Protein AF-0000000076350544 (afdb_homodimer)

Nearest PDB structures (foldseek):
  7m1p-assembly1_A  TM=5.550E-01  e=3.578E-01  Homo sapiens
  7tbz-assembly1_A  TM=4.057E-01  e=1.415E-01  Homo sapiens
  7roq-assembly1_A  TM=4.461E-01  e=3.945E-01  Homo sapiens
  7tc0-assembly1_A  TM=3.729E-01  e=6.122E-01  Homo sapiens
  7m1q-assembly1_A  TM=3.814E-01  e=7.814E-01  Homo sapiens

pLDDT: mean 91.51, std 14.66, range [24.95, 98.94]

Structure (mmCIF, N/CA/C/O backbone):
data_AF-0000000076350544-model_v1
#
loop_
_entity.id
_entity.type
_entity.pdbx_description
1 polymer 'DUF3533 domain-containing protein'
#
loop_
_atom_site.group_PDB
_atom_site.id
_atom_site.type_symbol
_atom_site.label_atom_id
_atom_site.label_alt_id
_atom_site.label_comp_id
_atom_site.label_asym_id
_atom_site.label_entity_id
_atom_site.la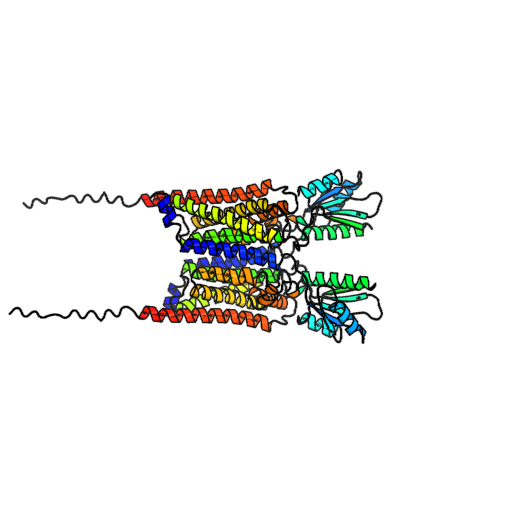bel_seq_id
_atom_site.pdbx_PDB_ins_code
_atom_site.Cartn_x
_atom_site.Cartn_y
_atom_site.Cartn_z
_atom_site.occupancy
_atom_site.B_iso_or_equiv
_atom_site.auth_seq_id
_atom_site.auth_comp_id
_atom_site.auth_asym_id
_atom_site.auth_atom_id
_atom_site.pdbx_PDB_model_num
ATOM 1 N N . MET A 1 1 ? 6.574 27.625 37.062 1 58.66 1 MET A N 1
ATOM 2 C CA . MET A 1 1 ? 5.219 27.094 36.938 1 58.66 1 MET A CA 1
ATOM 3 C C . MET A 1 1 ? 5.199 25.594 3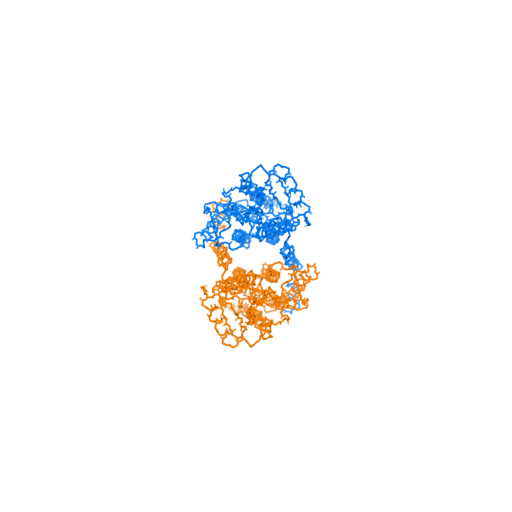7.156 1 58.66 1 MET A C 1
ATOM 5 O O . MET A 1 1 ? 6.09 24.875 36.719 1 58.66 1 MET A O 1
ATOM 9 N N . ARG A 1 2 ? 4.438 25 38 1 78.75 2 ARG A N 1
ATOM 10 C CA . ARG A 1 2 ? 4.367 23.609 38.438 1 78.75 2 ARG A CA 1
ATOM 11 C C . ARG A 1 2 ? 3.936 22.703 37.281 1 78.75 2 ARG A C 1
ATOM 13 O O . ARG A 1 2 ? 3.213 23.125 36.375 1 78.75 2 ARG A O 1
ATOM 20 N N . PHE A 1 3 ? 4.621 21.562 37.156 1 82.25 3 PHE A N 1
ATOM 21 C CA . PHE A 1 3 ? 4.312 20.547 36.156 1 82.25 3 PHE A CA 1
ATOM 22 C C . PHE A 1 3 ? 2.809 20.344 36.031 1 82.25 3 PHE A C 1
ATOM 24 O O . PHE A 1 3 ? 2.283 20.172 34.938 1 82.25 3 PHE A O 1
ATOM 31 N N . ALA A 1 4 ? 2.096 20.312 37.156 1 78.62 4 ALA A N 1
ATOM 32 C CA . ALA A 1 4 ? 0.647 20.125 37.156 1 78.62 4 ALA A CA 1
ATOM 33 C C . ALA A 1 4 ? -0.055 21.25 36.406 1 78.62 4 ALA A C 1
ATOM 35 O O . ALA A 1 4 ? -1.053 21.016 35.719 1 78.62 4 ALA A O 1
ATOM 36 N N . ASP A 1 5 ? 0.381 22.516 36.531 1 78 5 ASP A N 1
ATOM 37 C CA . ASP A 1 5 ? -0.204 23.641 35.812 1 78 5 ASP A CA 1
ATOM 38 C C . ASP A 1 5 ? 0.062 23.562 34.312 1 78 5 ASP A C 1
ATOM 40 O O . ASP A 1 5 ? -0.806 23.891 33.5 1 78 5 ASP A O 1
ATOM 44 N N . GLU A 1 6 ? 1.224 23.078 34.094 1 79.12 6 GLU A N 1
ATOM 45 C CA . GLU A 1 6 ? 1.57 22.875 32.688 1 79.12 6 GLU A CA 1
ATOM 46 C C . GLU A 1 6 ? 0.71 21.797 32.062 1 79.12 6 GLU A C 1
ATOM 48 O O . GLU A 1 6 ? 0.298 21.906 30.891 1 79.12 6 GLU A O 1
ATOM 53 N N . LEU A 1 7 ? 0.495 20.766 32.781 1 79.81 7 LEU A N 1
ATOM 54 C CA . LEU A 1 7 ? -0.349 19.672 32.312 1 79.81 7 LEU A CA 1
ATOM 55 C C . LEU A 1 7 ? -1.764 20.172 32 1 79.81 7 LEU A C 1
ATOM 57 O O . LEU A 1 7 ? -2.33 19.859 30.969 1 79.81 7 LEU A O 1
ATOM 61 N N . LYS A 1 8 ? -2.385 20.906 32.938 1 76.19 8 LYS A N 1
ATOM 62 C CA . LYS A 1 8 ? -3.74 21.438 32.781 1 76.19 8 LYS A CA 1
ATOM 63 C C . LYS A 1 8 ? -3.832 22.375 31.594 1 76.19 8 LYS A C 1
ATOM 65 O O . LYS A 1 8 ? -4.836 22.391 30.875 1 76.19 8 LYS A O 1
ATOM 70 N N . SER A 1 9 ? -2.783 23.078 31.391 1 76.81 9 SER A N 1
ATOM 71 C CA . SER A 1 9 ? -2.801 24.047 30.297 1 76.81 9 SER A CA 1
ATOM 72 C C . SER A 1 9 ? -2.516 23.375 28.953 1 76.81 9 SER A C 1
ATOM 74 O O . SER A 1 9 ? -2.963 23.844 27.906 1 76.81 9 SER A O 1
ATOM 76 N N . ALA A 1 10 ? -1.792 22.344 29.016 1 75.12 10 ALA A N 1
ATOM 77 C CA . ALA A 1 10 ? -1.393 21.656 27.781 1 75.12 10 ALA A CA 1
ATOM 78 C C . ALA A 1 10 ? -2.49 20.703 27.297 1 75.12 10 ALA A C 1
ATOM 80 O O . ALA A 1 10 ? -2.641 20.484 26.094 1 75.12 10 ALA A O 1
ATOM 81 N N . VAL A 1 11 ? -3.256 20.156 28.219 1 78.38 11 VAL A N 1
ATOM 82 C CA . VAL A 1 11 ? -4.293 19.203 27.859 1 78.38 11 VAL A CA 1
ATOM 83 C C . VAL A 1 11 ? -5.652 19.891 27.828 1 78.38 11 VAL A C 1
ATOM 85 O O . VAL A 1 11 ? -6.352 19.969 28.844 1 78.38 11 VAL A O 1
ATOM 88 N N . THR A 1 12 ? -6.043 20.438 26.703 1 84.06 12 THR A N 1
ATOM 89 C CA . THR A 1 12 ? -7.348 21.047 26.516 1 84.06 12 THR A CA 1
ATOM 90 C C . THR A 1 12 ? -8.344 20.047 25.938 1 84.06 12 THR A C 1
ATOM 92 O O . THR A 1 12 ? -7.949 19.047 25.328 1 84.06 12 THR A O 1
ATOM 95 N N . PRO A 1 13 ? -9.656 20.188 26.266 1 87.44 13 PRO A N 1
ATOM 96 C CA . PRO A 1 13 ? -10.664 19.297 25.688 1 87.44 13 PRO A CA 1
ATOM 97 C C . PRO A 1 13 ? -10.578 19.219 24.172 1 87.44 13 PRO A C 1
ATOM 99 O O . PRO A 1 13 ? -10.781 18.141 23.594 1 87.44 13 PRO A O 1
ATOM 102 N N . ARG A 1 14 ? -10.297 20.297 23.562 1 86.81 14 ARG A N 1
ATOM 103 C CA . ARG A 1 14 ? -10.164 20.312 22.109 1 86.81 14 ARG A CA 1
ATOM 104 C C . ARG A 1 14 ? -8.984 19.453 21.656 1 86.81 14 ARG A C 1
ATOM 106 O O . ARG A 1 14 ? -9.117 18.656 20.734 1 86.81 14 ARG A O 1
ATOM 113 N N . ALA A 1 15 ? -7.875 19.641 22.297 1 87 15 ALA A N 1
ATOM 114 C CA . ALA A 1 15 ? -6.688 18.859 21.969 1 87 15 ALA A CA 1
ATOM 115 C C . ALA A 1 15 ? -6.934 17.359 22.188 1 87 15 ALA A C 1
ATOM 117 O O . ALA A 1 15 ? -6.531 16.531 21.375 1 87 15 ALA A O 1
ATOM 118 N N . ALA A 1 16 ? -7.582 17.062 23.25 1 90.88 16 ALA A N 1
ATOM 119 C CA . ALA A 1 16 ? -7.898 15.664 23.578 1 90.88 16 ALA A CA 1
ATOM 120 C C . ALA A 1 16 ? -8.805 15.055 22.516 1 90.88 16 ALA A C 1
ATOM 122 O O . ALA A 1 16 ? -8.617 13.898 22.109 1 90.88 16 ALA A O 1
ATOM 123 N N . LEU A 1 17 ? -9.781 15.805 22.031 1 91.94 17 LEU A N 1
ATOM 124 C CA . LEU A 1 17 ? -10.711 15.328 21.016 1 91.94 17 LEU A CA 1
ATOM 125 C C . LEU A 1 17 ? -9.984 15.094 19.688 1 91.94 17 LEU A C 1
ATOM 127 O O . LEU A 1 17 ? -10.297 14.148 18.969 1 91.94 17 LEU A O 1
ATOM 131 N N . LEU A 1 18 ? -9.031 15.969 19.391 1 92.06 18 LEU A N 1
ATOM 132 C CA . LEU A 1 18 ? -8.25 15.812 18.172 1 92.06 18 LEU A CA 1
ATOM 133 C C . LEU A 1 18 ? -7.395 14.555 18.234 1 92.06 18 LEU A C 1
ATOM 135 O O . LEU A 1 18 ? -7.324 13.805 17.25 1 92.06 18 LEU A O 1
ATOM 139 N N . VAL A 1 19 ? -6.793 14.32 19.391 1 94.12 19 VAL A N 1
ATOM 140 C CA . VAL A 1 19 ? -5.969 13.133 19.578 1 94.12 19 VAL A CA 1
ATOM 141 C C . VAL A 1 19 ? -6.836 11.875 19.484 1 94.12 19 VAL A C 1
ATOM 143 O O . VAL A 1 19 ? -6.453 10.891 18.844 1 94.12 19 VAL A O 1
ATOM 146 N N . LEU A 1 20 ? -8.031 11.883 20.016 1 96.25 20 LEU A N 1
ATOM 147 C CA . LEU A 1 20 ? -8.969 10.766 19.938 1 96.25 20 LEU A CA 1
ATOM 148 C C . LEU A 1 20 ? -9.414 10.539 18.5 1 96.25 20 LEU A C 1
ATOM 150 O O . LEU A 1 20 ? -9.609 9.398 18.062 1 96.25 20 LEU A O 1
ATOM 154 N N . GLY A 1 21 ? -9.625 11.664 17.781 1 95.88 21 GLY A N 1
ATOM 155 C CA . GLY A 1 21 ? -9.945 11.562 16.359 1 95.88 21 GLY A CA 1
ATOM 156 C C . GLY A 1 21 ? -8.867 10.867 15.555 1 95.88 21 GLY A C 1
ATOM 157 O O . GLY A 1 21 ? -9.156 10.023 14.703 1 95.88 21 GLY A O 1
ATOM 158 N N . VAL A 1 22 ? -7.617 11.227 15.852 1 96.56 22 VAL A N 1
ATOM 159 C CA . VAL A 1 22 ? -6.492 10.602 15.156 1 96.56 22 VAL A CA 1
ATOM 160 C C . VAL A 1 22 ? -6.41 9.125 15.531 1 96.56 22 VAL A C 1
ATOM 162 O O . VAL A 1 22 ? -6.121 8.281 14.68 1 96.56 22 VAL A O 1
ATOM 165 N N . LEU A 1 23 ? -6.676 8.789 16.828 1 97.88 23 LEU A N 1
ATOM 166 C CA . LEU A 1 23 ? -6.699 7.395 17.25 1 97.88 23 LEU A CA 1
ATOM 167 C C . LEU A 1 23 ? -7.758 6.613 16.469 1 97.88 23 LEU A C 1
ATOM 169 O O . LEU A 1 23 ? -7.492 5.508 15.992 1 97.88 23 LEU A O 1
ATOM 173 N N . ALA A 1 24 ? -8.938 7.199 16.344 1 97.88 24 ALA A N 1
ATOM 174 C CA . ALA A 1 24 ? -10.008 6.562 15.586 1 97.88 24 ALA A CA 1
ATOM 175 C C . ALA A 1 24 ? -9.602 6.367 14.125 1 97.88 24 ALA A C 1
ATOM 177 O O . ALA A 1 24 ? -9.859 5.316 13.531 1 97.88 24 ALA A O 1
ATOM 178 N N . LEU A 1 25 ? -8.977 7.371 13.57 1 97.12 25 LEU A N 1
ATOM 179 C CA . LEU A 1 25 ? -8.523 7.312 12.18 1 97.12 25 LEU A CA 1
ATOM 180 C C . LEU A 1 25 ? -7.496 6.203 11.992 1 97.12 25 LEU A C 1
ATOM 182 O O . LEU A 1 25 ? -7.551 5.461 11.008 1 97.12 25 LEU A O 1
ATOM 186 N N . GLN A 1 26 ? -6.547 6.102 12.945 1 98.06 26 GLN A N 1
ATOM 187 C CA . GLN A 1 26 ? -5.523 5.066 12.883 1 98.06 26 GLN A CA 1
ATOM 188 C C . GLN A 1 26 ? -6.148 3.674 12.93 1 98.06 26 GLN A C 1
ATOM 190 O O . GLN A 1 26 ? -5.785 2.799 12.141 1 98.06 26 GLN A O 1
ATOM 195 N N . LEU A 1 27 ? -7.043 3.451 13.859 1 98.5 27 LEU A N 1
ATOM 196 C CA . LEU A 1 27 ? -7.676 2.146 14.016 1 98.5 27 LEU A CA 1
ATOM 197 C C . LEU A 1 27 ? -8.555 1.822 12.812 1 98.5 27 LEU A C 1
ATOM 199 O O . LEU A 1 27 ? -8.602 0.676 12.359 1 98.5 27 LEU A O 1
ATOM 203 N N . LEU A 1 28 ? -9.266 2.863 12.281 1 97.69 28 LEU A N 1
ATOM 204 C CA . LEU A 1 28 ? -10.062 2.678 11.07 1 97.69 28 LEU A CA 1
ATOM 205 C C . LEU A 1 28 ? -9.18 2.35 9.875 1 97.69 28 LEU A C 1
ATOM 207 O O . LEU A 1 28 ? -9.578 1.596 8.984 1 97.69 28 LEU A O 1
ATOM 211 N N . PHE A 1 29 ? -8.008 2.965 9.828 1 98 29 PHE A N 1
ATOM 212 C CA . PHE A 1 29 ? -7.047 2.625 8.781 1 98 29 PHE A CA 1
ATOM 213 C C . PHE A 1 29 ? -6.719 1.137 8.812 1 98 29 PHE A C 1
ATOM 215 O O . PHE A 1 29 ? -6.812 0.456 7.789 1 98 29 PHE A O 1
ATOM 222 N N . ILE A 1 30 ? -6.324 0.607 9.945 1 97.88 30 ILE A N 1
ATOM 223 C CA . ILE A 1 30 ? -5.945 -0.793 10.094 1 97.88 30 ILE A CA 1
ATOM 224 C C . ILE A 1 30 ? -7.129 -1.689 9.75 1 97.88 30 ILE A C 1
ATOM 226 O O . ILE A 1 30 ? -6.992 -2.639 8.969 1 97.88 30 ILE A O 1
ATOM 230 N N . ALA A 1 31 ? -8.328 -1.321 10.219 1 97.75 31 ALA A N 1
ATOM 231 C CA . ALA A 1 31 ? -9.539 -2.1 9.953 1 97.75 31 ALA A CA 1
ATOM 232 C C . ALA A 1 31 ? -9.875 -2.098 8.469 1 97.75 31 ALA A C 1
ATOM 234 O O . ALA A 1 31 ? -10.266 -3.127 7.91 1 97.75 31 ALA A O 1
ATOM 235 N N . SER A 1 32 ? -9.727 -0.993 7.883 1 97.69 32 SER A N 1
ATOM 236 C CA . SER A 1 32 ? -10.094 -0.86 6.48 1 97.69 32 SER A CA 1
ATOM 237 C C . SER A 1 32 ? -9.133 -1.626 5.578 1 97.69 32 SER A C 1
ATOM 239 O O . SER A 1 32 ? -9.562 -2.416 4.734 1 97.69 32 SER A O 1
ATOM 241 N N . TYR A 1 33 ? -7.812 -1.422 5.73 1 96.62 33 TYR A N 1
ATOM 242 C CA . TYR A 1 33 ? -6.824 -2.078 4.883 1 96.62 33 TYR A CA 1
ATOM 243 C C . TYR A 1 33 ? -6.844 -3.588 5.094 1 96.62 33 TYR A C 1
ATOM 245 O O . TYR A 1 33 ? -6.945 -4.352 4.133 1 96.62 33 TYR A O 1
ATOM 253 N N . VAL A 1 34 ? -6.805 -4.008 6.316 1 95.88 34 VAL A N 1
ATOM 254 C CA . VAL A 1 34 ? -6.785 -5.438 6.602 1 95.88 34 VAL A CA 1
ATOM 255 C C . VAL A 1 34 ? -8.148 -6.051 6.266 1 95.88 34 VAL A C 1
ATOM 257 O O . VAL A 1 34 ? -8.219 -7.141 5.695 1 95.88 34 VAL A O 1
ATOM 260 N N . GLY A 1 35 ? -9.227 -5.371 6.555 1 95.19 35 GLY A N 1
ATOM 261 C CA . GLY A 1 35 ? -10.555 -5.879 6.242 1 95.19 35 GLY A CA 1
ATOM 262 C C . GLY A 1 35 ? -10.789 -6.062 4.754 1 95.19 35 GLY A C 1
ATOM 263 O O . GLY A 1 35 ? -11.422 -7.039 4.336 1 95.19 35 GLY A O 1
ATOM 264 N N . ALA A 1 36 ? -10.258 -5.172 4.004 1 94.81 36 ALA A N 1
ATOM 265 C CA . ALA A 1 36 ? -10.461 -5.195 2.559 1 94.81 36 ALA A CA 1
ATOM 266 C C . ALA A 1 36 ? -9.547 -6.215 1.889 1 94.81 36 ALA A C 1
ATOM 268 O O . ALA A 1 36 ? -9.906 -6.801 0.865 1 94.81 36 ALA A O 1
ATOM 269 N N . LEU A 1 37 ? -8.32 -6.453 2.504 1 94.19 37 LEU A N 1
ATOM 270 C CA . LEU A 1 37 ? -7.285 -6.992 1.63 1 94.19 37 LEU A CA 1
ATOM 271 C C . LEU A 1 37 ? -6.723 -8.289 2.195 1 94.19 37 LEU A C 1
ATOM 273 O O . LEU A 1 37 ? -5.93 -8.969 1.534 1 94.19 37 LEU A O 1
ATOM 277 N N . HIS A 1 38 ? -7.195 -8.773 3.398 1 91.69 38 HIS A N 1
ATOM 278 C CA . HIS A 1 38 ? -6.508 -9.891 4.031 1 91.69 38 HIS A CA 1
ATOM 279 C C . HIS A 1 38 ? -6.961 -11.219 3.434 1 91.69 38 HIS A C 1
ATOM 281 O O . HIS A 1 38 ? -6.25 -12.219 3.525 1 91.69 38 HIS A O 1
ATOM 287 N N . ASN A 1 39 ? -8.18 -11.219 2.797 1 91.81 39 ASN A N 1
ATOM 288 C CA . ASN A 1 39 ? -8.672 -12.484 2.262 1 91.81 39 ASN A CA 1
ATOM 289 C C . ASN A 1 39 ? -9.609 -12.266 1.079 1 91.81 39 ASN A C 1
ATOM 291 O O . ASN A 1 39 ? -10.805 -12.562 1.167 1 91.81 39 ASN A O 1
ATOM 295 N N . PRO A 1 40 ? -9.016 -11.867 -0.055 1 91.44 40 PRO A N 1
ATOM 296 C CA . PRO A 1 40 ? -9.828 -11.633 -1.25 1 91.44 40 PRO A CA 1
ATOM 297 C C . PRO A 1 40 ? -10.375 -12.93 -1.849 1 91.44 40 PRO A C 1
ATOM 299 O O . PRO A 1 40 ? -9.672 -13.938 -1.903 1 91.44 40 PRO A O 1
ATOM 302 N N . LYS A 1 41 ? -11.648 -12.906 -2.209 1 93 41 LYS A N 1
ATOM 303 C CA . LYS A 1 41 ? -12.32 -14.023 -2.861 1 93 41 LYS A CA 1
ATOM 304 C C . LYS A 1 41 ? -13.125 -13.555 -4.066 1 93 41 LYS A C 1
ATOM 306 O O . LYS A 1 41 ? -13.883 -12.586 -3.973 1 93 41 LYS A O 1
ATOM 311 N N . PRO A 1 42 ? -12.914 -14.219 -5.16 1 96 42 PRO A N 1
ATOM 312 C CA . PRO A 1 42 ? -13.719 -13.812 -6.312 1 96 42 PRO A CA 1
ATOM 313 C C . PRO A 1 42 ? -15.211 -14.055 -6.105 1 96 42 PRO A C 1
ATOM 315 O O . PRO A 1 42 ? -15.609 -15.117 -5.617 1 96 42 PRO A O 1
ATOM 318 N N . THR A 1 43 ? -15.938 -13.125 -6.383 1 97.06 43 THR A N 1
ATOM 319 C CA . THR A 1 43 ? -17.391 -13.227 -6.328 1 97.06 43 THR A CA 1
ATOM 320 C C . THR A 1 43 ? -18.031 -12.547 -7.543 1 97.06 43 THR A C 1
ATOM 322 O O . THR A 1 43 ? -17.719 -11.391 -7.844 1 97.06 43 THR A O 1
ATOM 325 N N . ASP A 1 44 ? -18.859 -13.32 -8.258 1 97.5 44 ASP A N 1
ATOM 326 C CA . ASP A 1 44 ? -19.656 -12.805 -9.367 1 97.5 44 ASP A CA 1
ATOM 327 C C . ASP A 1 44 ? -18.766 -12.102 -10.398 1 97.5 44 ASP A C 1
ATOM 329 O O . ASP A 1 44 ? -19.094 -11 -10.852 1 97.5 44 ASP A O 1
ATOM 333 N N . VAL A 1 45 ? -17.609 -12.711 -10.68 1 98.44 45 VAL A N 1
ATOM 334 C CA . VAL A 1 45 ? -16.734 -12.172 -11.719 1 98.44 45 VAL A CA 1
ATOM 335 C C . VAL A 1 45 ? -17.438 -12.266 -13.078 1 98.44 45 VAL A C 1
ATOM 337 O O . VAL A 1 45 ? -17.844 -13.352 -13.5 1 98.44 45 VAL A O 1
ATOM 340 N N . PRO A 1 46 ? -17.672 -11.125 -13.727 1 98.5 46 PRO A N 1
ATOM 341 C CA . PRO A 1 46 ? -18.234 -11.211 -15.07 1 98.5 46 PRO A CA 1
ATOM 342 C C . PRO A 1 46 ? -17.406 -12.086 -16.016 1 98.5 46 PRO A C 1
ATOM 344 O O . PRO A 1 46 ? -16.219 -11.852 -16.188 1 98.5 46 PRO A O 1
ATOM 347 N N . PHE A 1 47 ? -18.031 -13.078 -16.609 1 98.81 47 PHE A N 1
ATOM 348 C CA . PHE A 1 47 ? -17.312 -14.141 -17.297 1 98.81 47 PHE A CA 1
ATOM 349 C C . PHE A 1 47 ? -18.078 -14.617 -18.516 1 98.81 47 PHE A C 1
ATOM 351 O O . PHE A 1 47 ? -19.297 -14.781 -18.469 1 98.81 47 PHE A O 1
ATOM 358 N N . GLY A 1 48 ? -17.344 -14.758 -19.656 1 98.81 48 GLY A N 1
ATOM 359 C CA . GLY A 1 48 ? -17.984 -15.234 -20.875 1 98.81 48 GLY A CA 1
ATOM 360 C C . GLY A 1 48 ? -17.781 -16.719 -21.125 1 98.81 48 GLY A C 1
ATOM 361 O O . GLY A 1 48 ? -16.75 -17.281 -20.734 1 98.81 48 GLY A O 1
ATOM 362 N N . VAL A 1 49 ? -18.75 -17.344 -21.75 1 98.62 49 VAL A N 1
ATOM 363 C CA . VAL A 1 49 ? -18.641 -18.734 -22.203 1 98.62 49 VAL A CA 1
ATOM 364 C C . VAL A 1 49 ? -18.969 -18.812 -23.688 1 98.62 49 VAL A C 1
ATOM 366 O O . VAL A 1 49 ? -20 -18.328 -24.141 1 98.62 49 VAL A O 1
ATOM 369 N N . VAL A 1 50 ? -18.047 -19.344 -24.406 1 98.31 50 VAL A N 1
ATOM 370 C CA . VAL A 1 50 ? -18.25 -19.609 -25.828 1 98.31 50 VAL A CA 1
ATOM 371 C C . VAL A 1 50 ? -18.172 -21.109 -26.078 1 98.31 50 VAL A C 1
ATOM 373 O O . VAL A 1 50 ? -17.156 -21.75 -25.797 1 98.31 50 VAL A O 1
ATOM 376 N N . ALA A 1 51 ? -19.156 -21.703 -26.516 1 96.06 51 ALA A N 1
ATOM 377 C CA . ALA A 1 51 ? -19.266 -23.109 -26.859 1 96.06 51 ALA A CA 1
ATOM 378 C C . ALA A 1 51 ? -20.328 -23.344 -27.938 1 96.06 51 ALA A C 1
ATOM 380 O O . ALA A 1 51 ? -21.219 -22.516 -28.109 1 96.06 51 ALA A O 1
ATOM 381 N N . PRO A 1 52 ? -20.203 -24.484 -28.672 1 92.69 52 PRO A N 1
ATOM 382 C CA . PRO A 1 52 ? -21.188 -24.75 -29.703 1 92.69 52 PRO A CA 1
ATOM 383 C C . PRO A 1 52 ? -22.531 -25.172 -29.141 1 92.69 52 PRO A C 1
ATOM 385 O O . PRO A 1 52 ? -22.594 -25.953 -28.188 1 92.69 52 PRO A O 1
ATOM 388 N N . GLY A 1 53 ? -23.594 -24.688 -29.688 1 89.19 53 GLY A N 1
ATOM 389 C CA . GLY A 1 53 ? -24.953 -25.125 -29.422 1 89.19 53 GLY A CA 1
ATOM 390 C C . GLY A 1 53 ? -25.328 -25.078 -27.953 1 89.19 53 GLY A C 1
ATOM 391 O O . GLY A 1 53 ? -25.109 -24.078 -27.281 1 89.19 53 GLY A O 1
ATOM 392 N N . ALA A 1 54 ? -25.906 -26.172 -27.5 1 89.94 54 ALA A N 1
ATOM 393 C CA . ALA A 1 54 ? -26.453 -26.266 -26.141 1 89.94 54 ALA A CA 1
ATOM 394 C C . ALA A 1 54 ? -25.344 -26.344 -25.109 1 89.94 54 ALA A C 1
ATOM 396 O O . ALA A 1 54 ? -25.562 -26.062 -23.922 1 89.94 54 ALA A O 1
ATOM 397 N N . ALA A 1 55 ? -24.141 -26.656 -25.547 1 92.44 55 ALA A N 1
ATOM 398 C CA . ALA A 1 55 ? -23 -26.812 -24.641 1 92.44 55 ALA A CA 1
ATOM 399 C C . ALA A 1 55 ? -22.672 -25.484 -23.953 1 92.44 55 ALA A C 1
ATOM 401 O O . ALA A 1 55 ? -22.172 -25.469 -22.828 1 92.44 55 ALA A O 1
ATOM 402 N N . ALA A 1 56 ? -23 -24.375 -24.625 1 95.44 56 ALA A N 1
ATOM 403 C CA . ALA A 1 56 ? -22.703 -23.047 -24.078 1 95.44 56 ALA A CA 1
ATOM 404 C C . ALA A 1 56 ? -23.516 -22.781 -22.812 1 95.44 56 ALA A C 1
ATOM 406 O O . ALA A 1 56 ? -22.953 -22.406 -21.781 1 95.44 56 ALA A O 1
ATOM 407 N N . GLU A 1 57 ? -24.797 -23.016 -22.859 1 96.12 57 GLU A N 1
ATOM 408 C CA . GLU A 1 57 ? -25.656 -22.797 -21.703 1 96.12 57 GLU A CA 1
ATOM 409 C C . GLU A 1 57 ? -25.359 -23.781 -20.578 1 96.12 57 GLU A C 1
ATOM 411 O O . GLU A 1 57 ? -25.406 -23.438 -19.406 1 96.12 57 GLU A O 1
ATOM 416 N N . GLN A 1 58 ? -25.047 -25.016 -20.922 1 94.75 58 GLN A N 1
ATOM 417 C CA . GLN A 1 58 ? -24.719 -26.031 -19.938 1 94.75 58 GLN A CA 1
ATOM 418 C C . GLN A 1 58 ? -23.438 -25.672 -19.172 1 94.75 58 GLN A C 1
ATOM 420 O O . GLN A 1 58 ? -23.391 -25.828 -17.953 1 94.75 58 GLN A O 1
ATOM 425 N N . THR A 1 59 ? -22.484 -25.266 -19.969 1 95.88 59 THR A N 1
ATOM 426 C CA . THR A 1 59 ? -21.219 -24.875 -19.344 1 95.88 59 THR A CA 1
ATOM 427 C C . THR A 1 59 ? -21.422 -23.656 -18.453 1 95.88 59 THR A C 1
ATOM 429 O O . THR A 1 59 ? -20.875 -23.609 -17.344 1 95.88 59 THR A O 1
ATOM 432 N N . ALA A 1 60 ? -22.141 -22.672 -18.922 1 97.69 60 ALA A N 1
ATOM 433 C CA . ALA A 1 60 ? -22.422 -21.469 -18.125 1 97.69 60 ALA A CA 1
ATOM 434 C C . ALA A 1 60 ? -23.125 -21.828 -16.828 1 97.69 60 ALA A C 1
ATOM 436 O O . ALA A 1 60 ? -22.797 -21.281 -15.766 1 97.69 60 ALA A O 1
ATOM 437 N N . ASP A 1 61 ? -24.062 -22.719 -16.875 1 96.62 61 ASP A N 1
ATOM 438 C CA . ASP A 1 61 ? -24.812 -23.156 -15.695 1 96.62 61 ASP A CA 1
ATOM 439 C C . ASP A 1 61 ? -23.891 -23.859 -14.695 1 96.62 61 ASP A C 1
ATOM 441 O O . ASP A 1 61 ? -24.016 -23.656 -13.484 1 96.62 61 ASP A O 1
ATOM 445 N N . LYS A 1 62 ? -23.047 -24.656 -15.195 1 95.69 62 LYS A N 1
ATOM 446 C CA . LYS A 1 62 ? -22.094 -25.359 -14.344 1 95.69 62 LYS A CA 1
ATOM 447 C C . LYS A 1 62 ? -21.172 -24.375 -13.617 1 95.69 62 LYS A C 1
ATOM 449 O O . LYS A 1 62 ? -20.906 -24.531 -12.422 1 95.69 62 LYS A O 1
ATOM 454 N N . LEU A 1 63 ? -20.688 -23.422 -14.367 1 97.19 63 LEU A N 1
ATOM 455 C CA . LEU A 1 63 ? -19.797 -22.438 -13.789 1 97.19 63 LEU A CA 1
ATOM 456 C C . LEU A 1 63 ? -20.531 -21.562 -12.766 1 97.19 63 LEU A C 1
ATOM 458 O O . LEU A 1 63 ? -19.938 -21.156 -11.766 1 97.19 63 LEU A O 1
ATOM 462 N N . LYS A 1 64 ? -21.766 -21.234 -12.992 1 97.31 64 LYS A N 1
ATOM 463 C CA . LYS A 1 64 ? -22.594 -20.438 -12.086 1 97.31 64 LYS A CA 1
ATOM 464 C C . LYS A 1 64 ? -22.812 -21.156 -10.758 1 97.31 64 LYS A C 1
ATOM 466 O O . LYS A 1 64 ? -22.953 -20.516 -9.719 1 97.31 64 LYS A O 1
ATOM 471 N N . LYS A 1 65 ? -22.75 -22.5 -10.727 1 95.94 65 LYS A N 1
ATOM 472 C CA . LYS A 1 65 ? -23.094 -23.312 -9.562 1 95.94 65 LYS A CA 1
ATOM 473 C C . LYS A 1 65 ? -21.859 -23.672 -8.75 1 95.94 65 LYS A C 1
ATOM 475 O O . LYS A 1 65 ? -21.938 -24.391 -7.75 1 95.94 65 LYS A O 1
ATOM 480 N N . LEU A 1 66 ? -20.75 -23.172 -9.195 1 96.12 66 LEU A N 1
ATOM 481 C CA . LEU A 1 66 ? -19.547 -23.422 -8.414 1 96.12 66 LEU A CA 1
ATOM 482 C C . LEU A 1 66 ? -19.703 -22.875 -7 1 96.12 66 LEU A C 1
ATOM 484 O O . LEU A 1 66 ? -20.312 -21.828 -6.797 1 96.12 66 LEU A O 1
ATOM 488 N N . PRO A 1 67 ? -19.141 -23.547 -6.051 1 94.38 67 PRO A N 1
ATOM 489 C CA . PRO A 1 67 ? -19.25 -23.094 -4.664 1 94.38 67 PRO A CA 1
ATOM 490 C C . PRO A 1 67 ? -18.656 -21.719 -4.445 1 94.38 67 PRO A C 1
ATOM 492 O O . PRO A 1 67 ? -17.547 -21.422 -4.918 1 94.38 67 PRO A O 1
ATOM 495 N N . GLY A 1 68 ? -19.438 -20.812 -3.791 1 94.56 68 GLY A N 1
ATOM 496 C CA . GLY A 1 68 ? -19 -19.469 -3.465 1 94.56 68 GLY A CA 1
ATOM 497 C C . GLY A 1 68 ? -19.422 -18.438 -4.504 1 94.56 68 GLY A C 1
ATOM 498 O O . GLY A 1 68 ? -19.156 -17.25 -4.34 1 94.56 68 GLY A O 1
ATOM 499 N N . ASP A 1 69 ? -19.953 -18.891 -5.621 1 96.81 69 ASP A N 1
ATOM 500 C CA . ASP A 1 69 ? -20.469 -18.031 -6.688 1 96.81 69 ASP A CA 1
ATOM 501 C C . ASP A 1 69 ? -19.359 -17.125 -7.238 1 96.81 69 ASP A C 1
ATOM 503 O O . ASP A 1 69 ? -19.531 -15.906 -7.297 1 96.81 69 ASP A O 1
ATOM 507 N N . PRO A 1 70 ? -18.266 -17.75 -7.59 1 97.88 70 PRO A N 1
ATOM 508 C CA . PRO A 1 70 ? -17.125 -16.938 -8.016 1 97.88 70 PRO A CA 1
ATOM 509 C C . PRO A 1 70 ? -17.359 -16.25 -9.367 1 97.88 70 PRO A C 1
ATOM 511 O O . PRO A 1 70 ? -16.766 -15.211 -9.648 1 97.88 70 PRO A O 1
ATOM 514 N N . LEU A 1 71 ? -18.25 -16.812 -10.195 1 98.5 71 LEU A N 1
ATOM 515 C CA . LEU A 1 71 ? -18.406 -16.297 -11.555 1 98.5 71 LEU A CA 1
ATOM 516 C C . LEU A 1 71 ? -19.859 -15.898 -11.828 1 98.5 71 LEU A C 1
ATOM 518 O O . LEU A 1 71 ? -20.781 -16.469 -11.25 1 98.5 71 LEU A O 1
ATOM 522 N N . ASP A 1 72 ? -20.016 -14.883 -12.648 1 98.5 72 ASP A N 1
ATOM 523 C CA . ASP A 1 72 ? -21.266 -14.508 -13.281 1 98.5 72 ASP A CA 1
ATOM 524 C C . ASP A 1 72 ? -21.219 -14.734 -14.797 1 98.5 72 ASP A C 1
ATOM 526 O O . ASP A 1 72 ? -21.031 -13.789 -15.562 1 98.5 72 ASP A O 1
ATOM 530 N N . PRO A 1 73 ? -21.438 -16.031 -15.195 1 98.62 73 PRO A N 1
ATOM 531 C CA . PRO A 1 73 ? -21.203 -16.422 -16.578 1 98.62 73 PRO A CA 1
ATOM 532 C C . PRO A 1 73 ? -22.312 -15.969 -17.516 1 98.62 73 PRO A C 1
ATOM 534 O O . PRO A 1 73 ? -23.484 -15.922 -17.109 1 98.62 73 PRO A O 1
ATOM 537 N N . ARG A 1 74 ? -21.969 -15.625 -18.672 1 98.31 74 ARG A N 1
ATOM 538 C CA . ARG A 1 74 ? -22.906 -15.344 -19.75 1 98.31 74 ARG A CA 1
ATOM 539 C C . ARG A 1 74 ? -22.422 -15.938 -21.062 1 98.31 74 ARG A C 1
ATOM 541 O O . ARG A 1 74 ? -21.219 -15.953 -21.344 1 98.31 74 ARG A O 1
ATOM 548 N N . VAL A 1 75 ? -23.312 -16.406 -21.844 1 98.5 75 VAL A N 1
ATOM 549 C CA . VAL A 1 75 ? -23 -17.031 -23.125 1 98.5 75 VAL A CA 1
ATOM 550 C C . VAL A 1 75 ? -22.719 -15.953 -24.172 1 98.5 75 VAL A C 1
ATOM 552 O O . VAL A 1 75 ? -23.469 -14.977 -24.266 1 98.5 75 VAL A O 1
ATOM 555 N N . LEU A 1 76 ? -21.672 -16.125 -24.891 1 98.62 76 LEU A N 1
ATOM 556 C CA . LEU A 1 76 ? -21.297 -15.211 -25.969 1 98.62 76 LEU A CA 1
ATOM 557 C C . LEU A 1 76 ? -21.312 -15.922 -27.312 1 98.62 76 LEU A C 1
ATOM 559 O O . LEU A 1 76 ? -21.219 -17.141 -27.375 1 98.62 76 LEU A O 1
ATOM 563 N N . LYS A 1 77 ? -21.406 -15.148 -28.375 1 96.75 77 LYS A N 1
ATOM 564 C CA . LYS A 1 77 ? -21.594 -15.664 -29.734 1 96.75 77 LYS A CA 1
ATOM 565 C C . LYS A 1 77 ? -20.344 -16.391 -30.203 1 96.75 77 LYS A C 1
ATOM 567 O O . LYS A 1 77 ? -20.438 -17.453 -30.828 1 96.75 77 LYS A O 1
ATOM 572 N N . ASP A 1 78 ? -19.141 -15.758 -30.047 1 97.31 78 ASP A N 1
ATOM 573 C CA . ASP A 1 78 ? -17.891 -16.328 -30.531 1 97.31 78 ASP A CA 1
ATOM 574 C C . ASP A 1 78 ? -16.688 -15.711 -29.812 1 97.31 78 ASP A C 1
ATOM 576 O O . ASP A 1 78 ? -16.844 -14.906 -28.891 1 97.31 78 ASP A O 1
ATOM 580 N N . GLU A 1 79 ? -15.516 -16.188 -30.156 1 98 79 GLU A N 1
ATOM 581 C CA . GLU A 1 79 ? -14.273 -15.719 -29.562 1 98 79 GLU A CA 1
ATOM 582 C C . GLU A 1 79 ? -14.094 -14.219 -29.781 1 98 79 GLU A C 1
ATOM 584 O O . GLU A 1 79 ? -13.617 -13.508 -28.891 1 98 79 GLU A O 1
ATOM 589 N N . ALA A 1 80 ? -14.414 -13.734 -30.969 1 98.44 80 ALA A N 1
ATOM 590 C CA . ALA A 1 80 ? -14.266 -12.312 -31.266 1 98.44 80 ALA A CA 1
ATOM 591 C C . ALA A 1 80 ? -15.094 -11.453 -30.312 1 98.44 80 ALA A C 1
ATOM 593 O O . ALA A 1 80 ? -14.625 -10.406 -29.844 1 98.44 80 ALA A O 1
ATOM 594 N N . ALA A 1 81 ? -16.266 -11.859 -30.031 1 98.56 81 ALA A N 1
ATOM 595 C CA . ALA A 1 81 ? -17.125 -11.148 -29.094 1 98.56 81 ALA A CA 1
ATOM 596 C C . ALA A 1 81 ? -16.516 -11.148 -27.688 1 98.56 81 ALA A C 1
ATOM 598 O O . ALA A 1 81 ? -16.578 -10.148 -26.984 1 98.56 81 ALA A O 1
ATOM 599 N N . ALA A 1 82 ? -15.992 -12.289 -27.281 1 98.75 82 ALA A N 1
ATOM 600 C CA . ALA A 1 82 ? -15.367 -12.406 -25.969 1 98.75 82 ALA A CA 1
ATOM 601 C C . ALA A 1 82 ? -14.188 -11.453 -25.844 1 98.75 82 ALA A C 1
ATOM 603 O O . ALA A 1 82 ? -14.094 -10.703 -24.859 1 98.75 82 ALA A O 1
ATOM 604 N N . ARG A 1 83 ? -13.312 -11.477 -26.812 1 98.75 83 ARG A N 1
ATOM 605 C CA . ARG A 1 83 ? -12.141 -10.609 -26.797 1 98.75 83 ARG A CA 1
ATOM 606 C C . ARG A 1 83 ? -12.547 -9.141 -26.797 1 98.75 83 ARG A C 1
ATOM 608 O O . ARG A 1 83 ? -11.945 -8.328 -26.094 1 98.75 83 ARG A O 1
ATOM 615 N N . HIS A 1 84 ? -13.547 -8.82 -27.547 1 98.62 84 HIS A N 1
ATOM 616 C CA . HIS A 1 84 ? -14.047 -7.449 -27.594 1 98.62 84 HIS A CA 1
ATOM 617 C C . HIS A 1 84 ? -14.594 -7.012 -26.25 1 98.62 84 HIS A C 1
ATOM 619 O O . HIS A 1 84 ? -14.312 -5.906 -25.781 1 98.62 84 HIS A O 1
ATOM 625 N N . GLN A 1 85 ? -15.375 -7.836 -25.609 1 98.75 85 GLN A N 1
ATOM 626 C CA . GLN A 1 85 ? -15.969 -7.5 -24.328 1 98.75 85 GLN A CA 1
ATOM 627 C C . GLN A 1 85 ? -14.898 -7.406 -23.234 1 98.75 85 GLN A C 1
ATOM 629 O O . GLN A 1 85 ? -15.031 -6.617 -22.297 1 98.75 85 GLN A O 1
ATOM 634 N N . ILE A 1 86 ? -13.828 -8.242 -23.328 1 98.81 86 ILE A N 1
ATOM 635 C CA . ILE A 1 86 ? -12.719 -8.141 -22.391 1 98.81 86 ILE A CA 1
ATOM 636 C C . ILE A 1 86 ? -12 -6.809 -22.578 1 98.81 86 ILE A C 1
ATOM 638 O O . ILE A 1 86 ? -11.773 -6.078 -21.609 1 98.81 86 ILE A O 1
ATOM 642 N N . MET A 1 87 ? -11.75 -6.414 -23.828 1 98.69 87 MET A N 1
ATOM 643 C CA . MET A 1 87 ? -11.023 -5.184 -24.109 1 98.69 87 MET A CA 1
ATOM 644 C C . MET A 1 87 ? -11.852 -3.961 -23.734 1 98.69 87 MET A C 1
ATOM 646 O O . MET A 1 87 ? -11.305 -2.918 -23.375 1 98.69 87 MET A O 1
ATOM 650 N N . ASN A 1 88 ? -13.188 -4.125 -23.75 1 98.5 88 ASN A N 1
ATOM 651 C CA . ASN A 1 88 ? -14.078 -3.053 -23.328 1 98.5 88 ASN A CA 1
ATOM 652 C C . ASN A 1 88 ? -14.367 -3.123 -21.828 1 98.5 88 ASN A C 1
ATOM 654 O O . ASN A 1 88 ? -15.133 -2.316 -21.297 1 98.5 88 ASN A O 1
ATOM 658 N N . ARG A 1 89 ? -13.773 -4.121 -21.203 1 98.19 89 ARG A N 1
ATOM 659 C CA . ARG A 1 89 ? -13.797 -4.316 -19.75 1 98.19 89 ARG A CA 1
ATOM 660 C C . ARG A 1 89 ? -15.219 -4.562 -19.266 1 98.19 89 ARG A C 1
ATOM 662 O O . ARG A 1 89 ? -15.594 -4.129 -18.172 1 98.19 89 ARG A O 1
ATOM 669 N N . ASP A 1 90 ? -16.031 -5.207 -20.156 1 98.19 90 ASP A N 1
ATOM 670 C CA . ASP A 1 90 ? -17.375 -5.66 -19.781 1 98.19 90 ASP A CA 1
ATOM 671 C C . ASP A 1 90 ? -17.328 -6.988 -19.031 1 98.19 90 ASP A C 1
ATOM 673 O O . ASP A 1 90 ? -18.219 -7.297 -18.25 1 98.19 90 ASP A O 1
ATOM 677 N N . ILE A 1 91 ? -16.344 -7.828 -19.344 1 98.56 91 ILE A N 1
ATOM 678 C CA . ILE A 1 91 ? -16.078 -9.086 -18.672 1 98.56 91 ILE A CA 1
ATOM 679 C C . ILE A 1 91 ? -14.594 -9.203 -18.344 1 98.56 91 ILE A C 1
ATOM 681 O O . ILE A 1 91 ? -13.766 -8.523 -18.969 1 98.56 91 ILE A O 1
ATOM 685 N N . ASP A 1 92 ? -14.273 -10.047 -17.359 1 98.31 92 ASP A N 1
ATOM 686 C CA . ASP A 1 92 ? -12.906 -10.141 -16.891 1 98.31 92 ASP A CA 1
ATOM 687 C C . ASP A 1 92 ? -12.211 -11.383 -17.453 1 98.31 92 ASP A C 1
ATOM 689 O O . ASP A 1 92 ? -10.992 -11.523 -17.344 1 98.31 92 ASP A O 1
ATOM 693 N N . GLY A 1 93 ? -12.953 -12.25 -18.031 1 98.69 93 GLY A N 1
ATOM 694 C CA . GLY A 1 93 ? -12.453 -13.469 -18.641 1 98.69 93 GLY A CA 1
ATOM 695 C C . GLY A 1 93 ? -13.523 -14.234 -19.391 1 98.69 93 GLY A C 1
ATOM 696 O O . GLY A 1 93 ? -14.695 -13.867 -19.359 1 98.69 93 GLY A O 1
ATOM 697 N N . ALA A 1 94 ? -13.031 -15.266 -20.125 1 98.88 94 ALA A N 1
ATOM 698 C CA . ALA A 1 94 ? -13.961 -16.109 -20.875 1 98.88 94 ALA A CA 1
ATOM 699 C C . ALA A 1 94 ? -13.367 -17.484 -21.125 1 98.88 94 ALA A C 1
ATOM 701 O O . ALA A 1 94 ? -12.156 -17.641 -21.266 1 98.88 94 ALA A O 1
ATOM 702 N N . LEU A 1 95 ? -14.227 -18.438 -21.172 1 98.62 95 LEU A N 1
ATOM 703 C CA . LEU A 1 95 ? -13.844 -19.797 -21.5 1 98.62 95 LEU A CA 1
ATOM 704 C C . LEU A 1 95 ? -14.344 -20.172 -22.906 1 98.62 95 LEU A C 1
ATOM 706 O O . LEU A 1 95 ? -15.531 -20.062 -23.188 1 98.62 95 LEU A O 1
ATOM 710 N N . LEU A 1 96 ? -13.414 -20.5 -23.781 1 98.31 96 LEU A N 1
ATOM 711 C CA . LEU A 1 96 ? -13.711 -21.062 -25.094 1 98.31 96 LEU A CA 1
ATOM 712 C C . LEU A 1 96 ? -13.633 -22.594 -25.062 1 98.31 96 LEU A C 1
ATOM 714 O O . LEU A 1 96 ? -12.539 -23.156 -24.969 1 98.31 96 LEU A O 1
ATOM 718 N N . VAL A 1 97 ? -14.711 -23.234 -25.219 1 96.62 97 VAL A N 1
ATOM 719 C CA . VAL A 1 97 ? -14.758 -24.703 -25.156 1 96.62 97 VAL A CA 1
ATOM 720 C C . VAL A 1 97 ? -14.492 -25.281 -26.547 1 96.62 97 VAL A C 1
ATOM 722 O O . VAL A 1 97 ? -15.133 -24.891 -27.531 1 96.62 97 VAL A O 1
ATOM 725 N N . ASP A 1 98 ? -13.5 -26.094 -26.594 1 92 98 ASP A N 1
ATOM 726 C CA . ASP A 1 98 ? -13.227 -26.797 -27.844 1 92 98 ASP A CA 1
ATOM 727 C C . ASP A 1 98 ? -14.07 -28.062 -27.953 1 92 98 ASP A C 1
ATOM 729 O O . ASP A 1 98 ? -13.836 -29.031 -27.234 1 92 98 ASP A O 1
ATOM 733 N N . PRO A 1 99 ? -14.93 -28.125 -28.906 1 85.5 99 PRO A N 1
ATOM 734 C CA . PRO A 1 99 ? -15.781 -29.312 -29.047 1 85.5 99 PRO A CA 1
ATOM 735 C C . PRO A 1 99 ? -15.031 -30.516 -29.625 1 85.5 99 PRO A C 1
ATOM 737 O O . PRO A 1 99 ? -15.477 -31.656 -29.484 1 85.5 99 PRO A O 1
ATOM 740 N N . ARG A 1 100 ? -14.016 -30.297 -30.328 1 88.19 100 ARG A N 1
ATOM 741 C CA . ARG A 1 100 ? -13.328 -31.344 -31.062 1 88.19 100 ARG A CA 1
ATOM 742 C C . ARG A 1 100 ? -12.188 -31.938 -30.25 1 88.19 100 ARG A C 1
ATOM 744 O O . ARG A 1 100 ? -11.719 -33.031 -30.531 1 88.19 100 ARG A O 1
ATOM 751 N N . GLY A 1 101 ? -11.836 -31.203 -29.156 1 88.12 101 GLY A N 1
ATOM 752 C CA . GLY A 1 101 ? -10.688 -31.641 -28.375 1 88.12 101 GLY A CA 1
ATOM 753 C C . GLY A 1 101 ? -10.938 -31.625 -26.875 1 88.12 101 GLY A C 1
ATOM 754 O O . GLY A 1 101 ? -12.086 -31.562 -26.438 1 88.12 101 GLY A O 1
ATOM 755 N N . THR A 1 102 ? -9.883 -31.828 -26.188 1 92.25 102 THR A N 1
ATOM 756 C CA . THR A 1 102 ? -9.977 -31.859 -24.734 1 92.25 102 THR A CA 1
ATOM 757 C C . THR A 1 102 ? -9.266 -30.656 -24.125 1 92.25 102 THR A C 1
ATOM 759 O O . THR A 1 102 ? -9.141 -30.562 -22.906 1 92.25 102 THR A O 1
ATOM 762 N N . THR A 1 103 ? -8.82 -29.703 -25 1 95.94 103 THR A N 1
ATOM 763 C CA . THR A 1 103 ? -8.117 -28.531 -24.5 1 95.94 103 THR A CA 1
ATOM 764 C C . THR A 1 103 ? -8.938 -27.266 -24.75 1 95.94 103 THR A C 1
ATOM 766 O O . THR A 1 103 ? -9.109 -26.844 -25.906 1 95.94 103 THR A O 1
ATOM 769 N N . ASP A 1 104 ? -9.445 -26.641 -23.75 1 97.12 104 ASP A N 1
ATOM 770 C CA . ASP A 1 104 ? -10.18 -25.375 -23.828 1 97.12 104 ASP A CA 1
ATOM 771 C C . ASP A 1 104 ? -9.227 -24.188 -23.734 1 97.12 104 ASP A C 1
ATOM 773 O O . ASP A 1 104 ? -8.031 -24.359 -23.484 1 97.12 104 ASP A O 1
ATOM 777 N N . THR A 1 105 ? -9.711 -23.016 -24.109 1 98.19 105 THR A N 1
ATOM 778 C CA . THR A 1 105 ? -8.938 -21.797 -24 1 98.19 105 THR A CA 1
ATOM 779 C C . THR A 1 105 ? -9.586 -20.828 -23 1 98.19 105 THR A C 1
ATOM 781 O O . THR A 1 105 ? -10.773 -20.516 -23.109 1 98.19 105 THR A O 1
ATOM 784 N N . LEU A 1 106 ? -8.859 -20.453 -22 1 98.69 106 LEU A N 1
ATOM 785 C CA . LEU A 1 106 ? -9.281 -19.422 -21.047 1 98.69 106 LEU A CA 1
ATOM 786 C C . LEU A 1 106 ? -8.711 -18.062 -21.453 1 98.69 106 LEU A C 1
ATOM 788 O O . LEU A 1 106 ? -7.492 -17.906 -21.562 1 98.69 106 LEU A O 1
ATOM 792 N N . LEU A 1 107 ? -9.57 -17.141 -21.797 1 98.81 107 LEU A N 1
ATOM 793 C CA . LEU A 1 107 ? -9.172 -15.75 -22.016 1 98.81 107 LEU A CA 1
ATOM 794 C C . LEU A 1 107 ? -9.172 -14.969 -20.703 1 98.81 107 LEU A C 1
ATOM 796 O O . LEU A 1 107 ? -10.148 -15.023 -19.953 1 98.81 107 LEU A O 1
ATOM 800 N N . VAL A 1 108 ? -8.055 -14.297 -20.391 1 98.62 108 VAL A N 1
ATOM 801 C CA . VAL A 1 108 ? -7.961 -13.438 -19.219 1 98.62 108 VAL A CA 1
ATOM 802 C C . VAL A 1 108 ? -7.395 -12.078 -19.625 1 98.62 108 VAL A C 1
ATOM 804 O O . VAL A 1 108 ? -7.055 -11.859 -20.797 1 98.62 108 VAL A O 1
ATOM 807 N N . ALA A 1 109 ? -7.391 -11.156 -18.766 1 98.31 109 ALA A N 1
ATOM 808 C CA . ALA A 1 109 ? -6.82 -9.82 -18.938 1 98.31 109 ALA A CA 1
ATOM 809 C C . ALA A 1 109 ? -6.062 -9.375 -17.703 1 98.31 109 ALA A C 1
ATOM 811 O O . ALA A 1 109 ? -6.602 -8.648 -16.859 1 98.31 109 ALA A O 1
ATOM 812 N N . SER A 1 110 ? -4.762 -9.703 -17.641 1 97.5 110 SER A N 1
ATOM 813 C CA . SER A 1 110 ? -3.973 -9.391 -16.453 1 97.5 110 SER A CA 1
ATOM 814 C C . SER A 1 110 ? -3.758 -7.887 -16.312 1 97.5 110 SER A C 1
ATOM 816 O O . SER A 1 110 ? -3.502 -7.391 -15.219 1 97.5 110 SER A O 1
ATOM 818 N N . GLY A 1 111 ? -3.928 -7.145 -17.406 1 97.19 111 GLY A N 1
ATOM 819 C CA . GLY A 1 111 ? -3.859 -5.695 -17.344 1 97.19 111 GLY A CA 1
ATOM 820 C C . GLY A 1 111 ? -4.902 -5.098 -16.406 1 97.19 111 GLY A C 1
ATOM 821 O O . GLY A 1 111 ? -4.738 -3.975 -15.93 1 97.19 111 GLY A O 1
ATOM 822 N N . GLY A 1 112 ? -5.992 -5.832 -16.219 1 96.25 112 GLY A N 1
ATOM 823 C CA . GLY A 1 112 ? -7.039 -5.398 -15.305 1 96.25 112 GLY A CA 1
ATOM 824 C C . GLY A 1 112 ? -6.812 -5.855 -13.875 1 96.25 112 GLY A C 1
ATOM 825 O O . GLY A 1 112 ? -7.551 -5.465 -12.969 1 96.25 112 GLY A O 1
ATOM 826 N N . GLY A 1 113 ? -5.828 -6.668 -13.648 1 94.81 113 GLY A N 1
ATOM 827 C CA . GLY A 1 113 ? -5.488 -7.25 -12.367 1 94.81 113 GLY A CA 1
ATOM 828 C C . GLY A 1 113 ? -4.891 -8.641 -12.477 1 94.81 113 GLY A C 1
ATOM 829 O O . GLY A 1 113 ? -5.586 -9.594 -12.844 1 94.81 113 GLY A O 1
ATOM 830 N N . THR A 1 114 ? -3.639 -8.766 -12.086 1 93.81 114 THR A N 1
ATOM 831 C CA . THR A 1 114 ? -2.938 -10.031 -12.234 1 93.81 114 THR A CA 1
ATOM 832 C C . THR A 1 114 ? -3.477 -11.062 -11.242 1 93.81 114 THR A C 1
ATOM 834 O O . THR A 1 114 ? -3.568 -12.25 -11.57 1 93.81 114 THR A O 1
ATOM 837 N N . ALA A 1 115 ? -3.855 -10.578 -10.078 1 92.62 115 ALA A N 1
ATOM 838 C CA . ALA A 1 115 ? -4.391 -11.484 -9.062 1 92.62 115 ALA A CA 1
ATOM 839 C C . ALA A 1 115 ? -5.668 -12.164 -9.555 1 92.62 115 ALA A C 1
ATOM 841 O O . ALA A 1 115 ? -5.855 -13.367 -9.352 1 92.62 115 ALA A O 1
ATOM 842 N N . LEU A 1 116 ? -6.531 -11.43 -10.195 1 95.81 116 LEU A N 1
ATOM 843 C CA . LEU A 1 116 ? -7.777 -11.992 -10.703 1 95.81 116 LEU A CA 1
ATOM 844 C C . LEU A 1 116 ? -7.512 -12.969 -11.836 1 95.81 116 LEU A C 1
ATOM 846 O O . LEU A 1 116 ? -8.141 -14.031 -11.914 1 95.81 116 LEU A O 1
ATOM 850 N N . SER A 1 117 ? -6.59 -12.609 -12.719 1 96.69 117 SER A N 1
ATOM 851 C CA . SER A 1 117 ? -6.238 -13.5 -13.828 1 96.69 117 SER A CA 1
ATOM 852 C C . SER A 1 117 ? -5.703 -14.828 -13.312 1 96.69 117 SER A C 1
ATOM 854 O O . SER A 1 117 ? -6.066 -15.891 -13.828 1 96.69 117 SER A O 1
ATOM 856 N N . ARG A 1 118 ? -4.883 -14.758 -12.289 1 93.19 118 ARG A N 1
ATOM 857 C CA . ARG A 1 118 ? -4.344 -15.977 -11.695 1 93.19 118 ARG A CA 1
ATOM 858 C C . ARG A 1 118 ? -5.449 -16.797 -11.039 1 93.19 118 ARG A C 1
ATOM 860 O O . ARG A 1 118 ? -5.465 -18.016 -11.148 1 93.19 118 ARG A O 1
ATOM 867 N N . THR A 1 119 ? -6.309 -16.125 -10.398 1 94.19 119 THR A N 1
ATOM 868 C CA . THR A 1 119 ? -7.426 -16.781 -9.727 1 94.19 119 THR A CA 1
ATOM 869 C C . THR A 1 119 ? -8.32 -17.484 -10.734 1 94.19 119 THR A C 1
ATOM 871 O O . THR A 1 119 ? -8.719 -18.641 -10.523 1 94.19 119 THR A O 1
ATOM 874 N N . LEU A 1 120 ? -8.648 -16.828 -11.82 1 97.31 120 LEU A N 1
ATOM 875 C CA . LEU A 1 120 ? -9.477 -17.406 -12.867 1 97.31 120 LEU A CA 1
ATOM 876 C C . LEU A 1 120 ? -8.789 -18.625 -13.492 1 97.31 120 LEU A C 1
ATOM 878 O O . LEU A 1 120 ? -9.438 -19.625 -13.781 1 97.31 120 LEU A O 1
ATOM 882 N N . THR A 1 121 ? -7.508 -18.484 -13.703 1 97.31 121 THR A N 1
ATOM 883 C CA . THR A 1 121 ? -6.742 -19.594 -14.273 1 97.31 121 THR A CA 1
ATOM 884 C C . THR A 1 121 ? -6.789 -20.812 -13.359 1 97.31 121 THR A C 1
ATOM 886 O O . THR A 1 121 ? -7.047 -21.938 -13.82 1 97.31 121 THR A O 1
ATOM 889 N N . SER A 1 122 ? -6.555 -20.594 -12.102 1 94.81 122 SER A N 1
ATOM 890 C CA . SER A 1 122 ? -6.602 -21.688 -11.141 1 94.81 122 SER A CA 1
ATOM 891 C C . SER A 1 122 ? -7.992 -22.312 -11.086 1 94.81 122 SER A C 1
ATOM 893 O O . SER A 1 122 ? -8.125 -23.547 -11.086 1 94.81 122 SER A O 1
ATOM 895 N N . LEU A 1 123 ? -9.023 -21.5 -11.047 1 96 123 LEU A N 1
ATOM 896 C CA . LEU A 1 123 ? -10.414 -21.938 -10.945 1 96 123 LEU A CA 1
ATOM 897 C C . LEU A 1 123 ? -10.789 -22.797 -12.156 1 96 123 LEU A C 1
ATOM 899 O O . LEU A 1 123 ? -11.336 -23.891 -11.992 1 96 123 LEU A O 1
ATOM 903 N N . VAL A 1 124 ? -10.477 -22.328 -13.328 1 96.88 124 VAL A N 1
ATOM 904 C CA . VAL A 1 124 ? -10.883 -23.016 -14.547 1 96.88 124 VAL A CA 1
ATOM 905 C C . VAL A 1 124 ? -10.055 -24.281 -14.727 1 96.88 124 VAL A C 1
ATOM 907 O O . VAL A 1 124 ? -10.555 -25.297 -15.219 1 96.88 124 VAL A O 1
ATOM 910 N N . THR A 1 125 ? -8.773 -24.203 -14.336 1 95.94 125 THR A N 1
ATOM 911 C CA . THR A 1 125 ? -7.941 -25.391 -14.383 1 95.94 125 THR A CA 1
ATOM 912 C C . THR A 1 125 ? -8.539 -26.5 -13.516 1 95.94 125 THR A C 1
ATOM 914 O O . THR A 1 125 ? -8.586 -27.656 -13.93 1 95.94 125 THR A O 1
ATOM 917 N N . ASP A 1 126 ? -9.023 -26.172 -12.336 1 94.75 126 ASP A N 1
ATOM 918 C CA . ASP A 1 126 ? -9.625 -27.141 -11.43 1 94.75 126 ASP A CA 1
ATOM 919 C C . ASP A 1 126 ? -10.914 -27.703 -12.008 1 94.75 126 ASP A C 1
ATOM 921 O O . ASP A 1 126 ? -11.164 -28.906 -11.938 1 94.75 126 ASP A O 1
ATOM 925 N N . VAL A 1 127 ? -11.711 -26.875 -12.562 1 93.75 127 VAL A N 1
ATOM 926 C CA . VAL A 1 127 ? -12.984 -27.281 -13.156 1 93.75 127 VAL A CA 1
ATOM 927 C C . VAL A 1 127 ? -12.727 -28.219 -14.336 1 93.75 127 VAL A C 1
ATOM 929 O O . VAL A 1 127 ? -13.391 -29.25 -14.469 1 93.75 127 VAL A O 1
ATOM 932 N N . ASP A 1 128 ? -11.766 -27.859 -15.156 1 93.12 128 ASP A N 1
ATOM 933 C CA . ASP A 1 128 ? -11.445 -28.672 -16.328 1 93.12 128 ASP A CA 1
ATOM 934 C C . ASP A 1 128 ? -10.867 -30.016 -15.93 1 93.12 128 ASP A C 1
ATOM 936 O O . ASP A 1 128 ? -11.156 -31.047 -16.547 1 93.12 128 ASP A O 1
ATOM 940 N N . ALA A 1 129 ? -10.07 -29.984 -14.914 1 91.31 129 ALA A N 1
ATOM 941 C CA . ALA A 1 129 ? -9.484 -31.234 -14.438 1 91.31 129 ALA A CA 1
ATOM 942 C C . ALA A 1 129 ? -10.562 -32.188 -13.969 1 91.31 129 ALA A C 1
ATOM 944 O O . ALA A 1 129 ? -10.469 -33.406 -14.203 1 91.31 129 ALA A O 1
ATOM 945 N N . ALA A 1 130 ? -11.539 -31.703 -13.352 1 89.81 130 ALA A N 1
ATOM 946 C CA . ALA A 1 130 ? -12.648 -32.5 -12.875 1 89.81 130 ALA A CA 1
ATOM 947 C C . ALA A 1 130 ? -13.406 -33.156 -14.039 1 89.81 130 ALA A C 1
ATOM 949 O O . ALA A 1 130 ? -14.008 -34.219 -13.883 1 89.81 130 ALA A O 1
ATOM 950 N N . GLU A 1 131 ? -13.289 -32.594 -15.211 1 90.25 131 GLU A N 1
ATOM 951 C CA . GLU A 1 131 ? -13.961 -33.062 -16.406 1 90.25 131 GLU A CA 1
ATOM 952 C C . GLU A 1 131 ? -12.984 -33.781 -17.328 1 90.25 131 GLU A C 1
ATOM 954 O O . GLU A 1 131 ? -13.305 -34.062 -18.484 1 90.25 131 GLU A O 1
ATOM 959 N N . LYS A 1 132 ? -11.742 -33.969 -16.844 1 93.06 132 LYS A N 1
ATOM 960 C CA . LYS A 1 132 ? -10.688 -34.656 -17.609 1 93.06 132 LYS A CA 1
ATOM 961 C C . LYS A 1 132 ? -10.336 -33.844 -18.859 1 93.06 132 LYS A C 1
ATOM 963 O O . LYS A 1 132 ? -10.141 -34.438 -19.938 1 93.06 132 LYS A O 1
ATOM 968 N N . ARG A 1 133 ? -10.445 -32.531 -18.703 1 93.75 133 ARG A N 1
ATOM 969 C CA . ARG A 1 133 ? -10.031 -31.609 -19.75 1 93.75 133 ARG A CA 1
ATOM 970 C C . ARG A 1 133 ? -8.875 -30.734 -19.281 1 93.75 133 ARG A C 1
ATOM 972 O O . ARG A 1 133 ? -8.555 -30.719 -18.078 1 93.75 133 ARG A O 1
ATOM 979 N N . THR A 1 134 ? -8.227 -30.109 -20.25 1 95.31 134 THR A N 1
ATOM 980 C CA . THR A 1 134 ? -7.156 -29.172 -19.953 1 95.31 134 THR A CA 1
ATOM 981 C C . THR A 1 134 ? -7.496 -27.781 -20.484 1 95.31 134 THR A C 1
ATOM 983 O O . THR A 1 134 ? -8.43 -27.625 -21.281 1 95.31 134 THR A O 1
ATOM 986 N N . VAL A 1 135 ? -6.805 -26.766 -19.953 1 96.62 135 VAL A N 1
ATOM 987 C CA . VAL A 1 135 ? -7.098 -25.406 -20.359 1 96.62 135 VAL A CA 1
ATOM 988 C C . VAL A 1 135 ? -5.797 -24.656 -20.656 1 96.62 135 VAL A C 1
ATOM 990 O O . VAL A 1 135 ? -4.809 -24.812 -19.938 1 96.62 135 VAL A O 1
ATOM 993 N N . LYS A 1 136 ? -5.715 -24.062 -21.812 1 97.06 136 LYS A N 1
ATOM 994 C CA . LYS A 1 136 ? -4.652 -23.109 -22.125 1 97.06 136 LYS A CA 1
ATOM 995 C C . LYS A 1 136 ? -5.117 -21.672 -21.906 1 97.06 136 LYS A C 1
ATOM 997 O O . LYS A 1 136 ? -6.262 -21.328 -22.219 1 97.06 136 LYS A O 1
ATOM 1002 N N . THR A 1 137 ? -4.254 -20.875 -21.375 1 98.19 137 THR A N 1
ATOM 1003 C CA . THR A 1 137 ? -4.613 -19.5 -21.047 1 98.19 137 THR A CA 1
ATOM 1004 C C . THR A 1 137 ? -4.09 -18.531 -22.109 1 98.19 137 THR A C 1
ATOM 1006 O O . THR A 1 137 ? -2.959 -18.672 -22.578 1 98.19 137 THR A O 1
ATOM 1009 N N . ASP A 1 138 ? -4.926 -17.641 -22.594 1 98.62 138 ASP A N 1
ATOM 1010 C CA . ASP A 1 138 ? -4.574 -16.547 -23.5 1 98.62 138 ASP A CA 1
ATOM 1011 C C . ASP A 1 138 ? -4.895 -15.195 -22.875 1 98.62 138 ASP A C 1
ATOM 1013 O O . ASP A 1 138 ? -6.066 -14.859 -22.672 1 98.62 138 ASP A O 1
ATOM 1017 N N . ASP A 1 139 ? -3.902 -14.438 -22.594 1 98.62 139 ASP A N 1
ATOM 1018 C CA . ASP A 1 139 ? -4.066 -13.117 -21.984 1 98.62 139 ASP A CA 1
ATOM 1019 C C . ASP A 1 139 ? -4.32 -12.055 -23.047 1 98.62 139 ASP A C 1
ATOM 1021 O O . ASP A 1 139 ? -3.402 -11.656 -23.766 1 98.62 139 ASP A O 1
ATOM 1025 N N . VAL A 1 140 ? -5.527 -11.531 -23.094 1 98.56 140 VAL A N 1
ATOM 1026 C CA . VAL A 1 140 ? -6.023 -10.648 -24.141 1 98.56 140 VAL A CA 1
ATOM 1027 C C . VAL A 1 140 ? -5.484 -9.234 -23.938 1 98.56 140 VAL A C 1
ATOM 1029 O O . VAL A 1 140 ? -5.344 -8.469 -24.891 1 98.56 140 VAL A O 1
ATOM 1032 N N . ALA A 1 141 ? -5.211 -8.852 -22.766 1 98.12 141 ALA A N 1
ATOM 1033 C CA . ALA A 1 141 ? -4.66 -7.566 -22.344 1 98.12 141 ALA A CA 1
ATOM 1034 C C . ALA A 1 141 ? -3.602 -7.75 -21.266 1 98.12 141 ALA A C 1
ATOM 1036 O O . ALA A 1 141 ? -3.805 -7.352 -20.125 1 98.12 141 ALA A O 1
ATOM 1037 N N . PRO A 1 142 ? -2.469 -8.219 -21.672 1 97.62 142 PRO A N 1
ATOM 1038 C CA . PRO A 1 142 ? -1.436 -8.602 -20.719 1 97.62 142 PRO A CA 1
ATOM 1039 C C . PRO A 1 142 ? -0.802 -7.398 -20.016 1 97.62 142 PRO A C 1
ATOM 1041 O O . PRO A 1 142 ? -0.524 -6.387 -20.656 1 97.62 142 PRO A O 1
ATOM 1044 N N . ALA A 1 143 ? -0.658 -7.602 -18.719 1 96.06 143 ALA A N 1
ATOM 1045 C CA . ALA A 1 143 ? 0.168 -6.637 -18 1 96.06 143 ALA A CA 1
ATOM 1046 C C . ALA A 1 143 ? 1.616 -6.688 -18.484 1 96.06 143 ALA A C 1
ATOM 1048 O O . ALA A 1 143 ? 2.109 -7.75 -18.859 1 96.06 143 ALA A O 1
ATOM 1049 N N . SER A 1 144 ? 2.244 -5.531 -18.375 1 96 144 SER A N 1
ATOM 1050 C CA . SER A 1 144 ? 3.656 -5.438 -18.734 1 96 144 SER A CA 1
ATOM 1051 C C . SER A 1 144 ? 4.52 -6.285 -17.812 1 96 144 SER A C 1
ATOM 1053 O O . SER A 1 144 ? 4.223 -6.406 -16.609 1 96 144 SER A O 1
ATOM 1055 N N . ASP A 1 145 ? 5.668 -6.77 -18.344 1 93.62 145 ASP A N 1
ATOM 1056 C CA . ASP A 1 145 ? 6.645 -7.496 -17.531 1 93.62 145 ASP A CA 1
ATOM 1057 C C . ASP A 1 145 ? 7.301 -6.578 -16.516 1 93.62 145 ASP A C 1
ATOM 1059 O O . ASP A 1 145 ? 7.934 -7.051 -15.562 1 93.62 145 ASP A O 1
ATOM 1063 N N . GLN A 1 146 ? 7.133 -5.242 -16.672 1 94.81 146 GLN A N 1
ATOM 1064 C CA . GLN A 1 146 ? 7.703 -4.254 -15.766 1 94.81 146 GLN A CA 1
ATOM 1065 C C . GLN A 1 146 ? 6.676 -3.803 -14.734 1 94.81 146 GLN A C 1
ATOM 1067 O O . GLN A 1 146 ? 6.938 -2.893 -13.945 1 94.81 146 GLN A O 1
ATOM 1072 N N . ASP A 1 147 ? 5.566 -4.332 -14.812 1 94.06 147 ASP A N 1
ATOM 1073 C CA . ASP A 1 147 ? 4.484 -4.039 -13.875 1 94.06 147 ASP A CA 1
ATOM 1074 C C . ASP A 1 147 ? 4.066 -5.293 -13.109 1 94.06 147 ASP A C 1
ATOM 1076 O O . ASP A 1 147 ? 2.93 -5.754 -13.234 1 94.06 147 ASP A O 1
ATOM 1080 N N . PHE A 1 148 ? 5.016 -5.637 -12.172 1 86.38 148 PHE A N 1
ATOM 1081 C CA . PHE A 1 148 ? 4.82 -6.859 -11.406 1 86.38 148 PHE A CA 1
ATOM 1082 C C . PHE A 1 148 ? 3.529 -6.789 -10.594 1 86.38 148 PHE A C 1
ATOM 1084 O O . PHE A 1 148 ? 3.25 -5.781 -9.945 1 86.38 148 PHE A O 1
ATOM 1091 N N . ASN A 1 149 ? 2.664 -7.688 -10.758 1 85.88 149 ASN A N 1
ATOM 1092 C CA . ASN A 1 149 ? 1.389 -7.871 -10.078 1 85.88 149 ASN A CA 1
ATOM 1093 C C . ASN A 1 149 ? 0.358 -6.84 -10.523 1 85.88 149 ASN A C 1
ATOM 1095 O O . ASN A 1 149 ? -0.708 -6.715 -9.922 1 85.88 149 ASN A O 1
ATOM 1099 N N . GLY A 1 150 ? 0.763 -5.918 -11.523 1 91.75 150 GLY A N 1
ATOM 1100 C CA . GLY A 1 150 ? -0.186 -4.961 -12.07 1 91.75 150 GLY A CA 1
ATOM 1101 C C . GLY A 1 150 ? -0.516 -3.832 -11.109 1 91.75 150 GLY A C 1
ATOM 1102 O O . GLY A 1 150 ? -1.646 -3.338 -11.094 1 91.75 150 GLY A O 1
ATOM 1103 N N . LEU A 1 151 ? 0.42 -3.428 -10.258 1 93.75 151 LEU A N 1
ATOM 1104 C CA . LEU A 1 151 ? 0.106 -2.494 -9.188 1 93.75 151 LEU A CA 1
ATOM 1105 C C . LEU A 1 151 ? 0.607 -1.093 -9.516 1 93.75 151 LEU A C 1
ATOM 1107 O O . LEU A 1 151 ? 0.327 -0.139 -8.789 1 93.75 151 LEU A O 1
ATOM 1111 N N . SER A 1 152 ? 1.333 -0.906 -10.609 1 97 152 SER A N 1
ATOM 1112 C CA . SER A 1 152 ? 1.959 0.373 -10.93 1 97 152 SER A CA 1
ATOM 1113 C C . SER A 1 152 ? 0.916 1.472 -11.102 1 97 152 SER A C 1
ATOM 1115 O O . SER A 1 152 ? 1.117 2.602 -10.648 1 97 152 SER A O 1
ATOM 1117 N N . SER A 1 153 ? -0.205 1.085 -11.766 1 97.44 153 SER A N 1
ATOM 1118 C CA . SER A 1 153 ? -1.266 2.072 -11.938 1 97.44 153 SER A CA 1
ATOM 1119 C C . SER A 1 153 ? -1.801 2.549 -10.594 1 97.44 153 SER A C 1
ATOM 1121 O O . SER A 1 153 ? -2.053 3.742 -10.406 1 97.44 153 SER A O 1
ATOM 1123 N N . PHE A 1 154 ? -1.985 1.631 -9.703 1 97.81 154 PHE A N 1
ATOM 1124 C CA . PHE A 1 154 ? -2.498 1.945 -8.375 1 97.81 154 PHE A CA 1
ATOM 1125 C C . PHE A 1 154 ? -1.521 2.834 -7.617 1 97.81 154 PHE A C 1
ATOM 1127 O O . PHE A 1 154 ? -1.921 3.84 -7.023 1 97.81 154 PHE A O 1
ATOM 1134 N N . TYR A 1 155 ? -0.199 2.541 -7.574 1 97.62 155 TYR A N 1
ATOM 1135 C CA . TYR A 1 155 ? 0.813 3.336 -6.887 1 97.62 155 TYR A CA 1
ATOM 1136 C C . TYR A 1 155 ? 0.873 4.75 -7.453 1 97.62 155 TYR A C 1
ATOM 1138 O O . TYR A 1 155 ? 1.058 5.715 -6.707 1 97.62 155 TYR A O 1
ATOM 1146 N N . LEU A 1 156 ? 0.723 4.855 -8.75 1 98.44 156 LEU A N 1
ATOM 1147 C CA . LEU A 1 156 ? 0.711 6.16 -9.406 1 98.44 156 LEU A CA 1
ATOM 1148 C C . LEU A 1 156 ? -0.446 7.012 -8.898 1 98.44 156 LEU A C 1
ATOM 1150 O O . LEU A 1 156 ? -0.246 8.156 -8.492 1 98.44 156 LEU A O 1
ATOM 1154 N N . VAL A 1 157 ? -1.636 6.434 -8.852 1 98.81 157 VAL A N 1
ATOM 1155 C CA . VAL A 1 157 ? -2.836 7.164 -8.461 1 98.81 157 VAL A CA 1
ATOM 1156 C C . VAL A 1 157 ? -2.762 7.527 -6.984 1 98.81 157 VAL A C 1
ATOM 1158 O O . VAL A 1 157 ? -3.131 8.633 -6.59 1 98.81 157 VAL A O 1
ATOM 1161 N N . VAL A 1 158 ? -2.238 6.602 -6.148 1 98.44 158 VAL A N 1
ATOM 1162 C CA . VAL A 1 158 ? -2.059 6.895 -4.73 1 98.44 158 VAL A CA 1
ATOM 1163 C C . VAL A 1 158 ? -1.11 8.078 -4.566 1 98.44 158 VAL A C 1
ATOM 1165 O O . VAL A 1 158 ? -1.369 8.984 -3.764 1 98.44 158 VAL A O 1
ATOM 1168 N N . GLY A 1 159 ? -0.045 8.07 -5.371 1 98.56 159 GLY A N 1
ATOM 1169 C CA . GLY A 1 159 ? 0.881 9.188 -5.32 1 98.56 159 GLY A CA 1
ATOM 1170 C C . GLY A 1 159 ? 0.238 10.508 -5.688 1 98.56 159 GLY A C 1
ATOM 1171 O O . GLY A 1 159 ? 0.499 11.531 -5.051 1 98.56 159 GLY A O 1
ATOM 1172 N N . TRP A 1 160 ? -0.598 10.5 -6.719 1 98.88 160 TRP A N 1
ATOM 1173 C CA . TRP A 1 160 ? -1.327 11.703 -7.113 1 98.88 160 TRP A CA 1
ATOM 1174 C C . TRP A 1 160 ? -2.266 12.156 -6.004 1 98.88 160 TRP A C 1
ATOM 1176 O O . TRP A 1 160 ? -2.367 13.359 -5.719 1 98.88 160 TRP A O 1
ATOM 1186 N N . CYS A 1 161 ? -2.951 11.219 -5.367 1 98.75 161 CYS A N 1
ATOM 1187 C CA . CYS A 1 161 ? -3.867 11.555 -4.281 1 98.75 161 CYS A CA 1
ATOM 1188 C C . CYS A 1 161 ? -3.119 12.172 -3.105 1 98.75 161 CYS A C 1
ATOM 1190 O O . CYS A 1 161 ? -3.566 13.164 -2.531 1 98.75 161 CYS A O 1
ATOM 1192 N N . VAL A 1 162 ? -1.956 11.547 -2.781 1 96.94 162 VAL A N 1
ATOM 1193 C CA . VAL A 1 162 ? -1.112 12.055 -1.704 1 96.94 162 VAL A CA 1
ATOM 1194 C C . VAL A 1 162 ? -0.727 13.508 -1.986 1 96.94 162 VAL A C 1
ATOM 1196 O O . VAL A 1 162 ? -0.847 14.367 -1.113 1 96.94 162 VAL A O 1
ATOM 1199 N N . GLY A 1 163 ? -0.324 13.781 -3.199 1 97.69 163 GLY A N 1
ATOM 1200 C CA . GLY A 1 163 ? 0.029 15.141 -3.57 1 97.69 163 GLY A CA 1
ATOM 1201 C C . GLY A 1 163 ? -1.13 16.109 -3.449 1 97.69 163 GLY A C 1
ATOM 1202 O O . GLY A 1 163 ? -0.964 17.219 -2.945 1 97.69 163 GLY A O 1
ATOM 1203 N N . GLY A 1 164 ? -2.318 15.695 -3.889 1 98.31 164 GLY A N 1
ATOM 1204 C CA . GLY A 1 164 ? -3.49 16.562 -3.848 1 98.31 164 GLY A CA 1
ATOM 1205 C C . GLY A 1 164 ? -3.865 16.984 -2.443 1 98.31 164 GLY A C 1
ATOM 1206 O O . GLY A 1 164 ? -3.982 18.188 -2.166 1 98.31 164 GLY A O 1
ATOM 1207 N N . TYR A 1 165 ? -3.998 16.016 -1.513 1 97.06 165 TYR A N 1
ATOM 1208 C CA . TYR A 1 165 ? -4.473 16.391 -0.188 1 97.06 165 TYR A CA 1
ATOM 1209 C C . TYR A 1 165 ? -3.357 17.047 0.62 1 97.06 165 TYR A C 1
ATOM 1211 O O . TYR A 1 165 ? -3.619 17.906 1.467 1 97.06 165 TYR A O 1
ATOM 1219 N N . LEU A 1 166 ? -2.031 16.703 0.347 1 95.56 166 LEU A N 1
ATOM 1220 C CA . LEU A 1 166 ? -0.942 17.375 1.057 1 95.56 166 LEU A CA 1
ATOM 1221 C C . LEU A 1 166 ? -0.832 18.828 0.637 1 95.56 166 LEU A C 1
ATOM 1223 O O . LEU A 1 166 ? -0.592 19.703 1.474 1 95.56 166 LEU A O 1
ATOM 1227 N N . CYS A 1 167 ? -0.982 19.062 -0.669 1 96.25 167 CYS A N 1
ATOM 1228 C CA . CYS A 1 167 ? -0.894 20.453 -1.139 1 96.25 167 CYS A CA 1
ATOM 1229 C C . CYS A 1 167 ? -2.023 21.297 -0.563 1 96.25 167 CYS A C 1
ATOM 1231 O O . CYS A 1 167 ? -1.793 22.406 -0.095 1 96.25 167 CYS A O 1
ATOM 1233 N N . ALA A 1 168 ? -3.227 20.797 -0.611 1 96.38 168 ALA A N 1
ATOM 1234 C CA . ALA A 1 168 ? -4.348 21.5 -0.008 1 96.38 168 ALA A CA 1
ATOM 1235 C C . ALA A 1 168 ? -4.109 21.75 1.48 1 96.38 168 ALA A C 1
ATOM 1237 O O . ALA A 1 168 ? -4.41 22.828 1.997 1 96.38 168 ALA A O 1
ATOM 1238 N N . SER A 1 169 ? -3.537 20.797 2.193 1 92.5 169 SER A N 1
ATOM 1239 C CA . SER A 1 169 ? -3.303 20.891 3.633 1 92.5 169 SER A CA 1
ATOM 1240 C C . SER A 1 169 ? -2.252 21.938 3.961 1 92.5 169 SER A C 1
ATOM 1242 O O . SER A 1 169 ? -2.4 22.688 4.926 1 92.5 169 SER A O 1
ATOM 1244 N N . ILE A 1 170 ? -1.224 21.953 3.121 1 89.06 170 ILE A N 1
ATOM 1245 C CA . ILE A 1 170 ? -0.159 22.922 3.406 1 89.06 170 ILE A CA 1
ATOM 1246 C C . ILE A 1 170 ? -0.666 24.344 3.168 1 89.06 170 ILE A C 1
ATOM 1248 O O . ILE A 1 170 ? -0.246 25.281 3.852 1 89.06 170 ILE A O 1
ATOM 1252 N N . LEU A 1 171 ? -1.589 24.562 2.213 1 88.88 171 LEU A N 1
ATOM 1253 C CA . LEU A 1 171 ? -2.201 25.875 1.996 1 88.88 171 LEU A CA 1
ATOM 1254 C C . LEU A 1 171 ? -3.029 26.297 3.207 1 88.88 171 LEU A C 1
ATOM 1256 O O . LEU A 1 171 ? -3.002 27.453 3.609 1 88.88 171 LEU A O 1
ATOM 1260 N N . ALA A 1 172 ? -3.691 25.391 3.803 1 82.62 172 ALA A N 1
ATOM 1261 C CA . ALA A 1 172 ? -4.484 25.672 4.996 1 82.62 172 ALA A CA 1
ATOM 1262 C C . ALA A 1 172 ? -3.59 25.984 6.191 1 82.62 172 ALA A C 1
ATOM 1264 O O . ALA A 1 172 ? -3.896 26.875 6.984 1 82.62 172 ALA A O 1
ATOM 1265 N N . ILE A 1 173 ? -2.539 25.281 6.281 1 77.75 173 ILE A N 1
ATOM 1266 C CA . ILE A 1 173 ? -1.64 25.453 7.418 1 77.75 173 ILE A CA 1
ATOM 1267 C C . ILE A 1 173 ? -0.901 26.781 7.293 1 77.75 173 ILE A C 1
ATOM 1269 O O . ILE A 1 173 ? -0.651 27.453 8.289 1 77.75 173 ILE A O 1
ATOM 1273 N N . SER A 1 174 ? -0.592 27.203 6.066 1 79.38 174 SER A N 1
ATOM 1274 C CA . SER A 1 174 ? 0.189 28.406 5.828 1 79.38 174 SER A CA 1
ATOM 1275 C C . SER A 1 174 ? -0.694 29.656 5.859 1 79.38 174 SER A C 1
ATOM 1277 O O . SER A 1 174 ? -0.256 30.719 6.293 1 79.38 174 SER A O 1
ATOM 1279 N N . ALA A 1 175 ? -1.907 29.547 5.367 1 78.31 175 ALA A N 1
ATOM 1280 C CA . ALA A 1 175 ? -2.717 30.734 5.172 1 78.31 175 ALA A CA 1
ATOM 1281 C C . ALA A 1 175 ? -4.055 30.625 5.898 1 78.31 175 ALA A C 1
ATOM 1283 O O . ALA A 1 175 ? -4.875 31.547 5.852 1 78.31 175 ALA A O 1
ATOM 1284 N N . GLY A 1 176 ? -4.246 29.594 6.621 1 80.25 176 GLY A N 1
ATOM 1285 C CA . GLY A 1 176 ? -5.523 29.391 7.273 1 80.25 176 GLY A CA 1
ATOM 1286 C C . GLY A 1 176 ? -6.422 28.422 6.527 1 80.25 176 GLY A C 1
ATOM 1287 O O . GLY A 1 176 ? -6.309 28.266 5.309 1 80.25 176 GLY A O 1
ATOM 1288 N N . SER A 1 177 ? -7.34 27.781 7.184 1 78.62 177 SER A N 1
ATOM 1289 C CA . SER A 1 177 ? -8.172 26.719 6.641 1 78.62 177 SER A CA 1
ATOM 1290 C C . SER A 1 177 ? -9.273 27.281 5.746 1 78.62 177 SER A C 1
ATOM 1292 O O . SER A 1 177 ? -9.781 26.578 4.871 1 78.62 177 SER A O 1
ATOM 1294 N N . ARG A 1 178 ? -9.711 28.484 6.023 1 81.19 178 ARG A N 1
ATOM 1295 C CA . ARG A 1 178 ? -10.805 29.078 5.266 1 81.19 178 ARG A CA 1
ATOM 1296 C C . ARG A 1 178 ? -10.344 30.328 4.523 1 81.19 178 ARG A C 1
ATOM 1298 O O . ARG A 1 178 ? -9.727 31.219 5.117 1 81.19 178 ARG A O 1
ATOM 1305 N N . ALA A 1 179 ? -10.648 30.219 3.193 1 81.25 179 ALA A N 1
ATOM 1306 C CA . ALA A 1 179 ? -10.398 31.453 2.459 1 81.25 179 ALA A CA 1
ATOM 1307 C C . ALA A 1 179 ? -11.297 32.594 2.969 1 81.25 179 ALA A C 1
ATOM 1309 O O . ALA A 1 179 ? -12.492 32.375 3.164 1 81.25 179 ALA A O 1
ATOM 1310 N N . SER A 1 180 ? -10.758 33.688 3.156 1 77.94 180 SER A N 1
ATOM 1311 C CA . SER A 1 180 ? -11.453 34.812 3.781 1 77.94 180 SER A CA 1
ATOM 1312 C C . SER A 1 180 ? -12.484 35.438 2.836 1 77.94 180 SER A C 1
ATOM 1314 O O . SER A 1 180 ? -13.422 36.094 3.277 1 77.94 180 SER A O 1
ATOM 1316 N N . ASN A 1 181 ? -12.242 35.25 1.531 1 86.62 181 ASN A N 1
ATOM 1317 C CA . ASN A 1 181 ? -13.133 35.781 0.499 1 86.62 181 ASN A CA 1
ATOM 1318 C C . ASN A 1 181 ? -12.984 35 -0.809 1 86.62 181 ASN A C 1
ATOM 1320 O O . ASN A 1 181 ? -12.133 34.125 -0.92 1 86.62 181 ASN A O 1
ATOM 1324 N N . VAL A 1 182 ? -13.82 35.312 -1.7 1 90.75 182 VAL A N 1
ATOM 1325 C CA . VAL A 1 182 ? -13.938 34.562 -2.949 1 90.75 182 VAL A CA 1
ATOM 1326 C C . VAL A 1 182 ? -12.648 34.688 -3.752 1 90.75 182 VAL A C 1
ATOM 1328 O O . VAL A 1 182 ? -12.125 33.719 -4.273 1 90.75 182 VAL A O 1
ATOM 1331 N N . PRO A 1 183 ? -11.961 35.875 -3.854 1 90.69 183 PRO A N 1
ATOM 1332 C CA . PRO A 1 183 ? -10.695 35.969 -4.582 1 90.69 183 PRO A CA 1
ATOM 1333 C C . PRO A 1 183 ? -9.617 35.062 -4.012 1 90.69 183 PRO A C 1
ATOM 1335 O O . PRO A 1 183 ? -8.867 34.438 -4.766 1 90.69 183 PRO A O 1
ATOM 1338 N N . ARG A 1 184 ? -9.57 34.969 -2.742 1 90.25 184 ARG A N 1
ATOM 1339 C CA . ARG A 1 184 ? -8.586 34.094 -2.115 1 90.25 184 ARG A CA 1
ATOM 1340 C C . ARG A 1 184 ? -8.898 32.625 -2.396 1 90.25 184 ARG A C 1
ATOM 1342 O O . ARG A 1 184 ? -7.988 31.797 -2.547 1 90.25 184 ARG A O 1
ATOM 1349 N N . ALA A 1 185 ? -10.195 32.344 -2.389 1 93.88 185 ALA A N 1
ATOM 1350 C CA . ALA A 1 185 ? -10.602 30.984 -2.742 1 93.88 185 ALA A CA 1
ATOM 1351 C C . ALA A 1 185 ? -10.188 30.641 -4.172 1 93.88 185 ALA A C 1
ATOM 1353 O O . ALA A 1 185 ? -9.719 29.531 -4.441 1 93.88 185 ALA A O 1
ATOM 1354 N N . VAL A 1 186 ? -10.312 31.562 -5.043 1 95.06 186 VAL A N 1
ATOM 1355 C CA . VAL A 1 186 ? -9.961 31.375 -6.441 1 95.06 186 VAL A CA 1
ATOM 1356 C C . VAL A 1 186 ? -8.445 31.203 -6.574 1 95.06 186 VAL A C 1
ATOM 1358 O O . VAL A 1 186 ? -7.973 30.391 -7.379 1 95.06 186 VAL A O 1
ATOM 1361 N N . ILE A 1 187 ? -7.723 31.922 -5.82 1 93 187 ILE A N 1
ATOM 1362 C CA . ILE A 1 187 ? -6.266 31.812 -5.84 1 93 187 ILE A CA 1
ATOM 1363 C C . ILE A 1 187 ? -5.848 30.422 -5.359 1 93 187 ILE A C 1
ATOM 1365 O O . ILE A 1 187 ? -4.965 29.797 -5.949 1 93 187 ILE A O 1
ATOM 1369 N N . ARG A 1 188 ? -6.477 29.953 -4.312 1 94.62 188 ARG A N 1
ATOM 1370 C CA . ARG A 1 188 ? -6.176 28.609 -3.801 1 94.62 188 ARG A CA 1
ATOM 1371 C C . ARG A 1 188 ? -6.492 27.547 -4.84 1 94.62 188 ARG A C 1
ATOM 1373 O O . ARG A 1 188 ? -5.688 26.641 -5.07 1 94.62 188 ARG A O 1
ATOM 1380 N N . LEU A 1 189 ? -7.629 27.734 -5.426 1 97.19 189 LEU A N 1
ATOM 1381 C CA . LEU A 1 189 ? -8.031 26.781 -6.457 1 97.19 189 LEU A CA 1
ATOM 1382 C C . LEU A 1 189 ? -7.109 26.859 -7.664 1 97.19 189 LEU A C 1
ATOM 1384 O O . LEU A 1 189 ? -6.797 25.844 -8.281 1 97.19 189 LEU A O 1
ATOM 1388 N N . GLY A 1 190 ? -6.688 28.047 -8.008 1 96.88 190 GLY A N 1
ATOM 1389 C CA . GLY A 1 190 ? -5.723 28.219 -9.086 1 96.88 190 GLY A CA 1
ATOM 1390 C C . GLY A 1 190 ? -4.371 27.594 -8.781 1 96.88 190 GLY A C 1
ATOM 1391 O O . GLY A 1 190 ? -3.748 27 -9.664 1 96.88 190 GLY A O 1
ATOM 1392 N N . THR A 1 191 ? -3.906 27.781 -7.523 1 95.88 191 THR A N 1
ATOM 1393 C CA . THR A 1 191 ? -2.67 27.141 -7.094 1 95.88 191 THR A CA 1
ATOM 1394 C C . THR A 1 191 ? -2.779 25.625 -7.211 1 95.88 191 THR A C 1
ATOM 1396 O O . THR A 1 191 ? -1.86 24.969 -7.703 1 95.88 191 THR A O 1
ATOM 1399 N N . MET A 1 192 ? -3.938 25.109 -6.812 1 97.69 192 MET A N 1
ATOM 1400 C CA . MET A 1 192 ? -4.176 23.672 -6.914 1 97.69 192 MET A CA 1
ATOM 1401 C C . MET A 1 192 ? -4.152 23.219 -8.367 1 97.69 192 MET A C 1
ATOM 1403 O O . MET A 1 192 ? -3.643 22.141 -8.68 1 97.69 192 MET A O 1
ATOM 1407 N N . ALA A 1 193 ? -4.742 24.062 -9.234 1 98.5 193 ALA A N 1
ATOM 1408 C CA . ALA A 1 193 ? -4.781 23.734 -10.656 1 98.5 193 ALA A CA 1
ATOM 1409 C C . ALA A 1 193 ? -3.379 23.688 -11.25 1 98.5 193 ALA A C 1
ATOM 1411 O O . ALA A 1 193 ? -3.039 22.75 -11.984 1 98.5 193 ALA A O 1
ATOM 1412 N N . LEU A 1 194 ? -2.57 24.688 -10.945 1 98.38 194 LEU A N 1
ATOM 1413 C CA . LEU A 1 194 ? -1.197 24.703 -11.445 1 98.38 194 LEU A CA 1
ATOM 1414 C C . LEU A 1 194 ? -0.393 23.547 -10.883 1 98.38 194 LEU A C 1
ATOM 1416 O O . LEU A 1 194 ? 0.372 22.906 -11.602 1 98.38 194 LEU A O 1
ATOM 1420 N N . TYR A 1 195 ? -0.548 23.312 -9.594 1 98.5 195 TYR A N 1
ATOM 1421 C CA . TYR A 1 195 ? 0.091 22.172 -8.938 1 98.5 195 TYR A CA 1
ATOM 1422 C C . TYR A 1 195 ? -0.287 20.875 -9.625 1 98.5 195 TYR A C 1
ATOM 1424 O O . TYR A 1 195 ? 0.571 20.016 -9.859 1 98.5 195 TYR A O 1
ATOM 1432 N N . ALA A 1 196 ? -1.597 20.75 -9.922 1 98.88 196 ALA A N 1
ATOM 1433 C CA . ALA A 1 196 ? -2.119 19.516 -10.523 1 98.88 196 ALA A CA 1
ATOM 1434 C C . ALA A 1 196 ? -1.533 19.297 -11.914 1 98.88 196 ALA A C 1
ATOM 1436 O O . ALA A 1 196 ? -1.225 18.156 -12.281 1 98.88 196 ALA A O 1
ATOM 1437 N N . ILE A 1 197 ? -1.381 20.328 -12.656 1 98.81 197 ILE A N 1
ATOM 1438 C CA . ILE A 1 197 ? -0.821 20.234 -14 1 98.81 197 ILE A CA 1
ATOM 1439 C C . ILE A 1 197 ? 0.627 19.766 -13.922 1 98.81 197 ILE A C 1
ATOM 1441 O O . ILE A 1 197 ? 1.014 18.812 -14.617 1 98.81 197 ILE A O 1
ATOM 1445 N N . VAL A 1 198 ? 1.433 20.328 -13.016 1 98.81 198 VAL A N 1
ATOM 1446 C CA . VAL A 1 198 ? 2.848 19.984 -12.906 1 98.81 198 VAL A CA 1
ATOM 1447 C C . VAL A 1 198 ? 3.004 18.609 -12.273 1 98.81 198 VAL A C 1
ATOM 1449 O O . VAL A 1 198 ? 3.801 17.781 -12.742 1 98.81 198 VAL A O 1
ATOM 1452 N N . GLY A 1 199 ? 2.219 18.375 -11.266 1 98.75 199 GLY A N 1
ATOM 1453 C CA . GLY A 1 199 ? 2.285 17.094 -10.594 1 98.75 199 GLY A CA 1
ATOM 1454 C C . GLY A 1 199 ? 1.825 15.945 -11.477 1 98.75 199 GLY A C 1
ATOM 1455 O O . GLY A 1 199 ? 2.381 14.844 -11.406 1 98.75 199 GLY A O 1
ATOM 1456 N N . GLY A 1 200 ? 0.682 16.25 -12.227 1 98.81 200 GLY A N 1
ATOM 1457 C CA . GLY A 1 200 ? 0.223 15.234 -13.164 1 98.81 200 GLY A CA 1
ATOM 1458 C C . GLY A 1 200 ? 1.264 14.867 -14.203 1 98.81 200 GLY A C 1
ATOM 1459 O O . GLY A 1 200 ? 1.492 13.688 -14.469 1 98.81 200 GLY A O 1
ATOM 1460 N N . LEU A 1 201 ? 1.948 15.852 -14.742 1 98.75 201 LEU A N 1
ATOM 1461 C CA . LEU A 1 201 ? 3.008 15.617 -15.719 1 98.75 201 LEU A CA 1
ATOM 1462 C C . LEU A 1 201 ? 4.172 14.859 -15.086 1 98.75 201 LEU A C 1
ATOM 1464 O O . LEU A 1 201 ? 4.684 13.906 -15.672 1 98.75 201 LEU A O 1
ATOM 1468 N N . GLY A 1 202 ? 4.625 15.312 -13.945 1 98.75 202 GLY A N 1
ATOM 1469 C CA . GLY A 1 202 ? 5.715 14.641 -13.266 1 98.75 202 GLY A CA 1
ATOM 1470 C C . GLY A 1 202 ? 5.449 13.164 -13.031 1 98.75 202 GLY A C 1
ATOM 1471 O O . GLY A 1 202 ? 6.316 12.328 -13.273 1 98.75 202 GLY A O 1
ATOM 1472 N N . GLY A 1 203 ? 4.199 12.836 -12.555 1 98.69 203 GLY A N 1
ATOM 1473 C CA . GLY A 1 203 ? 3.846 11.445 -12.344 1 98.69 203 GLY A CA 1
ATOM 1474 C C . GLY A 1 203 ? 3.848 10.625 -13.617 1 98.69 203 GLY A C 1
ATOM 1475 O O . GLY A 1 203 ? 4.355 9.5 -13.648 1 98.69 203 GLY A O 1
ATOM 1476 N N . ALA A 1 204 ? 3.277 11.211 -14.664 1 98.62 204 ALA A N 1
ATOM 1477 C CA . ALA A 1 204 ? 3.203 10.523 -15.945 1 98.62 204 ALA A CA 1
ATOM 1478 C C . ALA A 1 204 ? 4.594 10.266 -16.516 1 98.62 204 ALA A C 1
ATOM 1480 O O . ALA A 1 204 ? 4.855 9.195 -17.078 1 98.62 204 ALA A O 1
ATOM 1481 N N . VAL A 1 205 ? 5.504 11.188 -16.344 1 98.56 205 VAL A N 1
ATOM 1482 C CA . VAL A 1 205 ? 6.859 11.062 -16.891 1 98.56 205 VAL A CA 1
ATOM 1483 C C . VAL A 1 205 ? 7.656 10.062 -16.047 1 98.56 205 VAL A C 1
ATOM 1485 O O . VAL A 1 205 ? 8.445 9.281 -16.594 1 98.56 205 VAL A O 1
ATOM 1488 N N . ILE A 1 206 ? 7.465 10.016 -14.766 1 98.44 206 ILE A N 1
ATOM 1489 C CA . ILE A 1 206 ? 8.211 9.117 -13.891 1 98.44 206 ILE A CA 1
ATOM 1490 C C . ILE A 1 206 ? 7.801 7.668 -14.164 1 98.44 206 ILE A C 1
ATOM 1492 O O . ILE A 1 206 ? 8.656 6.801 -14.359 1 98.44 206 ILE A O 1
ATOM 1496 N N . ILE A 1 207 ? 6.516 7.406 -14.289 1 98.06 207 ILE A N 1
ATOM 1497 C CA . ILE A 1 207 ? 6.043 6.027 -14.336 1 98.06 207 ILE A CA 1
ATOM 1498 C C . ILE A 1 207 ? 6.32 5.434 -15.711 1 98.06 207 ILE A C 1
ATOM 1500 O O . ILE A 1 207 ? 6.559 4.23 -15.844 1 98.06 207 ILE A O 1
ATOM 1504 N N . GLY A 1 208 ? 6.18 6.242 -16.719 1 96.5 208 GLY A N 1
ATOM 1505 C CA . GLY A 1 208 ? 6.391 5.789 -18.078 1 96.5 208 GLY A CA 1
ATOM 1506 C C . GLY A 1 208 ? 7.832 5.922 -18.531 1 96.5 208 GLY A C 1
ATOM 1507 O O . GLY A 1 208 ? 8.656 5.047 -18.266 1 96.5 208 GLY A O 1
ATOM 1508 N N . PRO A 1 209 ? 8.234 7.109 -19.047 1 96 209 PRO A N 1
ATOM 1509 C CA . PRO A 1 209 ? 9.539 7.301 -19.688 1 96 209 PRO A CA 1
ATOM 1510 C C . PRO A 1 209 ? 10.703 7.012 -18.734 1 96 209 PRO A C 1
ATOM 1512 O O . PRO A 1 209 ? 11.734 6.484 -19.156 1 96 209 PRO A O 1
ATOM 1515 N N . ILE A 1 210 ? 10.617 7.273 -17.484 1 96.69 210 ILE A N 1
ATOM 1516 C CA . ILE A 1 210 ? 11.766 7.156 -16.594 1 96.69 210 ILE A CA 1
ATOM 1517 C C . ILE A 1 210 ? 11.875 5.727 -16.078 1 96.69 210 ILE A C 1
ATOM 1519 O O . ILE A 1 210 ? 12.93 5.094 -16.188 1 96.69 210 ILE A O 1
ATOM 1523 N N . LEU A 1 211 ? 10.781 5.133 -15.625 1 95.81 211 LEU A N 1
ATOM 1524 C CA . LEU A 1 211 ? 10.852 3.826 -14.977 1 95.81 211 LEU A CA 1
ATOM 1525 C C . LEU A 1 211 ? 10.391 2.723 -15.922 1 95.81 211 LEU A C 1
ATOM 1527 O O . LEU A 1 211 ? 10.703 1.549 -15.719 1 95.81 211 LEU A O 1
ATOM 1531 N N . GLY A 1 212 ? 9.594 3.109 -16.938 1 96.5 212 GLY A N 1
ATOM 1532 C CA . GLY A 1 212 ? 9.047 2.104 -17.828 1 96.5 212 GLY A CA 1
ATOM 1533 C C . GLY A 1 212 ? 8.141 1.108 -17.125 1 96.5 212 GLY A C 1
ATOM 1534 O O . GLY A 1 212 ? 8.07 -0.058 -17.531 1 96.5 212 GLY A O 1
ATOM 1535 N N . ALA A 1 213 ? 7.441 1.516 -16.109 1 96.56 213 ALA A N 1
ATOM 1536 C CA . ALA A 1 213 ? 6.691 0.618 -15.234 1 96.56 213 ALA A CA 1
ATOM 1537 C C . ALA A 1 213 ? 5.246 0.475 -15.711 1 96.56 213 ALA A C 1
ATOM 1539 O O . ALA A 1 213 ? 4.535 -0.442 -15.289 1 96.56 213 ALA A O 1
ATOM 1540 N N . LEU A 1 214 ? 4.758 1.355 -16.484 1 96.31 214 LEU A N 1
ATOM 1541 C CA . LEU A 1 214 ? 3.385 1.367 -16.984 1 96.31 214 LEU A CA 1
ATOM 1542 C C . LEU A 1 214 ? 3.332 1.875 -18.422 1 96.31 214 LEU A C 1
ATOM 1544 O O . LEU A 1 214 ? 3.756 2.998 -18.703 1 96.31 214 LEU A O 1
ATOM 1548 N N . PRO A 1 215 ? 2.873 1.07 -19.234 1 95.62 215 PRO A N 1
ATOM 1549 C CA . PRO A 1 215 ? 2.713 1.566 -20.594 1 95.62 215 PRO A CA 1
ATOM 1550 C C . PRO A 1 215 ? 1.568 2.568 -20.734 1 95.62 215 PRO A C 1
ATOM 1552 O O . PRO A 1 215 ? 0.856 2.832 -19.766 1 95.62 215 PRO A O 1
ATOM 1555 N N . GLY A 1 216 ? 1.442 3.162 -21.953 1 91.5 216 GLY A N 1
ATOM 1556 C CA . GLY A 1 216 ? 0.332 4.066 -22.203 1 91.5 216 GLY A CA 1
ATOM 1557 C C . GLY A 1 216 ? 0.777 5.457 -22.609 1 91.5 216 GLY A C 1
ATOM 1558 O O . GLY A 1 216 ? 1.952 5.805 -22.469 1 91.5 216 GLY A O 1
ATOM 1559 N N . SER A 1 217 ? -0.196 6.23 -22.891 1 96 217 SER A N 1
ATOM 1560 C CA . SER A 1 217 ? 0.02 7.586 -23.375 1 96 217 SER A CA 1
ATOM 1561 C C . SER A 1 217 ? 0.407 8.531 -22.25 1 96 217 SER A C 1
ATOM 1563 O O . SER A 1 217 ? -0.365 8.727 -21.297 1 96 217 SER A O 1
ATOM 1565 N N . VAL A 1 218 ? 1.583 9.141 -22.375 1 97.56 218 VAL A N 1
ATOM 1566 C CA . VAL A 1 218 ? 2.023 10.125 -21.391 1 97.56 218 VAL A CA 1
ATOM 1567 C C . VAL A 1 218 ? 0.993 11.25 -21.297 1 97.56 218 VAL A C 1
ATOM 1569 O O . VAL A 1 218 ? 0.683 11.711 -20.188 1 97.56 218 VAL A O 1
ATOM 1572 N N . LEU A 1 219 ? 0.406 11.617 -22.422 1 98.25 219 LEU A N 1
ATOM 1573 C CA . LEU A 1 219 ? -0.583 12.688 -22.422 1 98.25 219 LEU A CA 1
ATOM 1574 C C . LEU A 1 219 ? -1.858 12.258 -21.703 1 98.25 219 LEU A C 1
ATOM 1576 O O . LEU A 1 219 ? -2.477 13.055 -21 1 98.25 219 LEU A O 1
ATOM 1580 N N . GLY A 1 220 ? -2.301 11.039 -21.984 1 98.44 220 GLY A N 1
ATOM 1581 C CA . GLY A 1 220 ? -3.463 10.516 -21.281 1 98.44 220 GLY A CA 1
ATOM 1582 C C . GLY A 1 220 ? -3.27 10.445 -19.766 1 98.44 220 GLY A C 1
ATOM 1583 O O . GLY A 1 220 ? -4.137 10.883 -19.016 1 98.44 220 GLY A O 1
ATOM 1584 N N . LEU A 1 221 ? -2.117 9.898 -19.359 1 98.69 221 LEU A N 1
ATOM 1585 C CA . LEU A 1 221 ? -1.82 9.797 -17.938 1 98.69 221 LEU A CA 1
ATOM 1586 C C . LEU A 1 221 ? -1.639 11.18 -17.312 1 98.69 221 LEU A C 1
ATOM 1588 O O . LEU A 1 221 ? -2.023 11.398 -16.156 1 98.69 221 LEU A O 1
ATOM 1592 N N . TRP A 1 222 ? -1.07 12.141 -18.078 1 98.81 222 TRP A N 1
ATOM 1593 C CA . TRP A 1 222 ? -0.922 13.516 -17.625 1 98.81 222 TRP A CA 1
ATOM 1594 C C . TRP A 1 222 ? -2.281 14.133 -17.312 1 98.81 222 TRP A C 1
ATOM 1596 O O . TRP A 1 222 ? -2.484 14.703 -16.25 1 98.81 222 TRP A O 1
ATOM 1606 N N . GLY A 1 223 ? -3.166 14.008 -18.297 1 98.75 223 GLY A N 1
ATOM 1607 C CA . GLY A 1 223 ? -4.508 14.531 -18.094 1 98.75 223 GLY A CA 1
ATOM 1608 C C . GLY A 1 223 ? -5.215 13.914 -16.906 1 98.75 223 GLY A C 1
ATOM 1609 O O . GLY A 1 223 ? -5.844 14.617 -16.109 1 98.75 223 GLY A O 1
ATOM 1610 N N . LEU A 1 224 ? -5.121 12.578 -16.75 1 98.88 224 LEU A N 1
ATOM 1611 C CA . LEU A 1 224 ? -5.719 11.883 -15.625 1 98.88 224 LEU A CA 1
ATOM 1612 C C . LEU A 1 224 ? -5.121 12.367 -14.305 1 98.88 224 LEU A C 1
ATOM 1614 O O . LEU A 1 224 ? -5.855 12.641 -13.352 1 98.88 224 LEU A O 1
ATOM 1618 N N . GLY A 1 225 ? -3.785 12.422 -14.281 1 98.88 225 GLY A N 1
ATOM 1619 C CA . GLY A 1 225 ? -3.113 12.867 -13.07 1 98.88 225 GLY A CA 1
ATOM 1620 C C . GLY A 1 225 ? -3.529 14.266 -12.641 1 98.88 225 GLY A C 1
ATOM 1621 O O . GLY A 1 225 ? -3.77 14.5 -11.453 1 98.88 225 GLY A O 1
ATOM 1622 N N . ALA A 1 226 ? -3.588 15.133 -13.602 1 98.88 226 ALA A N 1
ATOM 1623 C CA . ALA A 1 226 ? -4.02 16.5 -13.297 1 98.88 226 ALA A CA 1
ATOM 1624 C C . ALA A 1 226 ? -5.426 16.516 -12.711 1 98.88 226 ALA A C 1
ATOM 1626 O O . ALA A 1 226 ? -5.691 17.219 -11.734 1 98.88 226 ALA A O 1
ATOM 1627 N N . LEU A 1 227 ? -6.281 15.703 -13.25 1 98.94 227 LEU A N 1
ATOM 1628 C CA . LEU A 1 227 ? -7.664 15.656 -12.797 1 98.94 227 LEU A CA 1
ATOM 1629 C C . LEU A 1 227 ? -7.754 15.062 -11.391 1 98.94 227 LEU A C 1
ATOM 1631 O O . LEU A 1 227 ? -8.484 15.578 -10.539 1 98.94 227 LEU A O 1
ATOM 1635 N N . VAL A 1 228 ? -7.031 13.984 -11.125 1 98.94 228 VAL A N 1
ATOM 1636 C CA . VAL A 1 228 ? -7.043 13.312 -9.828 1 98.94 228 VAL A CA 1
ATOM 1637 C C . VAL A 1 228 ? -6.48 14.25 -8.758 1 98.94 228 VAL A C 1
ATOM 1639 O O . VAL A 1 228 ? -7.098 14.445 -7.711 1 98.94 228 VAL A O 1
ATOM 1642 N N . ILE A 1 229 ? -5.309 14.859 -9.062 1 98.94 229 ILE A N 1
ATOM 1643 C CA . ILE A 1 229 ? -4.664 15.75 -8.102 1 98.94 229 ILE A CA 1
ATOM 1644 C C . ILE A 1 229 ? -5.586 16.922 -7.789 1 98.94 229 ILE A C 1
ATOM 1646 O O . ILE A 1 229 ? -5.801 17.266 -6.621 1 98.94 229 ILE A O 1
ATOM 1650 N N . PHE A 1 230 ? -6.125 17.5 -8.805 1 98.88 230 PHE A N 1
ATOM 1651 C CA . PHE A 1 230 ? -6.984 18.656 -8.602 1 98.88 230 PHE A CA 1
ATOM 1652 C C . PHE A 1 230 ? -8.242 18.266 -7.832 1 98.88 230 PHE A C 1
ATOM 1654 O O . PHE A 1 230 ? -8.664 19 -6.926 1 98.88 230 PHE A O 1
ATOM 1661 N N . GLY A 1 231 ? -8.875 17.188 -8.234 1 98.88 231 GLY A N 1
ATOM 1662 C CA . GLY A 1 231 ? -10.078 16.75 -7.551 1 98.88 231 GLY A CA 1
ATOM 1663 C C . GLY A 1 231 ? -9.859 16.484 -6.07 1 98.88 231 GLY A C 1
ATOM 1664 O O . GLY A 1 231 ? -10.617 16.969 -5.23 1 98.88 231 GLY A O 1
ATOM 1665 N N . VAL A 1 232 ? -8.82 15.719 -5.715 1 98.88 232 VAL A N 1
ATOM 1666 C CA . VAL A 1 232 ? -8.492 15.398 -4.328 1 98.88 232 VAL A CA 1
ATOM 1667 C C . VAL A 1 232 ? -8.164 16.688 -3.568 1 98.88 232 VAL A C 1
ATOM 1669 O O . VAL A 1 232 ? -8.609 16.875 -2.434 1 98.88 232 VAL A O 1
ATOM 1672 N N . GLY A 1 233 ? -7.391 17.547 -4.223 1 98.69 233 GLY A N 1
ATOM 1673 C CA . GLY A 1 233 ? -7.062 18.812 -3.59 1 98.69 233 GLY A CA 1
ATOM 1674 C C . GLY A 1 233 ? -8.273 19.703 -3.354 1 98.69 233 GLY A C 1
ATOM 1675 O O . GLY A 1 233 ? -8.43 20.266 -2.271 1 98.69 233 GLY A O 1
ATOM 1676 N N . ALA A 1 234 ? -9.125 19.75 -4.367 1 98.5 234 ALA A N 1
ATOM 1677 C CA . ALA A 1 234 ? -10.297 20.625 -4.273 1 98.5 234 ALA A CA 1
ATOM 1678 C C . ALA A 1 234 ? -11.25 20.141 -3.18 1 98.5 234 ALA A C 1
ATOM 1680 O O . ALA A 1 234 ? -11.773 20.953 -2.41 1 98.5 234 ALA A O 1
ATOM 1681 N N . ILE A 1 235 ? -11.469 18.875 -3.082 1 98.5 235 ILE A N 1
ATOM 1682 C CA . ILE A 1 235 ? -12.367 18.359 -2.053 1 98.5 235 ILE A CA 1
ATOM 1683 C C . ILE A 1 235 ? -11.734 18.547 -0.675 1 98.5 235 ILE A C 1
ATOM 1685 O O . ILE A 1 235 ? -12.438 18.812 0.306 1 98.5 235 ILE A O 1
ATOM 1689 N N . THR A 1 236 ? -10.43 18.438 -0.604 1 98.12 236 THR A N 1
ATOM 1690 C CA . THR A 1 236 ? -9.734 18.688 0.657 1 98.12 236 THR A CA 1
ATOM 1691 C C . THR A 1 236 ? -9.891 20.141 1.09 1 98.12 236 THR A C 1
ATOM 1693 O O . THR A 1 236 ? -10.164 20.422 2.26 1 98.12 236 THR A O 1
ATOM 1696 N N . LEU A 1 237 ? -9.75 21.094 0.134 1 97.19 237 LEU A N 1
ATOM 1697 C CA . LEU A 1 237 ? -9.992 22.5 0.441 1 97.19 237 LEU A CA 1
ATOM 1698 C C . LEU A 1 237 ? -11.414 22.719 0.95 1 97.19 237 LEU A C 1
ATOM 1700 O O . LEU A 1 237 ? -11.625 23.453 1.916 1 97.19 237 LEU A O 1
ATOM 1704 N N . ALA A 1 238 ? -12.328 22.047 0.315 1 97.62 238 ALA A N 1
ATOM 1705 C CA . ALA A 1 238 ? -13.727 22.172 0.699 1 97.62 238 ALA A CA 1
ATOM 1706 C C . ALA A 1 238 ? -13.961 21.656 2.117 1 97.62 238 ALA A C 1
ATOM 1708 O O . ALA A 1 238 ? -14.641 22.297 2.918 1 97.62 238 ALA A O 1
ATOM 1709 N N . LEU A 1 239 ? -13.383 20.531 2.443 1 97.5 239 LEU A N 1
ATOM 1710 C CA . LEU A 1 239 ? -13.539 19.938 3.768 1 97.5 239 LEU A CA 1
ATOM 1711 C C . LEU A 1 239 ? -12.898 20.828 4.836 1 97.5 239 LEU A C 1
ATOM 1713 O O . LEU A 1 239 ? -13.438 20.969 5.934 1 97.5 239 LEU A O 1
ATOM 1717 N N . GLN A 1 240 ? -11.773 21.422 4.461 1 94.88 240 GLN A N 1
ATOM 1718 C CA . GLN A 1 240 ? -11.117 22.328 5.391 1 94.88 240 GLN A CA 1
ATOM 1719 C C . GLN A 1 240 ? -11.93 23.594 5.598 1 94.88 240 GLN A C 1
ATOM 1721 O O . GLN A 1 240 ? -11.969 24.156 6.699 1 94.88 240 GLN A O 1
ATOM 1726 N N . ALA A 1 241 ? -12.508 24.047 4.535 1 93.88 241 ALA A N 1
ATOM 1727 C CA . ALA A 1 241 ? -13.367 25.219 4.645 1 93.88 241 ALA A CA 1
ATOM 1728 C C . ALA A 1 241 ? -14.562 24.953 5.551 1 93.88 241 ALA A C 1
ATOM 1730 O O . ALA A 1 241 ? -15.016 25.844 6.27 1 93.88 241 ALA A O 1
ATOM 1731 N N . LEU A 1 242 ? -15.008 23.75 5.566 1 94.56 242 LEU A N 1
ATOM 1732 C CA . LEU A 1 242 ? -16.188 23.359 6.324 1 94.56 242 LEU A CA 1
ATOM 1733 C C . LEU A 1 242 ? -15.844 23.109 7.785 1 94.56 242 LEU A C 1
ATOM 1735 O O . LEU A 1 242 ? -16.625 23.438 8.68 1 94.56 242 LEU A O 1
ATOM 1739 N N . THR A 1 243 ? -14.602 22.562 8.031 1 93.56 243 THR A N 1
ATOM 1740 C CA . THR A 1 243 ? -14.391 22.016 9.367 1 93.56 243 THR A CA 1
ATOM 1741 C C . THR A 1 243 ? -13.039 22.453 9.922 1 93.56 243 THR A C 1
ATOM 1743 O O . THR A 1 243 ? -12.641 22.016 11 1 93.56 243 THR A O 1
ATOM 1746 N N . GLY A 1 244 ? -12.391 23.328 9.188 1 89.94 244 GLY A N 1
ATOM 1747 C CA . GLY A 1 244 ? -11.07 23.734 9.641 1 89.94 244 GLY A CA 1
ATOM 1748 C C . GLY A 1 244 ? -10.039 22.625 9.531 1 89.94 244 GLY A C 1
ATOM 1749 O O . GLY A 1 244 ? -9.984 21.906 8.523 1 89.94 244 GLY A O 1
ATOM 1750 N N . ILE A 1 245 ? -9.258 22.422 10.547 1 84.12 245 ILE A N 1
ATOM 1751 C CA . ILE A 1 245 ? -8.133 21.5 10.531 1 84.12 245 ILE A CA 1
ATOM 1752 C C . ILE A 1 245 ? -8.656 20.062 10.5 1 84.12 245 ILE A C 1
ATOM 1754 O O . ILE A 1 245 ? -7.977 19.156 10.008 1 84.12 245 ILE A O 1
ATOM 1758 N N . VAL A 1 246 ? -9.875 19.812 10.977 1 91.12 246 VAL A N 1
ATOM 1759 C CA . VAL A 1 246 ? -10.5 18.484 10.945 1 91.12 246 VAL A CA 1
ATOM 1760 C C . VAL A 1 246 ? -10.664 18.031 9.5 1 91.12 246 VAL A C 1
ATOM 1762 O O . VAL A 1 246 ? -10.727 16.828 9.234 1 91.12 246 VAL A O 1
ATOM 1765 N N . GLY A 1 247 ? -10.703 18.984 8.586 1 93.75 247 GLY A N 1
ATOM 1766 C CA . GLY A 1 247 ? -10.844 18.688 7.168 1 93.75 247 GLY A CA 1
ATOM 1767 C C . GLY A 1 247 ? -9.695 17.859 6.621 1 93.75 247 GLY A C 1
ATOM 1768 O O . GLY A 1 247 ? -9.891 17.062 5.699 1 93.75 247 GLY A O 1
ATOM 1769 N N . ILE A 1 248 ? -8.477 18.031 7.184 1 90.69 248 ILE A N 1
ATOM 1770 C CA . ILE A 1 248 ? -7.328 17.219 6.777 1 90.69 248 ILE A CA 1
ATOM 1771 C C . ILE A 1 248 ? -7.586 15.75 7.086 1 90.69 248 ILE A C 1
ATOM 1773 O O . ILE A 1 248 ? -7.406 14.891 6.223 1 90.69 248 ILE A O 1
ATOM 1777 N N . GLY A 1 249 ? -8.07 15.469 8.328 1 93.31 249 GLY A N 1
ATOM 1778 C CA . GLY A 1 249 ? -8.398 14.109 8.711 1 93.31 249 GLY A CA 1
ATOM 1779 C C . GLY A 1 249 ? -9.523 13.508 7.891 1 93.31 249 GLY A C 1
ATOM 1780 O O . GLY A 1 249 ? -9.492 12.32 7.566 1 93.31 249 GLY A O 1
ATOM 1781 N N . LEU A 1 250 ? -10.492 14.344 7.516 1 96.44 250 LEU A N 1
ATOM 1782 C CA . LEU A 1 250 ? -11.609 13.859 6.707 1 96.44 250 LEU A CA 1
ATOM 1783 C C . LEU A 1 250 ? -11.133 13.492 5.305 1 96.44 250 LEU A C 1
ATOM 1785 O O . LEU A 1 250 ? -11.648 12.547 4.703 1 96.44 250 LEU A O 1
ATOM 1789 N N . ALA A 1 251 ? -10.172 14.258 4.789 1 96.62 251 ALA A N 1
ATOM 1790 C CA . ALA A 1 251 ? -9.586 13.906 3.502 1 96.62 251 ALA A CA 1
ATOM 1791 C C . ALA A 1 251 ? -8.875 12.562 3.57 1 96.62 251 ALA A C 1
ATOM 1793 O O . ALA A 1 251 ? -9.008 11.734 2.664 1 96.62 251 ALA A O 1
ATOM 1794 N N . VAL A 1 252 ? -8.156 12.305 4.676 1 96.25 252 VAL A N 1
ATOM 1795 C CA . VAL A 1 252 ? -7.469 11.031 4.891 1 96.25 252 VAL A CA 1
ATOM 1796 C C . VAL A 1 252 ? -8.492 9.906 4.98 1 96.25 252 VAL A C 1
ATOM 1798 O O . VAL A 1 252 ? -8.305 8.844 4.387 1 96.25 252 VAL A O 1
ATOM 1801 N N . LEU A 1 253 ? -9.57 10.18 5.695 1 97.56 253 LEU A N 1
ATOM 1802 C CA . LEU A 1 253 ? -10.633 9.195 5.84 1 97.56 253 LEU A CA 1
ATOM 1803 C C . LEU A 1 253 ? -11.211 8.82 4.48 1 97.56 253 LEU A C 1
ATOM 1805 O O . LEU A 1 253 ? -11.367 7.637 4.168 1 97.56 253 LEU A O 1
ATOM 1809 N N . LEU A 1 254 ? -11.453 9.805 3.678 1 98.12 254 LEU A N 1
ATOM 1810 C CA . LEU A 1 254 ? -12.125 9.617 2.396 1 98.12 254 LEU A CA 1
ATOM 1811 C C . LEU A 1 254 ? -11.18 8.992 1.376 1 98.12 254 LEU A C 1
ATOM 1813 O O . LEU A 1 254 ? -11.516 7.984 0.75 1 98.12 254 LEU A O 1
ATOM 1817 N N . VAL A 1 255 ? -9.992 9.5 1.256 1 98.19 255 VAL A N 1
ATOM 1818 C CA . VAL A 1 255 ? -9.109 9.148 0.148 1 98.19 255 VAL A CA 1
ATOM 1819 C C . VAL A 1 255 ? -8.242 7.957 0.538 1 98.19 255 VAL A C 1
ATOM 1821 O O . VAL A 1 255 ? -8.086 7.012 -0.238 1 98.19 255 VAL A O 1
ATOM 1824 N N . VAL A 1 256 ? -7.699 7.941 1.74 1 97.62 256 VAL A N 1
ATOM 1825 C CA . VAL A 1 256 ? -6.707 6.945 2.131 1 97.62 256 VAL A CA 1
ATOM 1826 C C . VAL A 1 256 ? -7.406 5.734 2.746 1 97.62 256 VAL A C 1
ATOM 1828 O O . VAL A 1 256 ? -7.227 4.605 2.287 1 97.62 256 VAL A O 1
ATOM 1831 N N . ILE A 1 257 ? -8.297 5.961 3.693 1 98.19 257 ILE A N 1
ATOM 1832 C CA . ILE A 1 257 ? -8.891 4.879 4.461 1 98.19 257 ILE A CA 1
ATOM 1833 C C . ILE A 1 257 ? -10.055 4.27 3.678 1 98.19 257 ILE A C 1
ATOM 1835 O O . ILE A 1 257 ? -10.203 3.045 3.627 1 98.19 257 ILE A O 1
ATOM 1839 N N . GLY A 1 258 ? -10.898 5.109 3.068 1 98.06 258 GLY A N 1
ATOM 1840 C CA . GLY A 1 258 ? -12 4.613 2.258 1 98.06 258 GLY A CA 1
ATOM 1841 C C . GLY A 1 258 ? -11.602 4.305 0.829 1 98.06 258 GLY A C 1
ATOM 1842 O O . GLY A 1 258 ? -11.977 3.27 0.281 1 98.06 258 GLY A O 1
ATOM 1843 N N . GLY A 1 259 ? -10.789 5.164 0.253 1 98.56 259 GLY A N 1
ATOM 1844 C CA . GLY A 1 259 ? -10.531 5.148 -1.178 1 98.56 259 GLY A CA 1
ATOM 1845 C C . GLY A 1 259 ? -9.484 4.129 -1.586 1 98.56 259 GLY A C 1
ATOM 1846 O O . GLY A 1 259 ? -9.688 3.375 -2.539 1 98.56 259 GLY A O 1
ATOM 1847 N N . ASN A 1 260 ? -8.344 4.016 -0.891 1 98.31 260 ASN A N 1
ATOM 1848 C CA . ASN A 1 260 ? -7.227 3.184 -1.325 1 98.31 260 ASN A CA 1
ATOM 1849 C C . ASN A 1 260 ? -7.578 1.7 -1.266 1 98.31 260 ASN A C 1
ATOM 1851 O O . ASN A 1 260 ? -7.414 0.979 -2.252 1 98.31 260 ASN A O 1
ATOM 1855 N N . PRO A 1 261 ? -8.109 1.174 -0.118 1 97.94 261 PRO A N 1
ATOM 1856 C CA . PRO A 1 261 ? -8.391 -0.261 -0.061 1 97.94 261 PRO A CA 1
ATOM 1857 C C . PRO A 1 261 ? -9.508 -0.679 -1.016 1 97.94 261 PRO A C 1
ATOM 1859 O O . PRO A 1 261 ? -9.594 -1.849 -1.401 1 97.94 261 PRO A O 1
ATOM 1862 N N . SER A 1 262 ? -10.367 0.271 -1.426 1 98.38 262 SER A N 1
ATOM 1863 C CA . SER A 1 262 ? -11.5 -0.041 -2.289 1 98.38 262 SER A CA 1
ATOM 1864 C C . SER A 1 262 ? -11.188 0.276 -3.748 1 98.38 262 SER A C 1
ATOM 1866 O O . SER A 1 262 ? -12.055 0.139 -4.617 1 98.38 262 SER A O 1
ATOM 1868 N N . ALA A 1 263 ? -9.969 0.618 -4.055 1 98.12 263 ALA A N 1
ATOM 1869 C CA . ALA A 1 263 ? -9.625 1.22 -5.34 1 98.12 263 ALA A CA 1
ATOM 1870 C C . ALA A 1 263 ? -9.547 0.162 -6.438 1 98.12 263 ALA A C 1
ATOM 1872 O O . ALA A 1 263 ? -9.516 0.492 -7.625 1 98.12 263 ALA A O 1
ATOM 1873 N N . GLY A 1 264 ? -9.523 -1.13 -6.07 1 95.81 264 GLY A N 1
ATOM 1874 C CA . GLY A 1 264 ? -9.336 -2.174 -7.066 1 95.81 264 GLY A CA 1
ATOM 1875 C C . GLY A 1 264 ? -7.902 -2.295 -7.539 1 95.81 264 GLY A C 1
ATOM 1876 O O . GLY A 1 264 ? -7.641 -2.838 -8.617 1 95.81 264 GLY A O 1
ATOM 1877 N N . GLY A 1 265 ? -7.004 -1.708 -6.738 1 93.12 265 GLY A N 1
ATOM 1878 C CA . GLY A 1 265 ? -5.594 -1.729 -7.082 1 93.12 265 GLY A CA 1
ATOM 1879 C C . GLY A 1 265 ? -4.906 -3.031 -6.711 1 93.12 265 GLY A C 1
ATOM 1880 O O . GLY A 1 265 ? -4.547 -3.82 -7.586 1 93.12 265 GLY A O 1
ATOM 1881 N N . ALA A 1 266 ? -4.863 -3.35 -5.43 1 88.75 266 ALA A N 1
ATOM 1882 C CA . ALA A 1 266 ? -4.262 -4.594 -4.965 1 88.75 266 ALA A CA 1
ATOM 1883 C C . ALA A 1 266 ? -5.023 -5.805 -5.492 1 88.75 266 ALA A C 1
ATOM 1885 O O . ALA A 1 266 ? -4.422 -6.758 -5.996 1 88.75 266 ALA A O 1
ATOM 1886 N N . PHE A 1 267 ? -6.344 -5.633 -5.395 1 94.06 267 PHE A N 1
ATOM 1887 C CA . PHE A 1 267 ? -7.242 -6.648 -5.93 1 94.06 267 PHE A CA 1
ATOM 1888 C C . PHE A 1 267 ? -8.391 -6.008 -6.703 1 94.06 267 PHE A C 1
ATOM 1890 O O . PHE A 1 267 ? -9 -5.047 -6.23 1 94.06 267 PHE A O 1
ATOM 1897 N N . PRO A 1 268 ? -8.641 -6.57 -7.902 1 94.75 268 PRO A N 1
ATOM 1898 C CA . PRO A 1 268 ? -9.773 -6.023 -8.648 1 94.75 268 PRO A CA 1
ATOM 1899 C C . PRO A 1 268 ? -11.094 -6.121 -7.883 1 94.75 268 PRO A C 1
ATOM 1901 O O . PRO A 1 268 ? -11.203 -6.918 -6.949 1 94.75 268 PRO A O 1
ATOM 1904 N N . LEU A 1 269 ? -12.094 -5.41 -8.289 1 95.44 269 LEU A N 1
ATOM 1905 C CA . LEU A 1 269 ? -13.32 -5.148 -7.555 1 95.44 269 LEU A CA 1
ATOM 1906 C C . LEU A 1 269 ? -14.047 -6.453 -7.223 1 95.44 269 LEU A C 1
ATOM 1908 O O . LEU A 1 269 ? -14.484 -6.648 -6.086 1 95.44 269 LEU A O 1
ATOM 1912 N N . PRO A 1 270 ? -14.102 -7.406 -8.086 1 96.19 270 PRO A N 1
ATOM 1913 C CA . PRO A 1 270 ? -14.867 -8.617 -7.77 1 96.19 270 PRO A CA 1
ATOM 1914 C C . PRO A 1 270 ? -14.203 -9.461 -6.684 1 96.19 270 PRO A C 1
ATOM 1916 O O . PRO A 1 270 ? -14.805 -10.414 -6.188 1 96.19 270 PRO A O 1
ATOM 1919 N N . MET A 1 271 ? -12.992 -9.078 -6.332 1 96.5 271 MET A N 1
ATOM 1920 C CA . MET A 1 271 ? -12.297 -9.836 -5.293 1 96.5 271 MET A CA 1
ATOM 1921 C C . MET A 1 271 ? -12.422 -9.141 -3.939 1 96.5 271 MET A C 1
ATOM 1923 O O . MET A 1 271 ? -12.008 -9.688 -2.916 1 96.5 271 MET A O 1
ATOM 1927 N N . LEU A 1 272 ? -13 -7.984 -3.914 1 97.12 272 LEU A N 1
ATOM 1928 C CA . LEU A 1 272 ? -13.125 -7.219 -2.678 1 97.12 272 LEU A CA 1
ATOM 1929 C C . LEU A 1 272 ? -14.422 -7.559 -1.952 1 97.12 272 LEU A C 1
ATOM 1931 O O . LEU A 1 272 ? -15.43 -7.887 -2.588 1 97.12 272 LEU A O 1
ATOM 1935 N N . PRO A 1 273 ? -14.453 -7.398 -0.565 1 96.31 273 PRO A N 1
ATOM 1936 C CA . PRO A 1 273 ? -15.719 -7.535 0.16 1 96.31 273 PRO A CA 1
ATOM 1937 C C . PRO A 1 273 ? -16.766 -6.52 -0.286 1 96.31 273 PRO A C 1
ATOM 1939 O O . PRO A 1 273 ? -16.422 -5.453 -0.796 1 96.31 273 PRO A O 1
ATOM 1942 N N . PRO A 1 274 ? -18.031 -6.793 -0.07 1 95.69 274 PRO A N 1
ATOM 1943 C CA . PRO A 1 274 ? -19.141 -6.043 -0.666 1 95.69 274 PRO A CA 1
ATOM 1944 C C . PRO A 1 274 ? -19.078 -4.551 -0.348 1 95.69 274 PRO A C 1
ATOM 1946 O O . PRO A 1 274 ? -19.359 -3.721 -1.216 1 95.69 274 PRO A O 1
ATOM 1949 N N . PHE A 1 275 ? -18.734 -4.18 0.903 1 97.38 275 PHE A N 1
ATOM 1950 C CA . PHE A 1 275 ? -18.703 -2.771 1.284 1 97.38 275 PHE A CA 1
ATOM 1951 C C . PHE A 1 275 ? -17.719 -1.996 0.422 1 97.38 275 PHE A C 1
ATOM 1953 O O . PHE A 1 275 ? -18.062 -0.968 -0.161 1 97.38 275 PHE A O 1
ATOM 1960 N N . TRP A 1 276 ? -16.469 -2.508 0.312 1 97.94 276 TRP A N 1
ATOM 1961 C CA . TRP A 1 276 ? -15.406 -1.844 -0.443 1 97.94 276 TRP A CA 1
ATOM 1962 C C . TRP A 1 276 ? -15.68 -1.913 -1.941 1 97.94 276 TRP A C 1
ATOM 1964 O O . TRP A 1 276 ? -15.406 -0.959 -2.674 1 97.94 276 TRP A O 1
ATOM 1974 N N . GLU A 1 277 ? -16.219 -3.047 -2.408 1 97.62 277 GLU A N 1
ATOM 1975 C CA . GLU A 1 277 ? -16.594 -3.176 -3.811 1 97.62 277 GLU A CA 1
ATOM 1976 C C . GLU A 1 277 ? -17.609 -2.107 -4.211 1 97.62 277 GLU A C 1
ATOM 1978 O O . GLU A 1 277 ? -17.531 -1.554 -5.309 1 97.62 277 GLU A O 1
ATOM 1983 N N . ALA A 1 278 ? -18.516 -1.772 -3.322 1 97.44 278 ALA A N 1
ATOM 1984 C CA . ALA A 1 278 ? -19.609 -0.853 -3.611 1 97.44 278 ALA A CA 1
ATOM 1985 C C . ALA A 1 278 ? -19.125 0.59 -3.66 1 97.44 278 ALA A C 1
ATOM 1987 O O . ALA A 1 278 ? -19.562 1.379 -4.496 1 97.44 278 ALA A O 1
ATOM 1988 N N . ILE A 1 279 ? -18.172 0.945 -2.844 1 98.25 279 ILE A N 1
ATOM 1989 C CA . ILE A 1 279 ? -17.844 2.361 -2.727 1 98.25 279 ILE A CA 1
ATOM 1990 C C . ILE A 1 279 ? -16.672 2.697 -3.639 1 98.25 279 ILE A C 1
ATOM 1992 O O . ILE A 1 279 ? -16.5 3.852 -4.035 1 98.25 279 ILE A O 1
ATOM 1996 N N . GLY A 1 280 ? -15.914 1.702 -4.043 1 98.19 280 GLY A N 1
ATOM 1997 C CA . GLY A 1 280 ? -14.664 1.888 -4.754 1 98.19 280 GLY A CA 1
ATOM 1998 C C . GLY A 1 280 ? -14.805 2.727 -6.012 1 98.19 280 GLY A C 1
ATOM 1999 O O . GLY A 1 280 ? -14.141 3.756 -6.156 1 98.19 280 GLY A O 1
ATOM 2000 N N . PRO A 1 281 ? -15.797 2.391 -6.867 1 98.19 281 PRO A N 1
ATOM 2001 C CA . PRO A 1 281 ? -15.93 3.072 -8.156 1 98.19 281 PRO A CA 1
ATOM 2002 C C . PRO A 1 281 ? -16.359 4.531 -8.008 1 98.19 281 PRO A C 1
ATOM 2004 O O . PRO A 1 281 ? -16.219 5.312 -8.961 1 98.19 281 PRO A O 1
ATOM 2007 N N . TRP A 1 282 ? -16.75 4.895 -6.809 1 98.56 282 TRP A N 1
ATOM 2008 C CA . TRP A 1 282 ? -17.297 6.234 -6.633 1 98.56 282 TRP A CA 1
ATOM 2009 C C . TRP A 1 282 ? -16.297 7.148 -5.934 1 98.56 282 TRP A C 1
ATOM 2011 O O . TRP A 1 282 ? -16.578 8.328 -5.715 1 98.56 282 TRP A O 1
ATOM 2021 N N . LEU A 1 283 ? -15.164 6.605 -5.566 1 98.81 283 LEU A N 1
ATOM 2022 C CA . LEU A 1 283 ? -14.133 7.406 -4.902 1 98.81 283 LEU A CA 1
ATOM 2023 C C . LEU A 1 283 ? -12.969 7.684 -5.848 1 98.81 283 LEU A C 1
ATOM 2025 O O . LEU A 1 283 ? -12.789 6.973 -6.84 1 98.81 283 LEU A O 1
ATOM 2029 N N . GLN A 1 284 ? -12.18 8.664 -5.602 1 98.75 284 GLN A N 1
ATOM 2030 C CA . GLN A 1 284 ? -11.18 9.172 -6.527 1 98.75 284 GLN A CA 1
ATOM 2031 C C . GLN A 1 284 ? -10.07 8.148 -6.762 1 98.75 284 GLN A C 1
ATOM 2033 O O . GLN A 1 284 ? -9.656 7.918 -7.898 1 98.75 284 GLN A O 1
ATOM 2038 N N . PRO A 1 285 ? -9.562 7.367 -5.691 1 98.81 285 PRO A N 1
ATOM 2039 C CA . PRO A 1 285 ? -8.531 6.367 -5.977 1 98.81 285 PRO A CA 1
ATOM 2040 C C . PRO A 1 285 ? -9.016 5.262 -6.91 1 98.81 285 PRO A C 1
ATOM 2042 O O . PRO A 1 285 ? -8.289 4.84 -7.809 1 98.81 285 PRO A O 1
ATOM 2045 N N . GLY A 1 286 ? -10.305 4.816 -6.703 1 98.81 286 GLY A N 1
ATOM 2046 C CA . GLY A 1 286 ? -10.844 3.758 -7.539 1 98.81 286 GLY A CA 1
ATOM 2047 C C . GLY A 1 286 ? -11.055 4.184 -8.977 1 98.81 286 GLY A C 1
ATOM 2048 O O . G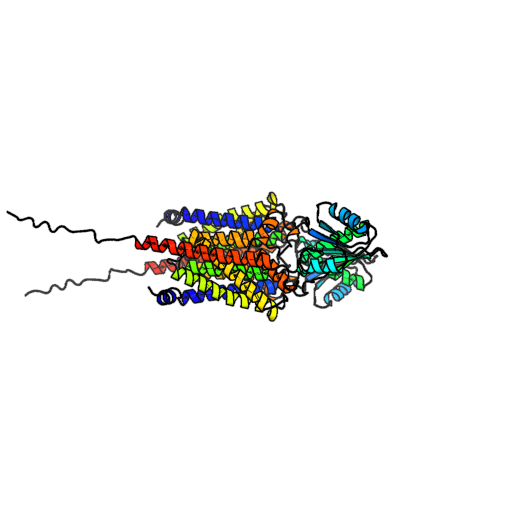LY A 1 286 ? -10.641 3.484 -9.906 1 98.81 286 GLY A O 1
ATOM 2049 N N . ALA A 1 287 ? -11.688 5.32 -9.141 1 98.88 287 ALA A N 1
ATOM 2050 C CA . ALA A 1 287 ? -11.914 5.852 -10.484 1 98.88 287 ALA A CA 1
ATOM 2051 C C . ALA A 1 287 ? -10.594 6.125 -11.195 1 98.88 287 ALA A C 1
ATOM 2053 O O . ALA A 1 287 ? -10.445 5.816 -12.383 1 98.88 287 ALA A O 1
ATOM 2054 N N . GLY A 1 288 ? -9.664 6.703 -10.5 1 98.88 288 GLY A N 1
ATOM 2055 C CA . GLY A 1 288 ? -8.359 6.977 -11.078 1 98.88 288 GLY A CA 1
ATOM 2056 C C . GLY A 1 288 ? -7.617 5.719 -11.5 1 98.88 288 GLY A C 1
ATOM 2057 O O . GLY A 1 288 ? -7.047 5.664 -12.594 1 98.88 288 GLY A O 1
ATOM 2058 N N . THR A 1 289 ? -7.605 4.68 -10.664 1 98.69 289 THR A N 1
ATOM 2059 C CA . THR A 1 289 ? -6.918 3.426 -10.953 1 98.69 289 THR A CA 1
ATOM 2060 C C . THR A 1 289 ? -7.535 2.736 -12.164 1 98.69 289 THR A C 1
ATOM 2062 O O . THR A 1 289 ? -6.816 2.223 -13.023 1 98.69 289 THR A O 1
ATOM 2065 N N . TRP A 1 290 ? -8.875 2.787 -12.242 1 98.56 290 TRP A N 1
ATOM 2066 C CA . TRP A 1 290 ? -9.578 2.195 -13.375 1 98.56 290 TRP A CA 1
ATOM 2067 C C . TRP A 1 290 ? -9.156 2.854 -14.68 1 98.56 290 TRP A C 1
ATOM 2069 O O . TRP A 1 290 ? -8.805 2.168 -15.641 1 98.56 290 TRP A O 1
ATOM 2079 N N . VAL A 1 291 ? -9.117 4.137 -14.695 1 98.81 291 VAL A N 1
ATOM 2080 C CA . VAL A 1 291 ? -8.797 4.863 -15.922 1 98.81 291 VAL A CA 1
ATOM 2081 C C . VAL A 1 291 ? -7.324 4.656 -16.281 1 98.81 291 VAL A C 1
ATOM 2083 O O . VAL A 1 291 ? -6.98 4.492 -17.453 1 98.81 291 VAL A O 1
ATOM 2086 N N . ALA A 1 292 ? -6.445 4.66 -15.289 1 98.69 292 ALA A N 1
ATOM 2087 C CA . ALA A 1 292 ? -5.023 4.434 -15.547 1 98.69 292 ALA A CA 1
ATOM 2088 C C . ALA A 1 292 ? -4.801 3.08 -16.219 1 98.69 292 ALA A C 1
ATOM 2090 O O . ALA A 1 292 ? -4.02 2.973 -17.172 1 98.69 292 ALA A O 1
ATOM 2091 N N . ARG A 1 293 ? -5.516 2.061 -15.789 1 98.25 293 ARG A N 1
ATOM 2092 C CA . ARG A 1 293 ? -5.402 0.738 -16.391 1 98.25 293 ARG A CA 1
ATOM 2093 C C . ARG A 1 293 ? -5.965 0.735 -17.812 1 98.25 293 ARG A C 1
ATOM 2095 O O . ARG A 1 293 ? -5.414 0.087 -18.703 1 98.25 293 ARG A O 1
ATOM 2102 N N . SER A 1 294 ? -7.039 1.471 -17.938 1 98.62 294 SER A N 1
ATOM 2103 C CA . SER A 1 294 ? -7.645 1.539 -19.266 1 98.62 294 SER A CA 1
ATOM 2104 C C . SER A 1 294 ? -6.695 2.186 -20.266 1 98.62 294 SER A C 1
ATOM 2106 O O . SER A 1 294 ? -6.598 1.738 -21.422 1 98.62 294 SER A O 1
ATOM 2108 N N . ILE A 1 295 ? -6.039 3.205 -19.828 1 98.56 295 ILE A N 1
ATOM 2109 C CA . ILE A 1 295 ? -5.082 3.895 -20.688 1 98.56 295 ILE A CA 1
ATOM 2110 C C . ILE A 1 295 ? -3.902 2.971 -20.984 1 98.56 295 ILE A C 1
ATOM 2112 O O . ILE A 1 295 ? -3.424 2.914 -22.125 1 98.56 295 ILE A O 1
ATOM 2116 N N . ALA A 1 296 ? -3.479 2.174 -20.062 1 98.19 296 ALA A N 1
ATOM 2117 C CA . ALA A 1 296 ? -2.264 1.372 -20.172 1 98.19 296 ALA A CA 1
ATOM 2118 C C . ALA A 1 296 ? -2.525 0.087 -20.953 1 98.19 296 ALA A C 1
ATOM 2120 O O . ALA A 1 296 ? -1.685 -0.347 -21.75 1 98.19 296 ALA A O 1
ATOM 2121 N N . TYR A 1 297 ? -3.754 -0.484 -20.75 1 98.25 297 TYR A N 1
ATOM 2122 C CA . TYR A 1 297 ? -3.838 -1.879 -21.172 1 98.25 297 TYR A CA 1
ATOM 2123 C C . TYR A 1 297 ? -5.102 -2.129 -21.984 1 98.25 297 TYR A C 1
ATOM 2125 O O . TYR A 1 297 ? -5.234 -3.168 -22.625 1 98.25 297 TYR A O 1
ATOM 2133 N N . PHE A 1 298 ? -6.043 -1.172 -22 1 98.5 298 PHE A N 1
ATOM 2134 C CA . PHE A 1 298 ? -7.332 -1.463 -22.625 1 98.5 298 PHE A CA 1
ATOM 2135 C C . PHE A 1 298 ? -7.68 -0.416 -23.672 1 98.5 298 PHE A C 1
ATOM 2137 O O . PHE A 1 298 ? -8.852 -0.063 -23.844 1 98.5 298 PHE A O 1
ATOM 2144 N N . ASP A 1 299 ? -6.68 0.219 -24.281 1 97.69 299 ASP A N 1
ATOM 2145 C CA . ASP A 1 299 ? -6.832 1.159 -25.391 1 97.69 299 ASP A CA 1
ATOM 2146 C C . ASP A 1 299 ? -7.719 2.336 -25 1 97.69 299 ASP A C 1
ATOM 2148 O O . ASP A 1 299 ? -8.484 2.848 -25.812 1 97.69 299 ASP A O 1
ATOM 2152 N N . GLY A 1 300 ? -7.727 2.611 -23.703 1 98 300 GLY A N 1
ATOM 2153 C CA . GLY A 1 300 ? -8.492 3.75 -23.234 1 98 300 GLY A CA 1
ATOM 2154 C C . GLY A 1 300 ? -9.984 3.486 -23.188 1 98 300 GLY A C 1
ATOM 2155 O O . GLY A 1 300 ? -10.789 4.426 -23.172 1 98 300 GLY A O 1
ATOM 2156 N N . ASN A 1 301 ? -10.375 2.227 -23.156 1 98.31 301 ASN A N 1
ATOM 2157 C CA . ASN A 1 301 ? -11.789 1.879 -23.141 1 98.31 301 ASN A CA 1
ATOM 2158 C C . ASN A 1 301 ? -12.383 1.983 -21.75 1 98.31 301 ASN A C 1
ATOM 2160 O O . ASN A 1 301 ? -11.648 1.943 -20.75 1 98.31 301 ASN A O 1
ATOM 2164 N N . SER A 1 302 ? -13.758 2.195 -21.672 1 98.19 302 SER A N 1
ATOM 2165 C CA . SER A 1 302 ? -14.57 2.17 -20.453 1 98.19 302 SER A CA 1
ATOM 2166 C C . SER A 1 302 ? -14.133 3.246 -19.469 1 98.19 302 SER A C 1
ATOM 2168 O O . SER A 1 302 ? -14.023 2.992 -18.266 1 98.19 302 SER A O 1
ATOM 2170 N N . ILE A 1 303 ? -13.836 4.477 -19.938 1 98.38 303 ILE A N 1
ATOM 2171 C CA . ILE A 1 303 ? -13.266 5.473 -19.047 1 98.38 303 ILE A CA 1
ATOM 2172 C C . ILE A 1 303 ? -14.289 6.566 -18.766 1 98.38 303 ILE A C 1
ATOM 2174 O O . ILE A 1 303 ? -14.094 7.402 -17.875 1 98.38 303 ILE A O 1
ATOM 2178 N N . THR A 1 304 ? -15.438 6.566 -19.406 1 98.5 304 THR A N 1
ATOM 2179 C CA . THR A 1 304 ? -16.375 7.672 -19.328 1 98.5 304 THR A CA 1
ATOM 2180 C C . THR A 1 304 ? -16.906 7.824 -17.891 1 98.5 304 THR A C 1
ATOM 2182 O O . THR A 1 304 ? -16.828 8.906 -17.312 1 98.5 304 THR A O 1
ATOM 2185 N N . ARG A 1 305 ? -17.422 6.77 -17.312 1 98.25 305 ARG A N 1
ATOM 2186 C CA . ARG A 1 305 ? -18.016 6.844 -15.977 1 98.25 305 ARG A CA 1
ATOM 2187 C C . ARG A 1 305 ? -16.984 7.246 -14.938 1 98.25 305 ARG A C 1
ATOM 2189 O O . ARG A 1 305 ? -17.203 8.172 -14.156 1 98.25 305 ARG A O 1
ATOM 2196 N N . PRO A 1 306 ? -15.836 6.559 -14.906 1 98.75 306 PRO A N 1
ATOM 2197 C CA . PRO A 1 306 ? -14.844 6.973 -13.906 1 98.75 306 PRO A CA 1
ATOM 2198 C C . PRO A 1 306 ? -14.375 8.406 -14.109 1 98.75 306 PRO A C 1
ATOM 2200 O O . PRO A 1 306 ? -14.102 9.117 -13.133 1 98.75 306 PRO A O 1
ATOM 2203 N N . LEU A 1 307 ? -14.266 8.898 -15.336 1 98.81 307 LEU A N 1
ATOM 2204 C CA . LEU A 1 307 ? -13.891 10.289 -15.562 1 98.81 307 LEU A CA 1
ATOM 2205 C C . LEU A 1 307 ? -14.977 11.234 -15.062 1 98.81 307 LEU A C 1
ATOM 2207 O O . LEU A 1 307 ? -14.672 12.312 -14.539 1 98.81 307 LEU A O 1
ATOM 2211 N N . LEU A 1 308 ? -16.203 10.844 -15.18 1 98.81 308 LEU A N 1
ATOM 2212 C CA . LEU A 1 308 ? -17.312 11.656 -14.664 1 98.81 308 LEU A CA 1
ATOM 2213 C C . LEU A 1 308 ? -17.297 11.703 -13.141 1 98.81 308 LEU A C 1
ATOM 2215 O O . LEU A 1 308 ? -17.594 12.734 -12.547 1 98.81 308 LEU A O 1
ATOM 2219 N N . VAL A 1 309 ? -16.969 10.594 -12.516 1 98.88 309 VAL A N 1
ATOM 2220 C CA . VAL A 1 309 ? -16.859 10.555 -11.062 1 98.88 309 VAL A CA 1
ATOM 2221 C C . VAL A 1 309 ? -15.758 11.516 -10.609 1 98.88 309 VAL A C 1
ATOM 2223 O O . VAL A 1 309 ? -15.969 12.32 -9.695 1 98.88 309 VAL A O 1
ATOM 2226 N N . LEU A 1 310 ? -14.602 11.461 -11.297 1 98.88 310 LEU A N 1
ATOM 2227 C CA . LEU A 1 310 ? -13.484 12.344 -10.945 1 98.88 310 LEU A CA 1
ATOM 2228 C C . LEU A 1 310 ? -13.859 13.805 -11.164 1 98.88 310 LEU A C 1
ATOM 2230 O O . LEU A 1 310 ? -13.555 14.656 -10.336 1 98.88 310 LEU A O 1
ATOM 2234 N N . ALA A 1 311 ? -14.523 14.078 -12.25 1 98.81 311 ALA A N 1
ATOM 2235 C CA . ALA A 1 311 ? -14.961 15.438 -12.555 1 98.81 311 ALA A CA 1
ATOM 2236 C C . ALA A 1 311 ? -15.977 15.93 -11.523 1 98.81 311 ALA A C 1
ATOM 2238 O O . ALA A 1 311 ? -15.969 17.109 -11.148 1 98.81 311 ALA A O 1
ATOM 2239 N N . ALA A 1 312 ? -16.844 15.039 -11.102 1 98.88 312 ALA A N 1
ATOM 2240 C CA . ALA A 1 312 ? -17.844 15.398 -10.117 1 98.88 312 ALA A CA 1
ATOM 2241 C C . ALA A 1 312 ? -17.203 15.789 -8.789 1 98.88 312 ALA A C 1
ATOM 2243 O O . ALA A 1 312 ? -17.625 16.734 -8.133 1 98.88 312 ALA A O 1
ATOM 2244 N N . TRP A 1 313 ? -16.188 15.062 -8.367 1 98.81 313 TRP A N 1
ATOM 2245 C CA . TRP A 1 313 ? -15.477 15.391 -7.141 1 98.81 313 TRP A CA 1
ATOM 2246 C C . TRP A 1 313 ? -14.789 16.75 -7.262 1 98.81 313 TRP A C 1
ATOM 2248 O O . TRP A 1 313 ? -14.797 17.547 -6.32 1 98.81 313 TRP A O 1
ATOM 2258 N N . ALA A 1 314 ? -14.141 16.984 -8.438 1 98.75 314 ALA A N 1
ATOM 2259 C CA . ALA A 1 314 ? -13.5 18.281 -8.68 1 98.75 314 ALA A CA 1
ATOM 2260 C C . ALA A 1 314 ? -14.516 19.422 -8.617 1 98.75 314 ALA A C 1
ATOM 2262 O O . ALA A 1 314 ? -14.281 20.422 -7.953 1 98.75 314 ALA A O 1
ATOM 2263 N N . LEU A 1 315 ? -15.625 19.234 -9.266 1 98.75 315 LEU A N 1
ATOM 2264 C CA . LEU A 1 315 ? -16.672 20.25 -9.312 1 98.75 315 LEU A CA 1
ATOM 2265 C C . LEU A 1 315 ? -17.234 20.5 -7.918 1 98.75 315 LEU A C 1
ATOM 2267 O O . LEU A 1 315 ? -17.484 21.656 -7.539 1 98.75 315 LEU A O 1
ATOM 2271 N N . LEU A 1 316 ? -17.484 19.406 -7.195 1 98.69 316 LEU A N 1
ATOM 2272 C CA . LEU A 1 316 ? -17.984 19.531 -5.836 1 98.69 316 LEU A CA 1
ATOM 2273 C C . LEU A 1 316 ? -17.031 20.344 -4.969 1 98.69 316 LEU A C 1
ATOM 2275 O O . LEU A 1 316 ? -17.453 21.219 -4.207 1 98.69 316 LEU A O 1
ATOM 2279 N N . GLY A 1 317 ? -15.734 20.016 -5.094 1 98.56 317 GLY A N 1
ATOM 2280 C CA . GLY A 1 317 ? -14.734 20.766 -4.352 1 98.56 317 GLY A CA 1
ATOM 2281 C C . GLY A 1 317 ? -14.703 22.234 -4.707 1 98.56 317 GLY A C 1
ATOM 2282 O O . GLY A 1 317 ? -14.641 23.094 -3.824 1 98.56 317 GLY A O 1
ATOM 2283 N N . ILE A 1 318 ? -14.82 22.562 -5.977 1 98.38 318 ILE A N 1
ATOM 2284 C CA . ILE A 1 318 ? -14.828 23.938 -6.457 1 98.38 318 ILE A CA 1
ATOM 2285 C C . ILE A 1 318 ? -16.047 24.672 -5.902 1 98.38 318 ILE A C 1
ATOM 2287 O O . ILE A 1 318 ? -15.906 25.75 -5.305 1 98.38 318 ILE A O 1
ATOM 2291 N N . VAL A 1 319 ? -17.172 24.078 -6.027 1 98.25 319 VAL A N 1
ATOM 2292 C CA . VAL A 1 319 ? -18.438 24.734 -5.691 1 98.25 319 VAL A CA 1
ATOM 2293 C C . VAL A 1 319 ? -18.516 24.984 -4.188 1 98.25 319 VAL A C 1
ATOM 2295 O O . VAL A 1 319 ? -18.844 26.078 -3.75 1 98.25 319 VAL A O 1
ATOM 2298 N N . VAL A 1 320 ? -18.125 24 -3.396 1 97.81 320 VAL A N 1
ATOM 2299 C CA . VAL A 1 320 ? -18.219 24.141 -1.947 1 97.81 320 VAL A CA 1
ATOM 2300 C C . VAL A 1 320 ? -17.203 25.172 -1.46 1 97.81 320 VAL A C 1
ATOM 2302 O O . VAL A 1 320 ? -17.516 26 -0.616 1 97.81 320 VAL A O 1
ATOM 2305 N N . THR A 1 321 ? -15.992 25.109 -1.998 1 96.5 321 THR A N 1
ATOM 2306 C CA . THR A 1 321 ? -14.953 26.062 -1.598 1 96.5 321 THR A CA 1
ATOM 2307 C C . THR A 1 321 ? -15.375 27.484 -1.927 1 96.5 321 THR A C 1
ATOM 2309 O O . THR A 1 321 ? -15.266 28.375 -1.085 1 96.5 321 THR A O 1
ATOM 2312 N N . LEU A 1 322 ? -15.938 27.734 -3.092 1 96.31 322 LEU A N 1
ATOM 2313 C CA . LEU A 1 322 ? -16.359 29.062 -3.508 1 96.31 322 LEU A CA 1
ATOM 2314 C C . LEU A 1 322 ? -17.594 29.516 -2.748 1 96.31 322 LEU A C 1
ATOM 2316 O O . LEU A 1 322 ? -17.688 30.672 -2.33 1 96.31 322 LEU A O 1
ATOM 2320 N N . ALA A 1 323 ? -18.547 28.641 -2.533 1 96.12 323 ALA A N 1
ATOM 2321 C CA . ALA A 1 323 ? -19.797 28.969 -1.84 1 96.12 323 ALA A CA 1
ATOM 2322 C C . ALA A 1 323 ? -19.516 29.375 -0.395 1 96.12 323 ALA A C 1
ATOM 2324 O O . ALA A 1 323 ? -20.109 30.344 0.104 1 96.12 323 ALA A O 1
ATOM 2325 N N . LEU A 1 324 ? -18.672 28.688 0.244 1 94.19 324 LEU A N 1
ATOM 2326 C CA . LEU A 1 324 ? -18.375 28.984 1.643 1 94.19 324 LEU A CA 1
ATOM 2327 C C . LEU A 1 324 ? -17.562 30.266 1.772 1 94.19 324 LEU A C 1
ATOM 2329 O O . LEU A 1 324 ? -17.719 31 2.75 1 94.19 324 LEU A O 1
ATOM 2333 N N . SER A 1 325 ? -16.734 30.531 0.814 1 91.5 325 SER A N 1
ATOM 2334 C CA . SER A 1 325 ? -15.961 31.766 0.829 1 91.5 325 SER A CA 1
ATOM 2335 C C . SER A 1 325 ? -16.859 32.969 0.567 1 91.5 325 SER A C 1
ATOM 2337 O O . SER A 1 325 ? -16.609 34.062 1.078 1 91.5 325 SER A O 1
ATOM 2339 N N . ALA A 1 326 ? -17.875 32.875 -0.158 1 91.25 326 ALA A N 1
ATOM 2340 C CA . ALA A 1 326 ? -18.828 33.938 -0.468 1 91.25 326 ALA A CA 1
ATOM 2341 C C . ALA A 1 326 ? -19.703 34.25 0.738 1 91.25 326 ALA A C 1
ATOM 2343 O O . ALA A 1 326 ? -20.125 35.375 0.921 1 91.25 326 ALA A O 1
ATOM 2344 N N . ARG A 1 327 ? -19.969 33.312 1.505 1 87.69 327 ARG A N 1
ATOM 2345 C CA . ARG A 1 327 ? -20.812 33.531 2.68 1 87.69 327 ARG A CA 1
ATOM 2346 C C . ARG A 1 327 ? -20.062 34.25 3.783 1 87.69 327 ARG A C 1
ATOM 2348 O O . ARG A 1 327 ? -20.656 34.938 4.598 1 87.69 327 ARG A O 1
ATOM 2355 N N . ARG A 1 328 ? -18.781 34.125 3.984 1 75.25 328 ARG A N 1
ATOM 2356 C CA . ARG A 1 328 ? -17.969 34.75 5.02 1 75.25 328 ARG A CA 1
ATOM 2357 C C . ARG A 1 328 ? -17.812 36.25 4.758 1 75.25 328 ARG A C 1
ATOM 2359 O O . ARG A 1 328 ? -17.734 37.062 5.695 1 75.25 328 ARG A O 1
ATOM 2366 N N . LYS A 1 329 ? -17.641 36.75 3.578 1 61.81 329 LYS A N 1
ATOM 2367 C CA . LYS A 1 329 ? -17.562 38.188 3.244 1 61.81 329 LYS A CA 1
ATOM 2368 C C . LYS A 1 329 ? -18.812 38.938 3.729 1 61.81 329 LYS A C 1
ATOM 2370 O O . LYS A 1 329 ? -18.703 40.031 4.23 1 61.81 329 LYS A O 1
ATOM 2375 N N . THR A 1 330 ? -19.875 38.312 3.648 1 55.97 330 THR A N 1
ATOM 2376 C CA . THR A 1 330 ? -21.094 39.031 4.016 1 55.97 330 THR A CA 1
ATOM 2377 C C . THR A 1 330 ? -21.172 39.219 5.527 1 55.97 330 THR A C 1
ATOM 2379 O O . THR A 1 330 ? -21.703 40.25 6.004 1 55.97 330 THR A O 1
ATOM 2382 N N . HIS A 1 331 ? -20.516 38.344 6.23 1 52.91 331 HIS A N 1
ATOM 2383 C CA . HIS A 1 331 ? -20.625 38.469 7.68 1 52.91 331 HIS A CA 1
ATOM 2384 C C . HIS A 1 331 ? -19.578 39.438 8.227 1 52.91 331 HIS A C 1
ATOM 2386 O O . HIS A 1 331 ? -19.812 40.062 9.258 1 52.91 331 HIS A O 1
ATOM 2392 N N . ASN A 1 332 ? -18.484 39.5 7.621 1 49.91 332 ASN A N 1
ATOM 2393 C CA . ASN A 1 332 ? -17.469 40.406 8.141 1 49.91 332 ASN A CA 1
ATOM 2394 C C . ASN A 1 332 ? -17.766 41.875 7.77 1 49.91 332 ASN A C 1
ATOM 2396 O O . ASN A 1 332 ? -17.141 42.781 8.289 1 49.91 332 ASN A O 1
ATOM 2400 N N . SER A 1 333 ? -18.578 42.125 6.727 1 46.03 333 SER A N 1
ATOM 2401 C CA . SER A 1 333 ? -18.891 43.5 6.371 1 46.03 333 SER A CA 1
ATOM 2402 C C . SER A 1 333 ? -19.984 44.062 7.27 1 46.03 333 SER A C 1
ATOM 2404 O O . SER A 1 333 ? -20.422 45.188 7.09 1 46.03 333 SER A O 1
ATOM 2406 N N . GLY A 1 334 ? -20.672 43.188 8.055 1 42.62 334 GLY A N 1
ATOM 2407 C CA . GLY A 1 334 ? -21.75 43.781 8.836 1 42.62 334 GLY A CA 1
ATOM 2408 C C . GLY A 1 334 ? -21.234 44.688 9.969 1 42.62 334 GLY A C 1
ATOM 2409 O O . GLY A 1 334 ? -22.031 45.156 10.781 1 42.62 334 GLY A O 1
ATOM 2410 N N . THR A 1 335 ? -20.078 44.562 10.469 1 41.62 335 THR A N 1
ATOM 2411 C CA . THR A 1 335 ? -19.984 45.156 11.789 1 41.62 335 THR A CA 1
ATOM 2412 C C . THR A 1 335 ? -20.25 46.688 11.719 1 41.62 335 THR A C 1
ATOM 2414 O O . THR A 1 335 ? -21.078 47.219 12.461 1 41.62 335 THR A O 1
ATOM 2417 N N . ILE A 1 336 ? -19.188 47.594 12.102 1 42.16 336 ILE A N 1
ATOM 2418 C CA . ILE A 1 336 ? -19.203 48.656 13.109 1 42.16 336 ILE A CA 1
ATOM 2419 C C . ILE A 1 336 ? -19.781 49.906 12.508 1 42.16 336 ILE A C 1
ATOM 2421 O O . ILE A 1 336 ? -19.172 50.531 11.641 1 42.16 336 ILE A O 1
ATOM 2425 N N . ASP A 1 337 ? -21.016 49.844 12.125 1 40.53 337 ASP A N 1
ATOM 2426 C CA . ASP A 1 337 ? -21.609 51.188 11.914 1 40.53 337 ASP A CA 1
ATOM 2427 C C . ASP A 1 337 ? -21.484 52.031 13.18 1 40.53 337 ASP A C 1
ATOM 2429 O O . ASP A 1 337 ? -22.188 51.781 14.164 1 40.53 337 ASP A O 1
ATOM 2433 N N . LEU A 1 338 ? -20.25 52.438 13.523 1 40.06 338 LEU A N 1
ATOM 2434 C CA . LEU A 1 338 ? -19.969 53.375 14.617 1 40.06 338 LEU A CA 1
ATOM 2435 C C . LEU A 1 338 ? -20.719 54.688 14.422 1 40.06 338 LEU A C 1
ATOM 2437 O O . LEU A 1 338 ? -20.438 55.688 15.109 1 40.06 338 LEU A O 1
ATOM 2441 N N . SER A 1 339 ? -21.469 54.844 13.398 1 41.69 339 SER A N 1
ATOM 2442 C CA . SER A 1 339 ? -21.938 56.219 13.195 1 41.69 339 SER A CA 1
ATOM 2443 C C . SER A 1 339 ? -22.906 56.625 14.289 1 41.69 339 SER A C 1
ATOM 2445 O O . SER A 1 339 ? -23.359 57.781 14.312 1 41.69 339 SER A O 1
ATOM 2447 N N . GLY A 1 340 ? -23.406 55.594 15.117 1 39.88 340 GLY A N 1
ATOM 2448 C CA . GLY A 1 340 ? -24.562 56.031 15.883 1 39.88 340 GLY A CA 1
ATOM 2449 C C . GLY A 1 340 ? -24.188 56.938 17.031 1 39.88 340 GLY A C 1
ATOM 2450 O O . GLY A 1 340 ? -25.031 57.25 17.891 1 39.88 340 GLY A O 1
ATOM 2451 N N . THR A 1 341 ? -22.891 56.969 17.516 1 36.34 341 THR A N 1
ATOM 2452 C CA . THR A 1 341 ? -22.812 57.688 18.797 1 36.34 341 THR A CA 1
ATOM 2453 C C . THR A 1 341 ? -22.984 59.188 18.594 1 36.34 341 THR A C 1
ATOM 2455 O O . THR A 1 341 ? -22.094 59.844 18.031 1 36.34 341 THR A O 1
ATOM 2458 N N . ASN A 1 342 ? -24.172 59.656 18.203 1 37.53 342 ASN A N 1
ATOM 2459 C CA . ASN A 1 342 ? -24.562 61.094 18.234 1 37.53 342 ASN A CA 1
ATOM 2460 C C . ASN A 1 342 ? -24.344 61.688 19.625 1 37.53 342 ASN A C 1
ATOM 2462 O O . ASN A 1 342 ? -25 61.281 20.578 1 37.53 342 ASN A O 1
ATOM 2466 N N . TYR A 1 343 ? -23.078 61.969 20.109 1 36.12 343 TYR A N 1
ATOM 2467 C CA . TYR A 1 343 ? -22.828 62.812 21.297 1 36.12 343 TYR A CA 1
ATOM 2468 C C . TYR A 1 343 ? -23.625 64.125 21.234 1 36.12 343 TYR A C 1
ATOM 2470 O O . TYR A 1 343 ? -23.406 64.938 20.344 1 36.12 343 TYR A O 1
ATOM 2478 N N . GLY A 1 344 ? -24.969 64.125 21.594 1 36.34 344 GLY A N 1
ATOM 2479 C CA . GLY A 1 344 ? -25.812 65.25 21.859 1 36.34 344 GLY A CA 1
ATOM 2480 C C . GLY A 1 344 ? -25.156 66.312 22.766 1 36.34 344 GLY A C 1
ATOM 2481 O O . GLY A 1 344 ? -24.656 65.938 23.844 1 36.34 344 GLY A O 1
ATOM 2482 N N . SER A 1 345 ? -24.422 67.375 22.281 1 35.53 345 SER A N 1
ATOM 2483 C CA . SER A 1 345 ? -23.875 68.562 22.859 1 35.53 345 SER A CA 1
ATOM 2484 C C . SER A 1 345 ? -24.922 69.312 23.703 1 35.53 345 SER A C 1
ATOM 2486 O O . SER A 1 345 ? -25.906 69.812 23.172 1 35.53 345 SER A O 1
ATOM 2488 N N . GLY A 1 346 ? -25.562 68.688 24.75 1 34.34 346 GLY A N 1
ATOM 2489 C CA . GLY A 1 346 ? -26.438 69.375 25.672 1 34.34 346 GLY A CA 1
ATOM 2490 C C . GLY A 1 346 ? -25.797 70.625 26.25 1 34.34 346 GLY A C 1
ATOM 2491 O O . GLY A 1 346 ? -24.734 70.562 26.875 1 34.34 346 GLY A O 1
ATOM 2492 N N . SER A 1 347 ? -25.875 71.812 25.578 1 37.44 347 SER A N 1
ATOM 2493 C CA . SER A 1 347 ? -25.594 73.188 26 1 37.44 347 SER A CA 1
ATOM 2494 C C . SER A 1 347 ? -26.25 73.5 27.344 1 37.44 347 SER A C 1
ATOM 2496 O O . SER A 1 347 ? -27.484 73.5 27.438 1 37.44 347 SER A O 1
ATOM 2498 N N . ARG A 1 348 ? -25.891 72.812 28.469 1 34.84 348 ARG A N 1
ATOM 2499 C CA . ARG A 1 348 ? -26.391 73.25 29.766 1 34.84 348 ARG A CA 1
ATOM 2500 C C . ARG A 1 348 ? -26.156 74.75 29.969 1 34.84 348 ARG A C 1
ATOM 2502 O O . ARG A 1 348 ? -25.016 75.188 29.922 1 34.84 348 ARG A O 1
ATOM 2509 N N . ARG A 1 349 ? -27.156 75.562 29.484 1 36.16 349 ARG A N 1
ATOM 2510 C CA . ARG A 1 349 ? -27.328 77 29.906 1 36.16 349 ARG A CA 1
ATOM 2511 C C . ARG A 1 349 ? -27.328 77.062 31.438 1 36.16 349 ARG A C 1
ATOM 2513 O O . ARG A 1 349 ? -28.219 76.562 32.094 1 36.16 349 ARG A O 1
ATOM 2520 N N . PHE A 1 350 ? -26.156 77.125 32.094 1 31.14 350 PHE A N 1
ATOM 2521 C CA . PHE A 1 350 ? -26.016 77.562 33.469 1 31.14 350 PHE A CA 1
ATOM 2522 C C . PHE A 1 350 ? -26.672 78.938 33.688 1 31.14 350 PHE A C 1
ATOM 2524 O O . PHE A 1 350 ? -26.25 79.938 33.094 1 31.14 350 PHE A O 1
ATOM 2531 N N . GLU A 1 351 ? -27.953 79 33.688 1 24.95 351 GLU A N 1
ATOM 2532 C CA . GLU A 1 351 ? -28.531 80 34.594 1 24.95 351 GLU A CA 1
ATOM 2533 C C . GLU A 1 351 ? -28.297 79.625 36.062 1 24.95 351 GLU A C 1
ATOM 2535 O O . GLU A 1 351 ? -28.328 78.438 36.406 1 24.95 351 GLU A O 1
ATOM 2540 N N . MET B 1 1 ? -10.367 45.531 -2.602 1 59.25 1 MET B N 1
ATOM 2541 C CA . MET B 1 1 ? -8.969 45.219 -2.891 1 59.25 1 MET B CA 1
ATOM 2542 C C . MET B 1 1 ? -8.844 44.438 -4.203 1 59.25 1 MET B C 1
ATOM 2544 O O . MET B 1 1 ? -9.656 43.562 -4.496 1 59.25 1 MET B O 1
ATOM 2548 N N . ARG B 1 2 ? -8.086 44.75 -5.168 1 78.44 2 ARG B N 1
ATOM 2549 C CA . ARG B 1 2 ? -7.941 44.219 -6.516 1 78.44 2 ARG B CA 1
ATOM 2550 C C . ARG B 1 2 ? -7.379 42.781 -6.48 1 78.44 2 ARG B C 1
ATOM 2552 O O . ARG B 1 2 ? -6.641 42.438 -5.559 1 78.44 2 ARG B O 1
ATOM 2559 N N . PHE B 1 3 ? -7.949 41.906 -7.285 1 82.12 3 PHE B N 1
ATOM 2560 C CA . PHE B 1 3 ? -7.508 40.531 -7.426 1 82.12 3 PHE B CA 1
ATOM 2561 C C . PHE B 1 3 ? -5.988 40.469 -7.449 1 82.12 3 PHE B C 1
ATOM 2563 O O . PHE B 1 3 ? -5.402 39.531 -6.855 1 82.12 3 PHE B O 1
ATOM 2570 N N . ALA B 1 4 ? -5.32 41.375 -8.109 1 80.44 4 ALA B N 1
ATOM 2571 C CA . ALA B 1 4 ? -3.861 41.406 -8.203 1 80.44 4 ALA B CA 1
ATOM 2572 C C . ALA B 1 4 ? -3.225 41.594 -6.832 1 80.44 4 ALA B C 1
ATOM 2574 O O . ALA B 1 4 ? -2.178 41.031 -6.539 1 80.44 4 ALA B O 1
ATOM 2575 N N . ASP B 1 5 ? -3.766 42.406 -5.996 1 76 5 ASP B N 1
ATOM 2576 C CA . ASP B 1 5 ? -3.25 42.656 -4.648 1 76 5 ASP B CA 1
ATOM 2577 C C . ASP B 1 5 ? -3.438 41.406 -3.768 1 76 5 ASP B C 1
ATOM 2579 O O . ASP B 1 5 ? -2.561 41.062 -2.967 1 76 5 ASP B O 1
ATOM 2583 N N . GLU B 1 6 ? -4.543 40.812 -4.055 1 79.62 6 GLU B N 1
ATOM 2584 C CA . GLU B 1 6 ? -4.805 39.594 -3.32 1 79.62 6 GLU B CA 1
ATOM 2585 C C . GLU B 1 6 ? -3.828 38.5 -3.723 1 79.62 6 GLU B C 1
ATOM 2587 O O . GLU B 1 6 ? -3.381 37.719 -2.877 1 79.62 6 GLU B O 1
ATOM 2592 N N . LEU B 1 7 ? -3.561 38.406 -4.969 1 80.06 7 LEU B N 1
ATOM 2593 C CA . LEU B 1 7 ? -2.604 37.438 -5.477 1 80.06 7 LEU B CA 1
ATOM 2594 C C . LEU B 1 7 ? -1.227 37.656 -4.859 1 80.06 7 LEU B C 1
ATOM 2596 O O . LEU B 1 7 ? -0.586 36.688 -4.41 1 80.06 7 LEU B O 1
ATOM 2600 N N . LYS B 1 8 ? -0.717 38.875 -4.848 1 76.44 8 LYS B N 1
ATOM 2601 C CA . LYS B 1 8 ? 0.594 39.219 -4.293 1 76.44 8 LYS B CA 1
ATOM 2602 C C . LYS B 1 8 ? 0.653 38.906 -2.801 1 76.44 8 LYS B C 1
ATOM 2604 O O . LYS B 1 8 ? 1.684 38.469 -2.293 1 76.44 8 LYS B O 1
ATOM 2609 N N . SER B 1 9 ? -0.443 39.094 -2.188 1 77 9 SER B N 1
ATOM 2610 C CA . SER B 1 9 ? -0.466 38.875 -0.747 1 77 9 SER B CA 1
ATOM 2611 C C . SER B 1 9 ? -0.631 37.375 -0.431 1 77 9 SER B C 1
ATOM 2613 O O . SER B 1 9 ? -0.185 36.906 0.617 1 77 9 SER B O 1
ATOM 2615 N N . ALA B 1 10 ? -1.267 36.719 -1.279 1 75.38 10 ALA B N 1
ATOM 2616 C CA . ALA B 1 10 ? -1.546 35.312 -1.049 1 75.38 10 ALA B CA 1
ATOM 2617 C C . ALA B 1 10 ? -0.347 34.438 -1.429 1 75.38 10 ALA B C 1
ATOM 2619 O O . ALA B 1 10 ? -0.112 33.375 -0.821 1 75.38 10 ALA B O 1
ATOM 2620 N N . VAL B 1 11 ? 0.409 34.875 -2.408 1 78.5 11 VAL B N 1
ATOM 2621 C CA . VAL B 1 11 ? 1.545 34.062 -2.885 1 78.5 11 VAL B CA 1
ATOM 2622 C C . VAL B 1 11 ? 2.836 34.594 -2.266 1 78.5 11 VAL B C 1
ATOM 2624 O O . VAL B 1 11 ? 3.473 35.5 -2.816 1 78.5 11 VAL B O 1
ATOM 2627 N N . THR B 1 12 ? 3.23 34.094 -1.137 1 84.19 12 THR B N 1
ATOM 2628 C CA . THR B 1 12 ? 4.48 34.469 -0.477 1 84.19 12 THR B CA 1
ATOM 2629 C C . THR B 1 12 ? 5.586 33.469 -0.849 1 84.19 12 THR B C 1
ATOM 2631 O O . THR B 1 12 ? 5.309 32.344 -1.241 1 84.19 12 THR B O 1
ATOM 2634 N N . PRO B 1 13 ? 6.867 33.938 -0.891 1 87.44 13 PRO B N 1
ATOM 2635 C CA . PRO B 1 13 ? 7.98 33 -1.159 1 87.44 13 PRO B CA 1
ATOM 2636 C C . PRO B 1 13 ? 7.965 31.781 -0.256 1 87.44 13 PRO B C 1
ATOM 2638 O O . PRO B 1 13 ? 8.281 30.672 -0.705 1 87.44 13 PRO B O 1
ATOM 2641 N N . ARG B 1 14 ? 7.617 31.969 0.94 1 86.88 14 ARG B N 1
ATOM 2642 C CA . ARG B 1 14 ? 7.547 30.844 1.869 1 86.88 14 ARG B CA 1
ATOM 2643 C C . ARG B 1 14 ? 6.473 29.859 1.442 1 86.88 14 ARG B C 1
ATOM 2645 O O . ARG B 1 14 ? 6.707 28.641 1.429 1 86.88 14 ARG B O 1
ATOM 2652 N N . ALA B 1 15 ? 5.32 30.359 1.138 1 87 15 ALA B N 1
ATOM 2653 C CA . ALA B 1 15 ? 4.227 29.5 0.696 1 87 15 ALA B CA 1
ATOM 2654 C C . ALA B 1 15 ? 4.594 28.75 -0.586 1 87 15 ALA B C 1
ATOM 2656 O O . ALA B 1 15 ? 4.309 27.562 -0.726 1 87 15 ALA B O 1
ATOM 2657 N N . ALA B 1 16 ? 5.219 29.453 -1.473 1 90.88 16 ALA B N 1
ATOM 2658 C CA . ALA B 1 16 ? 5.645 28.844 -2.732 1 90.88 16 ALA B CA 1
ATOM 2659 C C . ALA B 1 16 ? 6.648 27.719 -2.49 1 90.88 16 ALA B C 1
ATOM 2661 O O . ALA B 1 16 ? 6.582 26.672 -3.133 1 90.88 16 ALA B O 1
ATOM 2662 N N . LEU B 1 17 ? 7.574 27.906 -1.566 1 92 17 LEU B N 1
ATOM 2663 C CA . LEU B 1 17 ? 8.578 26.906 -1.244 1 92 17 LEU B CA 1
ATOM 2664 C C . LEU B 1 17 ? 7.938 25.672 -0.612 1 92 17 LEU B C 1
ATOM 2666 O O . LEU B 1 17 ? 8.359 24.547 -0.87 1 92 17 LEU B O 1
ATOM 2670 N N . LEU B 1 18 ? 6.914 25.906 0.202 1 92.12 18 LEU B N 1
ATOM 2671 C CA . LEU B 1 18 ? 6.207 24.797 0.83 1 92.12 18 LEU B CA 1
ATOM 2672 C C . LEU B 1 18 ? 5.461 23.969 -0.212 1 92.12 18 LEU B C 1
ATOM 2674 O O . LEU B 1 18 ? 5.496 22.75 -0.177 1 92.12 18 LEU B O 1
ATOM 2678 N N . VAL B 1 19 ? 4.832 24.672 -1.159 1 94.12 19 VAL B N 1
ATOM 2679 C CA . VAL B 1 19 ? 4.109 23.984 -2.227 1 94.12 19 VAL B CA 1
ATOM 2680 C C . VAL B 1 19 ? 5.086 23.203 -3.098 1 94.12 19 VAL B C 1
ATOM 2682 O O . VAL B 1 19 ? 4.816 22.062 -3.465 1 94.12 19 VAL B O 1
ATOM 2685 N N . LEU B 1 20 ? 6.258 23.734 -3.379 1 96.31 20 LEU B N 1
ATOM 2686 C CA . LEU B 1 20 ? 7.293 23.047 -4.148 1 96.31 20 LEU B CA 1
ATOM 2687 C C . LEU B 1 20 ? 7.816 21.828 -3.385 1 96.31 20 LEU B C 1
ATOM 2689 O O . LEU B 1 20 ? 8.133 20.797 -3.988 1 96.31 20 LEU B O 1
ATOM 2693 N N . GLY B 1 21 ? 7.957 22.016 -2.053 1 95.88 21 GLY B N 1
ATOM 2694 C CA . GLY B 1 21 ? 8.344 20.875 -1.225 1 95.88 21 GLY B CA 1
ATOM 2695 C C . GLY B 1 21 ? 7.367 19.719 -1.289 1 95.88 21 GLY B C 1
ATOM 2696 O O . GLY B 1 21 ? 7.77 18.562 -1.391 1 95.88 21 GLY B O 1
ATOM 2697 N N . VAL B 1 22 ? 6.078 20.062 -1.254 1 96.56 22 VAL B N 1
ATOM 2698 C CA . VAL B 1 22 ? 5.043 19.047 -1.339 1 96.56 22 VAL B CA 1
ATOM 2699 C C . VAL B 1 22 ? 5.078 18.391 -2.717 1 96.56 22 VAL B C 1
ATOM 2701 O O . VAL B 1 22 ? 4.902 17.172 -2.838 1 96.56 22 VAL B O 1
ATOM 2704 N N . LEU B 1 23 ? 5.316 19.203 -3.781 1 97.88 23 LEU B N 1
ATOM 2705 C CA . LEU B 1 23 ? 5.445 18.641 -5.125 1 97.88 23 LEU B CA 1
ATOM 2706 C C . LEU B 1 23 ? 6.602 17.656 -5.195 1 97.88 23 LEU B C 1
ATOM 2708 O O . LEU B 1 23 ? 6.457 16.562 -5.758 1 97.88 23 LEU B O 1
ATOM 2712 N N . ALA B 1 24 ? 7.738 18.031 -4.613 1 97.88 24 ALA B N 1
ATOM 2713 C CA . ALA B 1 24 ? 8.891 17.125 -4.574 1 97.88 24 ALA B CA 1
ATOM 2714 C C . ALA B 1 24 ? 8.562 15.844 -3.816 1 97.88 24 ALA B C 1
ATOM 2716 O O . ALA B 1 24 ? 8.945 14.75 -4.242 1 97.88 24 ALA B O 1
ATOM 2717 N N . LEU B 1 25 ? 7.871 15.992 -2.715 1 97.12 25 LEU B N 1
ATOM 2718 C CA . LEU B 1 25 ? 7.484 14.852 -1.9 1 97.12 25 LEU B CA 1
ATOM 2719 C C . LEU B 1 25 ? 6.566 13.914 -2.68 1 97.12 25 LEU B C 1
ATOM 2721 O O . LEU B 1 25 ? 6.727 12.688 -2.623 1 97.12 25 LEU B O 1
ATOM 2725 N N . GLN B 1 26 ? 5.594 14.5 -3.4 1 98.12 26 GLN B N 1
ATOM 2726 C CA . GLN B 1 26 ? 4.672 13.711 -4.207 1 98.12 26 GLN B CA 1
ATOM 2727 C C . GLN B 1 26 ? 5.41 12.922 -5.281 1 98.12 26 GLN B C 1
ATOM 2729 O O . GLN B 1 26 ? 5.16 11.727 -5.469 1 98.12 26 GLN B O 1
ATOM 2734 N N . LEU B 1 27 ? 6.273 13.578 -6.016 1 98.5 27 LEU B N 1
ATOM 2735 C CA . LEU B 1 27 ? 7.016 12.938 -7.094 1 98.5 27 LEU B CA 1
ATOM 2736 C C . LEU B 1 27 ? 7.969 11.883 -6.543 1 98.5 27 LEU B C 1
ATOM 2738 O O . LEU B 1 27 ? 8.133 10.812 -7.141 1 98.5 27 LEU B O 1
ATOM 2742 N N . LEU B 1 28 ? 8.609 12.188 -5.371 1 97.75 28 LEU B N 1
ATOM 2743 C CA . LEU B 1 28 ? 9.469 11.203 -4.715 1 97.75 28 LEU B CA 1
ATOM 2744 C C . LEU B 1 28 ? 8.664 10 -4.246 1 97.75 28 LEU B C 1
ATOM 2746 O O . LEU B 1 28 ? 9.172 8.875 -4.246 1 97.75 28 LEU B O 1
ATOM 2750 N N . PHE B 1 29 ? 7.453 10.242 -3.785 1 98 29 PHE B N 1
ATOM 2751 C CA . PHE B 1 29 ? 6.57 9.133 -3.424 1 98 29 PHE B CA 1
ATOM 2752 C C . PHE B 1 29 ? 6.379 8.188 -4.605 1 98 29 PHE B C 1
ATOM 2754 O O . PHE B 1 29 ? 6.57 6.98 -4.477 1 98 29 PHE B O 1
ATOM 2761 N N . ILE B 1 30 ? 5.977 8.703 -5.75 1 97.88 30 ILE B N 1
ATOM 2762 C CA . ILE B 1 30 ? 5.715 7.902 -6.941 1 97.88 30 ILE B CA 1
ATOM 2763 C C . ILE B 1 30 ? 6.988 7.172 -7.359 1 97.88 30 ILE B C 1
ATOM 2765 O O . ILE B 1 30 ? 6.965 5.961 -7.605 1 97.88 30 ILE B O 1
ATOM 2769 N N . ALA B 1 31 ? 8.133 7.875 -7.328 1 97.75 31 ALA B N 1
ATOM 2770 C CA . ALA B 1 31 ? 9.414 7.285 -7.711 1 97.75 31 ALA B CA 1
ATOM 2771 C C . ALA B 1 31 ? 9.812 6.168 -6.75 1 97.75 31 ALA B C 1
ATOM 2773 O O . ALA B 1 31 ? 10.32 5.125 -7.172 1 97.75 31 ALA B O 1
ATOM 2774 N N . SER B 1 32 ? 9.578 6.406 -5.535 1 97.75 32 SER B N 1
ATOM 2775 C CA . SER B 1 32 ? 10 5.438 -4.523 1 97.75 32 SER B CA 1
ATOM 2776 C C . SER B 1 32 ? 9.148 4.176 -4.582 1 97.75 32 SER B C 1
ATOM 2778 O O . SER B 1 32 ? 9.68 3.064 -4.637 1 97.75 32 SER B O 1
ATOM 2780 N N . TYR B 1 33 ? 7.809 4.305 -4.578 1 96.69 33 TYR B N 1
ATOM 2781 C CA . TYR B 1 33 ? 6.918 3.15 -4.59 1 96.69 33 TYR B CA 1
ATOM 2782 C C . TYR B 1 33 ? 7.059 2.361 -5.887 1 96.69 33 TYR B C 1
ATOM 2784 O O . TYR B 1 33 ? 7.27 1.146 -5.859 1 96.69 33 TYR B O 1
ATOM 2792 N N . VAL B 1 34 ? 7.016 3.037 -6.984 1 95.81 34 VAL B N 1
ATOM 2793 C CA . VAL B 1 34 ? 7.109 2.352 -8.266 1 95.81 34 VAL B CA 1
ATOM 2794 C C . VAL B 1 34 ? 8.531 1.826 -8.469 1 95.81 34 VAL B C 1
ATOM 2796 O O . VAL B 1 34 ? 8.719 0.703 -8.945 1 95.81 34 VAL B O 1
ATOM 2799 N N . GLY B 1 35 ? 9.539 2.576 -8.094 1 95.19 35 GLY B N 1
ATOM 2800 C CA . GLY B 1 35 ? 10.922 2.135 -8.227 1 95.19 35 GLY B CA 1
ATOM 2801 C C . GLY B 1 35 ? 11.234 0.892 -7.418 1 95.19 35 GLY B C 1
ATOM 2802 O O . GLY B 1 35 ? 11.961 0.01 -7.879 1 95.19 35 GLY B O 1
ATOM 2803 N N . ALA B 1 36 ? 10.656 0.823 -6.277 1 94.81 36 ALA B N 1
ATOM 2804 C CA . ALA B 1 36 ? 10.93 -0.287 -5.367 1 94.81 36 ALA B CA 1
ATOM 2805 C C . ALA B 1 36 ? 10.133 -1.529 -5.766 1 94.81 36 ALA B C 1
ATOM 2807 O O . ALA B 1 36 ? 10.594 -2.656 -5.559 1 94.81 36 ALA B O 1
ATOM 2808 N N . LEU B 1 37 ? 8.906 -1.313 -6.387 1 94.19 37 LEU B N 1
ATOM 2809 C CA . LEU B 1 37 ? 7.965 -2.422 -6.289 1 94.19 37 LEU B CA 1
ATOM 2810 C C . LEU B 1 37 ? 7.492 -2.854 -7.676 1 94.19 37 LEU B C 1
ATOM 2812 O O . LEU B 1 37 ? 6.797 -3.861 -7.812 1 94.19 37 LEU B O 1
ATOM 2816 N N . HIS B 1 38 ? 7.949 -2.182 -8.781 1 91.62 38 HIS B N 1
ATOM 2817 C CA . HIS B 1 38 ? 7.34 -2.463 -10.078 1 91.62 38 HIS B CA 1
ATOM 2818 C C . HIS B 1 38 ? 7.93 -3.721 -10.703 1 91.62 38 HIS B C 1
ATOM 2820 O O . HIS B 1 38 ? 7.305 -4.348 -11.562 1 91.62 38 HIS B O 1
ATOM 2826 N N . ASN B 1 39 ? 9.188 -4.102 -10.258 1 91.81 39 ASN B N 1
ATOM 2827 C CA . ASN B 1 39 ? 9.805 -5.266 -10.883 1 91.81 39 ASN B CA 1
ATOM 2828 C C . ASN B 1 39 ? 10.773 -5.961 -9.922 1 91.81 39 ASN B C 1
ATOM 2830 O O . ASN B 1 39 ? 11.984 -5.969 -10.156 1 91.81 39 ASN B O 1
ATOM 2834 N N . PRO B 1 40 ? 10.18 -6.641 -8.914 1 91.5 40 PRO B N 1
ATOM 2835 C CA . PRO B 1 40 ? 11.031 -7.344 -7.949 1 91.5 40 PRO B CA 1
ATOM 2836 C C . PRO B 1 40 ? 11.719 -8.562 -8.547 1 91.5 40 PRO B C 1
ATOM 2838 O O . PRO B 1 40 ? 11.117 -9.305 -9.32 1 91.5 40 PRO B O 1
ATOM 2841 N N . LYS B 1 41 ? 12.992 -8.719 -8.242 1 93 41 LYS B N 1
ATOM 2842 C CA . LYS B 1 41 ? 13.789 -9.859 -8.664 1 93 41 LYS B CA 1
ATOM 2843 C C . LYS B 1 41 ? 14.609 -10.422 -7.504 1 93 41 LYS B C 1
ATOM 2845 O O . LYS B 1 41 ? 15.266 -9.672 -6.781 1 93 41 LYS B O 1
ATOM 2850 N N . PRO B 1 42 ? 14.516 -11.711 -7.328 1 96 42 PRO B N 1
ATOM 2851 C CA . PRO B 1 42 ? 15.328 -12.273 -6.246 1 96 42 PRO B CA 1
ATOM 2852 C C . PRO B 1 42 ? 16.828 -12.133 -6.504 1 96 42 PRO B C 1
ATOM 2854 O O . PRO B 1 42 ? 17.297 -12.391 -7.617 1 96 42 PRO B O 1
ATOM 2857 N N . THR B 1 43 ? 17.484 -11.688 -5.578 1 97.12 43 THR B N 1
ATOM 2858 C CA . THR B 1 43 ? 18.938 -11.578 -5.625 1 97.12 43 THR B CA 1
ATOM 2859 C C . THR B 1 43 ? 19.562 -12.031 -4.309 1 97.12 43 THR B C 1
ATOM 2861 O O . THR B 1 43 ? 19.172 -11.562 -3.238 1 97.12 43 THR B O 1
ATOM 2864 N N . ASP B 1 44 ? 20.469 -13 -4.418 1 97.5 44 ASP B N 1
ATOM 2865 C CA . ASP B 1 44 ? 21.266 -13.461 -3.283 1 97.5 44 ASP B CA 1
ATOM 2866 C C . ASP B 1 44 ? 20.375 -13.883 -2.121 1 97.5 44 ASP B C 1
ATOM 2868 O O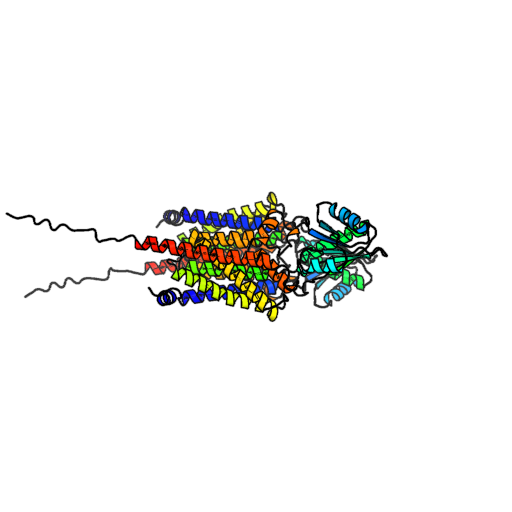 . ASP B 1 44 ? 20.625 -13.516 -0.972 1 97.5 44 ASP B O 1
ATOM 2872 N N . VAL B 1 45 ? 19.281 -14.594 -2.453 1 98.44 45 VAL B N 1
ATOM 2873 C CA . VAL B 1 45 ? 18.406 -15.133 -1.414 1 98.44 45 VAL B CA 1
ATOM 2874 C C . VAL B 1 45 ? 19.172 -16.172 -0.593 1 98.44 45 VAL B C 1
ATOM 2876 O O . VAL B 1 45 ? 19.688 -17.156 -1.142 1 98.44 45 VAL B O 1
ATOM 2879 N N . PRO B 1 46 ? 19.328 -15.945 0.704 1 98.5 46 PRO B N 1
ATOM 2880 C CA . PRO B 1 46 ? 19.953 -16.984 1.521 1 98.5 46 PRO B CA 1
ATOM 2881 C C . PRO B 1 46 ? 19.25 -18.328 1.406 1 98.5 46 PRO B C 1
ATOM 2883 O O . PRO B 1 46 ? 18.047 -18.422 1.647 1 98.5 46 PRO B O 1
ATOM 2886 N N . PHE B 1 47 ? 19.984 -19.359 1.056 1 98.81 47 PHE B N 1
ATOM 2887 C CA . PHE B 1 47 ? 19.375 -20.625 0.644 1 98.81 47 PHE B CA 1
ATOM 2888 C C . PHE B 1 47 ? 20.234 -21.812 1.084 1 98.81 47 PHE B C 1
ATOM 2890 O O . PHE B 1 47 ? 21.469 -21.75 0.993 1 98.81 47 PHE B O 1
ATOM 2897 N N . GLY B 1 48 ? 19.562 -22.844 1.652 1 98.81 48 GLY B N 1
ATOM 2898 C CA . GLY B 1 48 ? 20.297 -24.016 2.09 1 98.81 48 GLY B CA 1
ATOM 2899 C C . GLY B 1 48 ? 20.234 -25.156 1.094 1 98.81 48 GLY B C 1
ATOM 2900 O O . GLY B 1 48 ? 19.25 -25.297 0.357 1 98.81 48 GLY B O 1
ATOM 2901 N N . VAL B 1 49 ? 21.281 -25.953 1.062 1 98.62 49 VAL B N 1
ATOM 2902 C CA . VAL B 1 49 ? 21.328 -27.188 0.277 1 98.62 49 VAL B CA 1
ATOM 2903 C C . VAL B 1 49 ? 21.719 -28.359 1.172 1 98.62 49 VAL B C 1
ATOM 2905 O O . VAL B 1 49 ? 22.719 -28.297 1.88 1 98.62 49 VAL B O 1
ATOM 2908 N N . VAL B 1 50 ? 20.891 -29.312 1.183 1 98.31 50 VAL B N 1
ATOM 2909 C CA . VAL B 1 50 ? 21.172 -30.562 1.889 1 98.31 50 VAL B CA 1
ATOM 2910 C C . VAL B 1 50 ? 21.25 -31.719 0.89 1 98.31 50 VAL B C 1
ATOM 2912 O O . VAL B 1 50 ? 20.281 -32 0.174 1 98.31 50 VAL B O 1
ATOM 2915 N N . ALA B 1 51 ? 22.281 -32.344 0.755 1 96.06 51 ALA B N 1
ATOM 2916 C CA . ALA B 1 51 ? 22.531 -33.5 -0.106 1 96.06 51 ALA B CA 1
ATOM 2917 C C . ALA B 1 51 ? 23.656 -34.375 0.446 1 96.06 51 ALA B C 1
ATOM 2919 O O . ALA B 1 51 ? 24.484 -33.906 1.236 1 96.06 51 ALA B O 1
ATOM 2920 N N . PRO B 1 52 ? 23.656 -35.656 0.033 1 92.56 52 PRO B N 1
ATOM 2921 C CA . PRO B 1 52 ? 24.703 -36.562 0.537 1 92.56 52 PRO B CA 1
ATOM 2922 C C . PRO B 1 52 ? 26.062 -36.281 -0.099 1 92.56 52 PRO B C 1
ATOM 2924 O O . PRO B 1 52 ? 26.141 -36.031 -1.305 1 92.56 52 PRO B O 1
ATOM 2927 N N . GLY B 1 53 ? 27.094 -36.281 0.654 1 89.25 53 GLY B N 1
ATOM 2928 C CA . GLY B 1 53 ? 28.469 -36.219 0.208 1 89.25 53 GLY B CA 1
ATOM 2929 C C . GLY B 1 53 ? 28.781 -35.031 -0.674 1 89.25 53 GLY B C 1
ATOM 2930 O O . GLY B 1 53 ? 28.438 -33.906 -0.33 1 89.25 53 GLY B O 1
ATOM 2931 N N . ALA B 1 54 ? 29.438 -35.312 -1.779 1 89.88 54 ALA B N 1
ATOM 2932 C CA . ALA B 1 54 ? 29.938 -34.281 -2.689 1 89.88 54 ALA B CA 1
ATOM 2933 C C . ALA B 1 54 ? 28.797 -33.625 -3.465 1 89.88 54 ALA B C 1
ATOM 2935 O O . ALA B 1 54 ? 28.938 -32.5 -3.98 1 89.88 54 ALA B O 1
ATOM 2936 N N . ALA B 1 55 ? 27.641 -34.281 -3.473 1 92.31 55 ALA B N 1
ATOM 2937 C CA . ALA B 1 55 ? 26.5 -33.781 -4.215 1 92.31 55 ALA B CA 1
ATOM 2938 C C . ALA B 1 55 ? 26.016 -32.438 -3.645 1 92.31 55 ALA B C 1
ATOM 2940 O O . ALA B 1 55 ? 25.469 -31.609 -4.371 1 92.31 55 ALA B O 1
ATOM 2941 N N . ALA B 1 56 ? 26.266 -32.219 -2.34 1 95.44 56 ALA B N 1
ATOM 2942 C CA . ALA B 1 56 ? 25.844 -31 -1.68 1 95.44 56 ALA B CA 1
ATOM 2943 C C . ALA B 1 56 ? 26.562 -29.781 -2.256 1 95.44 56 ALA B C 1
ATOM 2945 O O . ALA B 1 56 ? 25.922 -28.797 -2.648 1 95.44 56 ALA B O 1
ATOM 2946 N N . GLU B 1 57 ? 27.859 -29.844 -2.35 1 96.19 57 GLU B N 1
ATOM 2947 C CA . GLU B 1 57 ? 28.641 -28.734 -2.877 1 96.19 57 GLU B CA 1
ATOM 2948 C C . GLU B 1 57 ? 28.375 -28.531 -4.367 1 96.19 57 GLU B C 1
ATOM 2950 O O . GLU B 1 57 ? 28.344 -27.406 -4.844 1 96.19 57 GLU B O 1
ATOM 2955 N N . GLN B 1 58 ? 28.203 -29.594 -5.117 1 94.69 58 GLN B N 1
ATOM 2956 C CA . GLN B 1 58 ? 27.922 -29.516 -6.547 1 94.69 58 GLN B CA 1
ATOM 2957 C C . GLN B 1 58 ? 26.594 -28.812 -6.812 1 94.69 58 GLN B C 1
ATOM 2959 O O . GLN B 1 58 ? 26.5 -27.969 -7.703 1 94.69 58 GLN B O 1
ATOM 2964 N N . THR B 1 59 ? 25.641 -29.234 -6.027 1 95.88 59 THR B N 1
ATOM 2965 C CA . THR B 1 59 ? 24.312 -28.625 -6.164 1 95.88 59 THR B CA 1
ATOM 2966 C C . THR B 1 59 ? 24.359 -27.156 -5.793 1 95.88 59 THR B C 1
ATOM 2968 O O . THR B 1 59 ? 23.781 -26.312 -6.48 1 95.88 59 THR B O 1
ATOM 2971 N N . ALA B 1 60 ? 25.016 -26.828 -4.699 1 97.69 60 ALA B N 1
ATOM 2972 C CA . ALA B 1 60 ? 25.156 -25.438 -4.27 1 97.69 60 ALA B CA 1
ATOM 2973 C C . ALA B 1 60 ? 25.828 -24.594 -5.352 1 97.69 60 ALA B C 1
ATOM 2975 O O . ALA B 1 60 ? 25.422 -23.469 -5.617 1 97.69 60 ALA B O 1
ATOM 2976 N N . ASP B 1 61 ? 26.844 -25.109 -5.969 1 96.56 61 ASP B N 1
ATOM 2977 C CA . ASP B 1 61 ? 27.578 -24.406 -7.02 1 96.56 61 ASP B CA 1
ATOM 2978 C C . ASP B 1 61 ? 26.688 -24.156 -8.234 1 96.56 61 ASP B C 1
ATOM 2980 O O . ASP B 1 61 ? 26.75 -23.094 -8.844 1 96.56 61 ASP B O 1
ATOM 2984 N N . LYS B 1 62 ? 25.938 -25.125 -8.562 1 95.69 62 LYS B N 1
ATOM 2985 C CA . LYS B 1 62 ? 25.016 -25 -9.695 1 95.69 62 LYS B CA 1
ATOM 2986 C C . LYS B 1 62 ? 23.984 -23.906 -9.438 1 95.69 62 LYS B C 1
ATOM 2988 O O . LYS B 1 62 ? 23.688 -23.109 -10.328 1 95.69 62 LYS B O 1
ATOM 2993 N N . LEU B 1 63 ? 23.453 -23.922 -8.242 1 97.12 63 LEU B N 1
ATOM 2994 C CA . LEU B 1 63 ? 22.453 -22.922 -7.883 1 97.12 63 LEU B CA 1
ATOM 2995 C C . LEU B 1 63 ? 23.062 -21.531 -7.836 1 97.12 63 LEU B C 1
ATOM 2997 O O . LEU B 1 63 ? 22.406 -20.547 -8.18 1 97.12 63 LEU B O 1
ATOM 3001 N N . LYS B 1 64 ? 24.281 -21.391 -7.391 1 97.31 64 LYS B N 1
ATOM 3002 C CA . LYS B 1 64 ? 24.984 -20.125 -7.312 1 97.31 64 LYS B CA 1
ATOM 3003 C C . LYS B 1 64 ? 25.219 -19.531 -8.703 1 97.31 64 LYS B C 1
ATOM 3005 O O . LYS B 1 64 ? 25.25 -18.312 -8.867 1 97.31 64 LYS B O 1
ATOM 3010 N N . LYS B 1 65 ? 25.281 -20.359 -9.766 1 95.94 65 LYS B N 1
ATOM 3011 C CA . LYS B 1 65 ? 25.641 -19.938 -11.109 1 95.94 65 LYS B CA 1
ATOM 3012 C C . LYS B 1 65 ? 24.406 -19.641 -11.953 1 95.94 65 LYS B C 1
ATOM 3014 O O . LYS B 1 65 ? 24.516 -19.312 -13.133 1 95.94 65 LYS B O 1
ATOM 3019 N N . LEU B 1 66 ? 23.281 -19.766 -11.344 1 96.12 66 LEU B N 1
ATOM 3020 C CA . LEU B 1 66 ? 22.062 -19.422 -12.07 1 96.12 66 LEU B CA 1
ATOM 3021 C C . LEU B 1 66 ? 22.109 -17.969 -12.547 1 96.12 66 LEU B C 1
ATOM 3023 O O . LEU B 1 66 ? 22.625 -17.094 -11.836 1 96.12 66 LEU B O 1
ATOM 3027 N N . PRO B 1 67 ? 21.594 -17.719 -13.695 1 94.31 67 PRO B N 1
ATOM 3028 C CA . PRO B 1 67 ? 21.594 -16.344 -14.219 1 94.31 67 PRO B CA 1
ATOM 3029 C C . PRO B 1 67 ? 20.875 -15.359 -13.312 1 94.31 67 PRO B C 1
ATOM 3031 O O . PRO B 1 67 ? 19.766 -15.648 -12.836 1 94.31 67 PRO B O 1
ATOM 3034 N N . GLY B 1 68 ? 21.531 -14.227 -13.008 1 94.5 68 GLY B N 1
ATOM 3035 C CA . GLY B 1 68 ? 20.969 -13.164 -12.188 1 94.5 68 GLY B CA 1
ATOM 3036 C C . GLY B 1 68 ? 21.328 -13.281 -10.719 1 94.5 68 GLY B C 1
ATOM 3037 O O . GLY B 1 68 ? 20.969 -12.422 -9.914 1 94.5 68 GLY B O 1
ATOM 3038 N N . ASP B 1 69 ? 21.953 -14.383 -10.328 1 96.81 69 ASP B N 1
ATOM 3039 C CA . ASP B 1 69 ? 22.438 -14.617 -8.969 1 96.81 69 ASP B CA 1
ATOM 3040 C C . ASP B 1 69 ? 21.281 -14.57 -7.965 1 96.81 69 ASP B C 1
ATOM 3042 O O . ASP B 1 69 ? 21.344 -13.828 -6.98 1 96.81 69 ASP B O 1
ATOM 3046 N N . PRO B 1 70 ? 20.25 -15.328 -8.266 1 97.88 70 PRO B N 1
ATOM 3047 C CA . PRO B 1 70 ? 19.062 -15.25 -7.414 1 97.88 70 PRO B CA 1
ATOM 3048 C C . PRO B 1 70 ? 19.297 -15.844 -6.023 1 97.88 70 PRO B C 1
ATOM 3050 O O . PRO B 1 70 ? 18.625 -15.453 -5.066 1 97.88 70 PRO B O 1
ATOM 3053 N N . LEU B 1 71 ? 20.266 -16.75 -5.891 1 98.5 71 LEU B N 1
ATOM 3054 C CA . LEU B 1 71 ? 20.422 -17.469 -4.629 1 98.5 71 LEU B CA 1
ATOM 3055 C C . LEU B 1 71 ? 21.844 -17.297 -4.086 1 98.5 71 LEU B C 1
ATOM 3057 O O . LEU B 1 71 ? 22.797 -17.125 -4.852 1 98.5 71 LEU B O 1
ATOM 3061 N N . ASP B 1 72 ? 21.938 -17.281 -2.777 1 98.5 72 ASP B N 1
ATOM 3062 C CA . ASP B 1 72 ? 23.188 -17.422 -2.031 1 98.5 72 ASP B CA 1
ATOM 3063 C C . ASP B 1 72 ? 23.219 -18.719 -1.249 1 98.5 72 ASP B C 1
ATOM 3065 O O . ASP B 1 72 ? 22.984 -18.734 -0.038 1 98.5 72 ASP B O 1
ATOM 3069 N N . PRO B 1 73 ? 23.562 -19.828 -1.977 1 98.56 73 PRO B N 1
ATOM 3070 C CA . PRO B 1 73 ? 23.438 -21.172 -1.404 1 98.56 73 PRO B CA 1
ATOM 3071 C C . PRO B 1 73 ? 24.547 -21.5 -0.416 1 98.56 73 PRO B C 1
ATOM 3073 O O . PRO B 1 73 ? 25.688 -21.062 -0.594 1 98.56 73 PRO B O 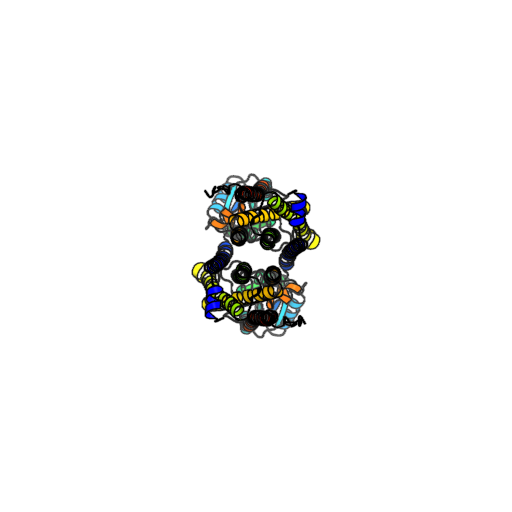1
ATOM 3076 N N . ARG B 1 74 ? 24.203 -22.203 0.561 1 98.31 74 ARG B N 1
ATOM 3077 C CA . ARG B 1 74 ? 25.156 -22.781 1.504 1 98.31 74 ARG B CA 1
ATOM 3078 C C . ARG B 1 74 ? 24.781 -24.219 1.861 1 98.31 74 ARG B C 1
ATOM 3080 O O . ARG B 1 74 ? 23.609 -24.547 1.975 1 98.31 74 ARG B O 1
ATOM 3087 N N . VAL B 1 75 ? 25.75 -25.031 2.035 1 98.5 75 VAL B N 1
ATOM 3088 C CA . VAL B 1 75 ? 25.547 -26.438 2.352 1 98.5 75 VAL B CA 1
ATOM 3089 C C . VAL B 1 75 ? 25.219 -26.594 3.836 1 98.5 75 VAL B C 1
ATOM 3091 O O . VAL B 1 75 ? 25.875 -25.984 4.688 1 98.5 75 VAL B O 1
ATOM 3094 N N . LEU B 1 76 ? 24.234 -27.344 4.117 1 98.56 76 LEU B N 1
ATOM 3095 C CA . LEU B 1 76 ? 23.828 -27.625 5.488 1 98.56 76 LEU B CA 1
ATOM 3096 C C . LEU B 1 76 ? 23.953 -29.109 5.805 1 98.56 76 LEU B C 1
ATOM 3098 O O . LEU B 1 76 ? 23.969 -29.938 4.895 1 98.56 76 LEU B O 1
ATOM 3102 N N . LYS B 1 77 ? 24.031 -29.438 7.07 1 96.75 77 LYS B N 1
ATOM 3103 C CA . LYS B 1 77 ? 24.312 -30.797 7.547 1 96.75 77 LYS B CA 1
ATOM 3104 C C . LYS B 1 77 ? 23.141 -31.734 7.234 1 96.75 77 LYS B C 1
ATOM 3106 O O . LYS B 1 77 ? 23.359 -32.875 6.812 1 96.75 77 LYS B O 1
ATOM 3111 N N . ASP B 1 78 ? 21.891 -31.312 7.574 1 97.31 78 ASP B N 1
ATOM 3112 C CA . ASP B 1 78 ? 20.719 -32.156 7.391 1 97.31 78 ASP B CA 1
ATOM 3113 C C . ASP B 1 78 ? 19.438 -31.328 7.367 1 97.31 78 ASP B C 1
ATOM 3115 O O . ASP B 1 78 ? 19.484 -30.094 7.418 1 97.31 78 ASP B O 1
ATOM 3119 N N . GLU B 1 79 ? 18.328 -32 7.172 1 98 79 GLU B N 1
ATOM 3120 C CA . GLU B 1 79 ? 17.016 -31.359 7.105 1 98 79 GLU B CA 1
ATOM 3121 C C . GLU B 1 79 ? 16.719 -30.594 8.391 1 98 79 GLU B C 1
ATOM 3123 O O . GLU B 1 79 ? 16.141 -29.5 8.344 1 98 79 GLU B O 1
ATOM 3128 N N . ALA B 1 80 ? 17.047 -31.172 9.523 1 98.44 80 ALA B N 1
ATOM 3129 C CA . ALA B 1 80 ? 16.781 -30.516 10.812 1 98.44 80 ALA B CA 1
ATOM 3130 C C . ALA B 1 80 ? 17.484 -29.172 10.898 1 98.44 80 ALA B C 1
ATOM 3132 O O . ALA B 1 80 ? 16.922 -28.188 11.383 1 98.44 80 ALA B O 1
ATOM 3133 N N . ALA B 1 81 ? 18.688 -29.109 10.453 1 98.56 81 ALA B N 1
ATOM 3134 C CA . ALA B 1 81 ? 19.438 -27.844 10.438 1 98.56 81 ALA B CA 1
ATOM 3135 C C . ALA B 1 81 ? 18.766 -26.828 9.523 1 98.56 81 ALA B C 1
ATOM 3137 O O . ALA B 1 81 ? 18.719 -25.641 9.844 1 98.56 81 ALA B O 1
ATOM 3138 N N . ALA B 1 82 ? 18.328 -27.281 8.359 1 98.75 82 ALA B N 1
ATOM 3139 C CA . ALA B 1 82 ? 17.656 -26.391 7.406 1 98.75 82 ALA B CA 1
ATOM 3140 C C . ALA B 1 82 ? 16.391 -25.797 8.008 1 98.75 82 ALA B C 1
ATOM 3142 O O . ALA B 1 82 ? 16.203 -24.578 7.957 1 98.75 82 ALA B O 1
ATOM 3143 N N . ARG B 1 83 ? 15.57 -26.641 8.57 1 98.75 83 ARG B N 1
ATOM 3144 C CA . ARG B 1 83 ? 14.328 -26.188 9.18 1 98.75 83 ARG B CA 1
ATOM 3145 C C . ARG B 1 83 ? 14.602 -25.219 10.328 1 98.75 83 ARG B C 1
ATOM 3147 O O . ARG B 1 83 ? 13.898 -24.219 10.484 1 98.75 83 ARG B O 1
ATOM 3154 N N . HIS B 1 84 ? 15.602 -25.516 11.094 1 98.62 84 HIS B N 1
ATOM 3155 C CA . HIS B 1 84 ? 15.969 -24.641 12.203 1 98.62 84 HIS B CA 1
ATOM 3156 C C . HIS B 1 84 ? 16.422 -23.281 11.703 1 98.62 84 HIS B C 1
ATOM 3158 O O . HIS B 1 84 ? 16.016 -22.25 12.25 1 98.62 84 HIS B O 1
ATOM 3164 N N . GLN B 1 85 ? 17.25 -23.234 10.703 1 98.75 85 GLN B N 1
ATOM 3165 C CA . GLN B 1 85 ? 17.75 -21.984 10.164 1 98.75 85 GLN B CA 1
ATOM 3166 C C . GLN B 1 85 ? 16.641 -21.172 9.5 1 98.75 85 GLN B C 1
ATOM 3168 O O . GLN B 1 85 ? 16.656 -19.938 9.523 1 98.75 85 GLN B O 1
ATOM 3173 N N . ILE B 1 86 ? 15.648 -21.859 8.875 1 98.81 86 ILE B N 1
ATOM 3174 C CA . ILE B 1 86 ? 14.5 -21.172 8.305 1 98.81 86 ILE B CA 1
ATOM 3175 C C . ILE B 1 86 ? 13.672 -20.531 9.422 1 98.81 86 ILE B C 1
ATOM 3177 O O . ILE B 1 86 ? 13.344 -19.359 9.359 1 98.81 86 ILE B O 1
ATOM 3181 N N . MET B 1 87 ? 13.43 -21.281 10.508 1 98.75 87 MET B N 1
ATOM 3182 C CA . MET B 1 87 ? 12.609 -20.797 11.609 1 98.75 87 MET B CA 1
ATOM 3183 C C . MET B 1 87 ? 13.312 -19.656 12.344 1 98.75 87 MET B C 1
ATOM 3185 O O . MET B 1 87 ? 12.656 -18.766 12.898 1 98.75 87 MET B O 1
ATOM 3189 N N . ASN B 1 88 ? 14.656 -19.656 12.289 1 98.56 88 ASN B N 1
ATOM 3190 C CA . ASN B 1 88 ? 15.422 -18.562 12.883 1 98.56 88 ASN B CA 1
ATOM 3191 C C . ASN B 1 88 ? 15.656 -17.422 11.891 1 98.56 88 ASN B C 1
ATOM 3193 O O . ASN B 1 88 ? 16.328 -16.453 12.203 1 98.56 88 ASN B O 1
ATOM 3197 N N . ARG B 1 89 ? 15.125 -17.625 10.695 1 98.19 89 ARG B N 1
ATOM 3198 C CA . ARG B 1 89 ? 15.109 -16.625 9.625 1 98.19 89 ARG B CA 1
ATOM 3199 C C . ARG B 1 89 ? 16.531 -16.281 9.188 1 98.19 89 ARG B C 1
ATOM 3201 O O . ARG B 1 89 ? 16.812 -15.133 8.844 1 98.19 89 ARG B O 1
ATOM 3208 N N . ASP B 1 90 ? 17.438 -17.297 9.281 1 98.19 90 ASP B N 1
ATOM 3209 C CA . ASP B 1 90 ? 18.797 -17.188 8.766 1 98.19 90 ASP B CA 1
ATOM 3210 C C . ASP B 1 90 ? 18.828 -17.453 7.262 1 98.19 90 ASP B C 1
ATOM 3212 O O . ASP B 1 90 ? 19.719 -16.969 6.562 1 98.19 90 ASP B O 1
ATOM 3216 N N . ILE B 1 91 ? 17.938 -18.312 6.773 1 98.56 91 ILE B N 1
ATOM 3217 C CA . ILE B 1 91 ? 17.766 -18.609 5.352 1 98.56 91 ILE B CA 1
ATOM 3218 C C . ILE B 1 91 ? 16.281 -18.578 4.996 1 98.56 91 ILE B C 1
ATOM 3220 O O . ILE B 1 91 ? 15.422 -18.703 5.875 1 98.56 91 ILE B O 1
ATOM 3224 N N . ASP B 1 92 ? 16 -18.375 3.719 1 98.31 92 ASP B N 1
ATOM 3225 C CA . ASP B 1 92 ? 14.625 -18.188 3.277 1 98.31 92 ASP B CA 1
ATOM 3226 C C . ASP B 1 92 ? 14.07 -19.453 2.646 1 98.31 92 ASP B C 1
ATOM 3228 O O . ASP B 1 92 ? 12.859 -19.578 2.418 1 98.31 92 ASP B O 1
ATOM 3232 N N . GLY B 1 93 ? 14.914 -20.391 2.381 1 98.69 93 GLY B N 1
ATOM 3233 C CA . GLY B 1 93 ? 14.555 -21.672 1.808 1 98.69 93 GLY B CA 1
ATOM 3234 C C . GLY B 1 93 ? 15.719 -22.641 1.737 1 98.69 93 GLY B C 1
ATOM 3235 O O . GLY B 1 93 ? 16.859 -22.281 2.045 1 98.69 93 GLY B O 1
ATOM 3236 N N . ALA B 1 94 ? 15.344 -23.891 1.385 1 98.81 94 ALA B N 1
ATOM 3237 C CA . ALA B 1 94 ? 16.375 -24.922 1.258 1 98.81 94 ALA B CA 1
ATOM 3238 C C . ALA B 1 94 ? 15.922 -26.047 0.329 1 98.81 94 ALA B C 1
ATOM 3240 O O . ALA B 1 94 ? 14.734 -26.344 0.25 1 98.81 94 ALA B O 1
ATOM 3241 N N . LEU B 1 95 ? 16.859 -26.594 -0.337 1 98.62 95 LEU B N 1
ATOM 3242 C CA . LEU B 1 95 ? 16.609 -27.75 -1.192 1 98.62 95 LEU B CA 1
ATOM 3243 C C . LEU B 1 95 ? 17.203 -29.016 -0.573 1 98.62 95 LEU B C 1
ATOM 3245 O O . LEU B 1 95 ? 18.391 -29.062 -0.252 1 98.62 95 LEU B O 1
ATOM 3249 N N . LEU B 1 96 ? 16.344 -29.984 -0.3 1 98.31 96 LEU B N 1
ATOM 3250 C CA . LEU B 1 96 ? 16.734 -31.328 0.11 1 98.31 96 LEU B CA 1
ATOM 3251 C C . LEU B 1 96 ? 16.797 -32.281 -1.089 1 98.31 96 LEU B C 1
ATOM 3253 O O . LEU B 1 96 ? 15.758 -32.656 -1.626 1 98.31 96 LEU B O 1
ATOM 3257 N N . VAL B 1 97 ? 17.938 -32.719 -1.443 1 96.56 97 VAL B N 1
ATOM 3258 C CA . VAL B 1 97 ? 18.109 -33.594 -2.6 1 96.56 97 VAL B CA 1
ATOM 3259 C C . VAL B 1 97 ? 17.953 -35.031 -2.178 1 96.56 97 VAL B C 1
ATOM 3261 O O . VAL B 1 97 ? 18.578 -35.5 -1.218 1 96.56 97 VAL B O 1
ATOM 3264 N N . ASP B 1 98 ? 17.047 -35.688 -2.828 1 91.88 98 ASP B N 1
ATOM 3265 C CA . ASP B 1 98 ? 16.891 -37.125 -2.59 1 91.88 98 ASP B CA 1
ATOM 3266 C C . ASP B 1 98 ? 17.844 -37.938 -3.459 1 91.88 98 ASP B C 1
ATOM 3268 O O . ASP B 1 98 ? 17.672 -38 -4.676 1 91.88 98 ASP B O 1
ATOM 3272 N N . PRO B 1 99 ? 18.75 -38.625 -2.859 1 85.31 99 PRO B N 1
ATOM 3273 C CA . PRO B 1 99 ? 19.703 -39.406 -3.656 1 85.31 99 PRO B CA 1
ATOM 3274 C C . PRO B 1 99 ? 19.094 -40.688 -4.234 1 85.31 99 PRO B C 1
ATOM 3276 O O . PRO B 1 99 ? 19.625 -41.25 -5.191 1 85.31 99 PRO B O 1
ATOM 3279 N N . ARG B 1 100 ? 18.078 -41.156 -3.664 1 87.94 100 ARG B N 1
ATOM 3280 C CA . ARG B 1 100 ? 17.531 -42.469 -4.035 1 87.94 100 ARG B CA 1
ATOM 3281 C C . ARG B 1 100 ? 16.406 -42.312 -5.059 1 87.94 100 ARG B C 1
ATOM 3283 O O . ARG B 1 100 ? 16.031 -43.281 -5.723 1 87.94 100 ARG B O 1
ATOM 3290 N N . GLY B 1 101 ? 15.961 -41.031 -5.203 1 87.88 101 GLY B N 1
ATOM 3291 C CA . GLY B 1 101 ? 14.82 -40.812 -6.086 1 87.88 101 GLY B CA 1
ATOM 3292 C C . GLY B 1 101 ? 15.008 -39.625 -7.008 1 87.88 101 GLY B C 1
ATOM 3293 O O . GLY B 1 101 ? 16.125 -39.125 -7.195 1 87.88 101 GLY B O 1
ATOM 3294 N N . THR B 1 102 ? 13.945 -39.312 -7.66 1 92.12 102 THR B N 1
ATOM 3295 C CA . THR B 1 102 ? 13.977 -38.219 -8.609 1 92.12 102 THR B CA 1
ATOM 3296 C C . THR B 1 102 ? 13.141 -37.031 -8.094 1 92.12 102 THR B C 1
ATOM 3298 O O . THR B 1 102 ? 12.961 -36.031 -8.805 1 92.12 102 THR B O 1
ATOM 3301 N N . THR B 1 103 ? 12.648 -37.156 -6.828 1 95.88 103 THR B N 1
ATOM 3302 C CA . THR B 1 103 ? 11.828 -36.094 -6.266 1 95.88 103 THR B CA 1
ATOM 3303 C C . THR B 1 103 ? 12.539 -35.406 -5.098 1 95.88 103 THR B C 1
ATOM 3305 O O . THR B 1 103 ? 12.727 -36.031 -4.039 1 95.88 103 THR B O 1
ATOM 3308 N N . ASP B 1 104 ? 12.945 -34.188 -5.23 1 97.12 104 ASP B N 1
ATOM 3309 C CA . ASP B 1 104 ? 13.562 -33.406 -4.176 1 97.12 104 ASP B CA 1
ATOM 3310 C C . ASP B 1 104 ? 12.508 -32.656 -3.359 1 97.12 104 ASP B C 1
ATOM 3312 O O . ASP B 1 104 ? 11.32 -32.688 -3.699 1 97.12 104 ASP B O 1
ATOM 3316 N N . THR B 1 105 ? 12.898 -32.156 -2.195 1 98.19 105 THR B N 1
ATOM 3317 C CA . THR B 1 105 ? 12.016 -31.375 -1.352 1 98.19 105 THR B CA 1
ATOM 3318 C C . THR B 1 105 ? 12.531 -29.938 -1.214 1 98.19 105 THR B C 1
ATOM 3320 O O . THR B 1 105 ? 13.688 -29.719 -0.856 1 98.19 105 THR B O 1
ATOM 3323 N N . LEU B 1 106 ? 11.734 -28.984 -1.601 1 98.69 106 LEU B N 1
ATOM 3324 C CA . LEU B 1 106 ? 12.023 -27.578 -1.385 1 98.69 106 LEU B CA 1
ATOM 3325 C C . LEU B 1 106 ? 11.352 -27.078 -0.11 1 98.69 106 LEU B C 1
ATOM 3327 O O . LEU B 1 106 ? 10.133 -27.172 0.037 1 98.69 106 LEU B O 1
ATOM 3331 N N . LEU B 1 107 ? 12.141 -26.688 0.859 1 98.81 107 LEU B N 1
ATOM 3332 C CA . LEU B 1 107 ? 11.633 -26.016 2.051 1 98.81 107 LEU B CA 1
ATOM 3333 C C . LEU B 1 107 ? 11.516 -24.516 1.822 1 98.81 107 LEU B C 1
ATOM 3335 O O . LEU B 1 107 ? 12.453 -23.875 1.332 1 98.81 107 LEU B O 1
ATOM 3339 N N . VAL B 1 108 ? 10.328 -23.938 2.094 1 98.62 108 VAL B N 1
ATOM 3340 C CA . VAL B 1 108 ? 10.109 -22.5 2.01 1 98.62 108 VAL B CA 1
ATOM 3341 C C . VAL B 1 108 ? 9.438 -22 3.293 1 98.62 108 VAL B C 1
ATOM 3343 O O . VAL B 1 108 ? 9.133 -22.797 4.188 1 98.62 108 VAL B O 1
ATOM 3346 N N . ALA B 1 109 ? 9.305 -20.766 3.453 1 98.38 109 ALA B N 1
ATOM 3347 C CA . ALA B 1 109 ? 8.633 -20.109 4.574 1 98.38 109 ALA B CA 1
ATOM 3348 C C . ALA B 1 109 ? 7.781 -18.938 4.098 1 98.38 109 ALA B C 1
ATOM 3350 O O . ALA B 1 109 ? 8.219 -17.781 4.152 1 98.38 109 ALA B O 1
ATOM 3351 N N . SER B 1 110 ? 6.523 -19.219 3.754 1 97.56 110 SER B N 1
ATOM 3352 C CA . SER B 1 110 ? 5.656 -18.172 3.209 1 97.56 110 SER B CA 1
ATOM 3353 C C . SER B 1 110 ? 5.301 -17.141 4.27 1 97.56 110 SER B C 1
ATOM 3355 O O . SER B 1 110 ? 4.953 -16 3.939 1 97.56 110 SER B O 1
ATOM 3357 N N . GLY B 1 111 ? 5.453 -17.5 5.543 1 97.25 111 GLY B N 1
ATOM 3358 C CA . GLY B 1 111 ? 5.25 -16.531 6.613 1 97.25 111 GLY B CA 1
ATOM 3359 C C . GLY B 1 111 ? 6.195 -15.352 6.527 1 97.25 111 GLY B C 1
ATOM 3360 O O . GLY B 1 111 ? 5.914 -14.281 7.078 1 97.25 111 GLY B O 1
ATOM 3361 N N . GLY B 1 112 ? 7.34 -15.57 5.879 1 96.31 112 GLY B N 1
ATOM 3362 C CA . GLY B 1 112 ? 8.305 -14.5 5.68 1 96.31 112 GLY B CA 1
ATOM 3363 C C . GLY B 1 112 ? 8.055 -13.703 4.41 1 96.31 112 GLY B C 1
ATOM 3364 O O . GLY B 1 112 ? 8.727 -12.695 4.164 1 96.31 112 GLY B O 1
ATOM 3365 N N . GLY B 1 113 ? 7.137 -14.133 3.602 1 94.81 113 GLY B N 1
ATOM 3366 C CA . GLY B 1 113 ? 6.793 -13.531 2.322 1 94.81 113 GLY B CA 1
ATOM 3367 C C . GLY B 1 113 ? 6.332 -14.547 1.293 1 94.81 113 GLY B C 1
ATOM 3368 O O . GLY B 1 113 ? 7.121 -15.367 0.825 1 94.81 113 GLY B O 1
ATOM 3369 N N . THR B 1 114 ? 5.082 -14.445 0.898 1 93.88 114 THR B N 1
ATOM 3370 C CA . THR B 1 114 ? 4.508 -15.422 -0.02 1 93.88 114 THR B CA 1
ATOM 3371 C C . THR B 1 114 ? 5.098 -15.258 -1.419 1 93.88 114 THR B C 1
ATOM 3373 O O . THR B 1 114 ? 5.312 -16.25 -2.123 1 93.88 114 THR B O 1
ATOM 3376 N N . ALA B 1 115 ? 5.379 -14.023 -1.77 1 92.69 115 ALA B N 1
ATOM 3377 C CA . ALA B 1 115 ? 5.949 -13.758 -3.088 1 92.69 115 ALA B CA 1
ATOM 3378 C C . ALA B 1 115 ? 7.301 -14.453 -3.246 1 92.69 115 ALA B C 1
ATOM 3380 O O . ALA B 1 115 ? 7.586 -15.031 -4.293 1 92.69 115 ALA B O 1
ATOM 3381 N N . LEU B 1 116 ? 8.117 -14.406 -2.232 1 95.81 116 LEU B N 1
ATOM 3382 C CA . LEU B 1 116 ? 9.43 -15.039 -2.293 1 95.81 116 LEU B CA 1
ATOM 3383 C C . LEU B 1 116 ? 9.305 -16.562 -2.336 1 95.81 116 LEU B C 1
ATOM 3385 O O . LEU B 1 116 ? 10.031 -17.234 -3.076 1 95.81 116 LEU B O 1
ATOM 3389 N N . SER B 1 117 ? 8.391 -17.094 -1.538 1 96.69 117 SER B N 1
ATOM 3390 C CA . SER B 1 117 ? 8.164 -18.531 -1.536 1 96.69 117 SER B CA 1
ATOM 3391 C C . SER B 1 117 ? 7.73 -19.031 -2.912 1 96.69 117 SER B C 1
ATOM 3393 O O . SER B 1 117 ? 8.211 -20.062 -3.389 1 96.69 117 SER B O 1
ATOM 3395 N N . ARG B 1 118 ? 6.871 -18.266 -3.535 1 93.25 118 ARG B N 1
ATOM 3396 C CA . ARG B 1 118 ? 6.422 -18.609 -4.875 1 93.25 118 ARG B CA 1
ATOM 3397 C C . ARG B 1 118 ? 7.566 -18.531 -5.879 1 93.25 118 ARG B C 1
ATOM 3399 O O . ARG B 1 118 ? 7.699 -19.391 -6.754 1 93.25 118 ARG B O 1
ATOM 3406 N N . THR B 1 119 ? 8.328 -17.531 -5.738 1 94.25 119 THR B N 1
ATOM 3407 C CA . THR B 1 119 ? 9.469 -17.328 -6.625 1 94.25 119 THR B CA 1
ATOM 3408 C C . THR B 1 119 ? 10.469 -18.484 -6.492 1 94.25 119 THR B C 1
ATOM 3410 O O . THR B 1 119 ? 10.961 -19 -7.492 1 94.25 119 THR B O 1
ATOM 3413 N N . LEU B 1 120 ? 10.773 -18.875 -5.273 1 97.38 120 LEU B N 1
ATOM 3414 C CA . LEU B 1 120 ? 11.695 -19.969 -5.023 1 97.38 120 LEU B CA 1
ATOM 3415 C C . LEU B 1 120 ? 11.148 -21.281 -5.59 1 97.38 120 LEU B C 1
ATOM 3417 O O . LEU B 1 120 ? 11.891 -22.078 -6.16 1 97.38 120 LEU B O 1
ATOM 3421 N N . THR B 1 121 ? 9.867 -21.469 -5.418 1 97.31 121 THR B N 1
ATOM 3422 C CA . THR B 1 121 ? 9.227 -22.688 -5.938 1 97.31 121 THR B CA 1
ATOM 3423 C C . THR B 1 121 ? 9.352 -22.734 -7.457 1 97.31 121 THR B C 1
ATOM 3425 O O . THR B 1 121 ? 9.727 -23.781 -8.016 1 97.31 121 THR B O 1
ATOM 3428 N N . SER B 1 122 ? 9.047 -21.641 -8.086 1 94.81 122 SER B N 1
ATOM 3429 C CA . SER B 1 122 ? 9.148 -21.594 -9.539 1 94.81 122 SER B CA 1
ATOM 3430 C C . SER B 1 122 ? 10.586 -21.812 -10 1 94.81 122 SER B C 1
ATOM 3432 O O . SER B 1 122 ? 10.828 -22.578 -10.945 1 94.81 122 SER B O 1
ATOM 3434 N N . LEU B 1 123 ? 11.539 -21.188 -9.352 1 96.06 123 LEU B N 1
ATOM 3435 C CA . LEU B 1 123 ? 12.953 -21.266 -9.703 1 96.06 123 LEU B CA 1
ATOM 3436 C C . LEU B 1 123 ? 13.461 -22.703 -9.578 1 96.06 123 LEU B C 1
ATOM 3438 O O . LEU B 1 123 ? 14.086 -23.219 -10.5 1 96.06 123 LEU B O 1
ATOM 3442 N N . VAL B 1 124 ? 13.156 -23.344 -8.484 1 96.88 124 VAL B N 1
ATOM 3443 C CA . VAL B 1 124 ? 13.672 -24.672 -8.227 1 96.88 124 VAL B CA 1
ATOM 3444 C C . VAL B 1 124 ? 12.969 -25.688 -9.125 1 96.88 124 VAL B C 1
ATOM 3446 O O . VAL B 1 124 ? 13.578 -26.656 -9.57 1 96.88 124 VAL B O 1
ATOM 3449 N N . THR B 1 125 ? 11.68 -25.453 -9.352 1 95.88 125 THR B N 1
ATOM 3450 C CA . THR B 1 125 ? 10.953 -26.312 -10.281 1 95.88 125 THR B CA 1
ATOM 3451 C C . THR B 1 125 ? 11.609 -26.297 -11.664 1 95.88 125 THR B C 1
ATOM 3453 O O . THR B 1 125 ? 11.781 -27.344 -12.289 1 95.88 125 THR B O 1
ATOM 3456 N N . ASP B 1 126 ? 12.008 -25.125 -12.141 1 94.75 126 ASP B N 1
ATOM 3457 C CA . ASP B 1 126 ? 12.656 -24.984 -13.438 1 94.75 126 ASP B CA 1
ATOM 3458 C C . ASP B 1 126 ? 14.016 -25.672 -13.453 1 94.75 126 ASP B C 1
ATOM 3460 O O . ASP B 1 126 ? 14.367 -26.359 -14.422 1 94.75 126 ASP B O 1
ATOM 3464 N N . VAL B 1 127 ? 14.75 -25.516 -12.422 1 93.75 127 VAL B N 1
ATOM 3465 C CA . VAL B 1 127 ? 16.078 -26.109 -12.305 1 93.75 127 VAL B CA 1
ATOM 3466 C C . VAL B 1 127 ? 15.953 -27.625 -12.289 1 93.75 127 VAL B C 1
ATOM 3468 O O . VAL B 1 127 ? 16.703 -28.328 -12.969 1 93.75 127 VAL B O 1
ATOM 3471 N N . ASP B 1 128 ? 15 -28.125 -11.539 1 93.12 128 ASP B N 1
ATOM 3472 C CA . ASP B 1 128 ? 14.805 -29.562 -11.43 1 93.12 128 ASP B CA 1
ATOM 3473 C C . ASP B 1 128 ? 14.328 -30.156 -12.758 1 93.12 128 ASP B C 1
ATOM 3475 O O . ASP B 1 128 ? 14.734 -31.266 -13.133 1 93.12 128 ASP B O 1
ATOM 3479 N N . ALA B 1 129 ? 13.484 -29.422 -13.398 1 91.38 129 ALA B N 1
ATOM 3480 C CA . ALA B 1 129 ? 12.992 -29.891 -14.688 1 91.38 129 ALA B CA 1
ATOM 3481 C C . ALA B 1 129 ? 14.133 -30.047 -15.688 1 91.38 129 ALA B C 1
ATOM 3483 O O . ALA B 1 129 ? 14.164 -30.984 -16.469 1 91.38 129 ALA B O 1
ATOM 3484 N N . ALA B 1 130 ? 15.031 -29.172 -15.648 1 89.69 130 ALA B N 1
ATOM 3485 C CA . ALA B 1 130 ? 16.188 -29.219 -16.531 1 89.69 130 ALA B CA 1
ATOM 3486 C C . ALA B 1 130 ? 17.047 -30.453 -16.266 1 89.69 130 ALA B C 1
ATOM 3488 O O . ALA B 1 130 ? 17.734 -30.953 -17.156 1 89.69 130 ALA B O 1
ATOM 3489 N N . GLU B 1 131 ? 16.938 -31.016 -15.078 1 90.19 131 GLU B N 1
ATOM 3490 C CA . GLU B 1 131 ? 17.703 -32.188 -14.672 1 90.19 131 GLU B CA 1
ATOM 3491 C C . GLU B 1 131 ? 16.828 -33.438 -14.68 1 90.19 131 GLU B C 1
ATOM 3493 O O . GLU B 1 131 ? 17.219 -34.469 -14.148 1 90.19 131 GLU B O 1
ATOM 3498 N N . LYS B 1 132 ? 15.602 -33.281 -15.188 1 93 132 LYS B N 1
ATOM 3499 C CA . LYS B 1 132 ? 14.641 -34.406 -15.258 1 93 132 LYS B CA 1
ATOM 3500 C C . LYS B 1 132 ? 14.273 -34.906 -13.867 1 93 132 LYS B C 1
ATOM 3502 O O . LYS B 1 132 ? 14.172 -36.094 -13.648 1 93 132 LYS B O 1
ATOM 3507 N N . ARG B 1 133 ? 14.25 -33.938 -12.945 1 93.69 133 ARG B N 1
ATOM 3508 C CA . ARG B 1 133 ? 13.797 -34.188 -11.578 1 93.69 133 ARG B CA 1
ATOM 3509 C C . ARG B 1 133 ? 12.555 -33.375 -11.25 1 93.69 133 ARG B C 1
ATOM 3511 O O . ARG B 1 133 ? 12.18 -32.469 -12.008 1 93.69 133 ARG B O 1
ATOM 3518 N N . THR B 1 134 ? 11.891 -33.781 -10.188 1 95.19 134 THR B N 1
ATOM 3519 C CA . THR B 1 134 ? 10.734 -33.062 -9.695 1 95.19 134 THR B CA 1
ATOM 3520 C C . THR B 1 134 ? 10.969 -32.562 -8.266 1 95.19 134 THR B C 1
ATOM 3522 O O . THR B 1 134 ? 11.914 -33 -7.602 1 95.19 134 THR B O 1
ATOM 3525 N N . VAL B 1 135 ? 10.172 -31.578 -7.863 1 96.56 135 VAL B N 1
ATOM 3526 C CA . VAL B 1 135 ? 10.359 -31 -6.535 1 96.56 135 VAL B CA 1
ATOM 3527 C C . VAL B 1 135 ? 9.016 -30.875 -5.828 1 96.56 135 VAL B C 1
ATOM 3529 O O . VAL B 1 135 ? 8.008 -30.516 -6.449 1 96.56 135 VAL B O 1
ATOM 3532 N N . LYS B 1 136 ? 8.93 -31.391 -4.637 1 97.06 136 LYS B N 1
ATOM 3533 C CA . LYS B 1 136 ? 7.797 -31.125 -3.746 1 97.06 136 LYS B CA 1
ATOM 3534 C C . LYS B 1 136 ? 8.125 -30.016 -2.756 1 97.06 136 LYS B C 1
ATOM 3536 O O . LYS B 1 136 ? 9.242 -29.938 -2.248 1 97.06 136 LYS B O 1
ATOM 3541 N N . THR B 1 137 ? 7.164 -29.188 -2.506 1 98.19 137 THR B N 1
ATOM 3542 C CA . THR B 1 137 ? 7.387 -28.031 -1.639 1 98.19 137 THR B CA 1
ATOM 3543 C C . THR B 1 137 ? 6.824 -28.297 -0.244 1 98.19 137 THR B C 1
ATOM 3545 O O . THR B 1 137 ? 5.73 -28.844 -0.1 1 98.19 137 THR B O 1
ATOM 3548 N N . ASP B 1 138 ? 7.605 -28.031 0.781 1 98.62 138 ASP B N 1
ATOM 3549 C CA . ASP B 1 138 ? 7.199 -28.078 2.182 1 98.62 138 ASP B CA 1
ATOM 3550 C C . ASP B 1 138 ? 7.371 -26.719 2.846 1 98.62 138 ASP B C 1
ATOM 3552 O O . ASP B 1 138 ? 8.492 -26.234 3.023 1 98.62 138 ASP B O 1
ATOM 3556 N N . ASP B 1 139 ? 6.297 -26.094 3.207 1 98.62 139 ASP B N 1
ATOM 3557 C CA . ASP B 1 139 ? 6.316 -24.781 3.848 1 98.62 139 ASP B CA 1
ATOM 3558 C C . ASP B 1 139 ? 6.516 -24.922 5.355 1 98.62 139 ASP B C 1
ATOM 3560 O O . ASP B 1 139 ? 5.594 -25.297 6.078 1 98.62 139 ASP B O 1
ATOM 3564 N N . VAL B 1 140 ? 7.668 -24.516 5.84 1 98.56 140 VAL B N 1
ATOM 3565 C CA . VAL B 1 140 ? 8.125 -24.734 7.207 1 98.56 140 VAL B CA 1
ATOM 3566 C C . VAL B 1 140 ? 7.453 -23.719 8.141 1 98.56 140 VAL B C 1
ATOM 3568 O O . VAL B 1 140 ? 7.285 -23.984 9.336 1 98.56 140 VAL B O 1
ATOM 3571 N N . ALA B 1 141 ? 7.098 -22.594 7.684 1 98.19 141 ALA B N 1
ATOM 3572 C CA . ALA B 1 141 ? 6.422 -21.516 8.383 1 98.19 141 ALA B CA 1
ATOM 3573 C C . ALA B 1 141 ? 5.34 -20.891 7.512 1 98.19 141 ALA B C 1
ATOM 3575 O O . ALA B 1 141 ? 5.457 -19.734 7.098 1 98.19 141 ALA B O 1
ATOM 3576 N N . PRO B 1 142 ? 4.273 -21.594 7.359 1 97.69 142 PRO B N 1
ATOM 3577 C CA . PRO B 1 142 ? 3.24 -21.188 6.406 1 97.69 142 PRO B CA 1
ATOM 3578 C C . PRO B 1 142 ? 2.473 -19.953 6.867 1 97.69 142 PRO B C 1
ATOM 3580 O O . PRO B 1 142 ? 2.133 -19.828 8.047 1 97.69 142 PRO B O 1
ATOM 3583 N N . ALA B 1 143 ? 2.289 -19.094 5.887 1 96.12 143 ALA B N 1
ATOM 3584 C CA . ALA B 1 143 ? 1.35 -18 6.141 1 96.12 143 ALA B CA 1
ATOM 3585 C C . ALA B 1 143 ? -0.067 -18.531 6.336 1 96.12 143 ALA B C 1
ATOM 3587 O O . ALA B 1 143 ? -0.445 -19.547 5.742 1 96.12 143 ALA B O 1
ATOM 3588 N N . SER B 1 144 ? -0.799 -17.781 7.133 1 96 144 SER B N 1
ATOM 3589 C CA . SER B 1 144 ? -2.199 -18.125 7.367 1 96 144 SER B CA 1
ATOM 3590 C C . SER B 1 144 ? -3.02 -18.016 6.09 1 96 144 SER B C 1
ATOM 3592 O O . SER B 1 144 ? -2.762 -17.141 5.254 1 96 144 SER B O 1
ATOM 3594 N N . ASP B 1 145 ? -4.102 -18.844 5.996 1 93.62 145 ASP B N 1
ATOM 3595 C CA . ASP B 1 145 ? -5.039 -18.75 4.879 1 93.62 145 ASP B CA 1
ATOM 3596 C C . ASP B 1 145 ? -5.82 -17.453 4.914 1 93.62 145 ASP B C 1
ATOM 3598 O O . ASP B 1 145 ? -6.449 -17.062 3.926 1 93.62 145 ASP B O 1
ATOM 3602 N N . GLN B 1 146 ? -5.754 -16.719 6.062 1 94.81 146 GLN B N 1
ATOM 3603 C CA . GLN B 1 146 ? -6.449 -15.445 6.227 1 94.81 146 GLN B CA 1
ATOM 3604 C C . GLN B 1 146 ? -5.512 -14.266 5.969 1 94.81 146 GLN B C 1
ATOM 3606 O O . GLN B 1 146 ? -5.883 -13.117 6.188 1 94.81 146 GLN B O 1
ATOM 3611 N N . ASP B 1 147 ? -4.363 -14.57 5.645 1 94.12 147 ASP B N 1
ATOM 3612 C CA . ASP B 1 147 ? -3.352 -13.57 5.332 1 94.12 147 ASP B CA 1
ATOM 3613 C C . ASP B 1 147 ? -2.857 -13.719 3.895 1 94.12 147 ASP B C 1
ATOM 3615 O O . ASP B 1 147 ? -1.682 -14.008 3.662 1 94.12 147 ASP B O 1
ATOM 3619 N N . PHE B 1 148 ? -3.807 -13.281 3 1 86.81 148 PHE B N 1
ATOM 3620 C CA . PHE B 1 148 ? -3.531 -13.43 1.575 1 86.81 148 PHE B CA 1
ATOM 3621 C C . PHE B 1 148 ? -2.285 -12.641 1.182 1 86.81 148 PHE B C 1
ATOM 3623 O O . PHE B 1 148 ? -2.121 -11.492 1.581 1 86.81 148 PHE B O 1
ATOM 3630 N N . ASN B 1 149 ? -1.355 -13.258 0.607 1 85.88 149 ASN B N 1
ATOM 3631 C CA . ASN B 1 149 ? -0.098 -12.727 0.092 1 85.88 149 ASN B CA 1
ATOM 3632 C C . ASN B 1 149 ? 0.849 -12.336 1.223 1 85.88 149 ASN B C 1
ATOM 3634 O O . ASN B 1 149 ? 1.868 -11.68 0.986 1 85.88 149 ASN B O 1
ATOM 3638 N N . GLY B 1 150 ? 0.417 -12.586 2.541 1 91.75 150 GLY B N 1
ATOM 3639 C CA . GLY B 1 150 ? 1.294 -12.32 3.67 1 91.75 150 GLY B CA 1
ATOM 3640 C C . GLY B 1 150 ? 1.479 -10.844 3.951 1 91.75 150 GLY B C 1
ATOM 3641 O O . GLY B 1 150 ? 2.555 -10.414 4.375 1 91.75 150 GLY B O 1
ATOM 3642 N N . LEU B 1 151 ? 0.479 -10.023 3.684 1 93.75 151 LEU B N 1
ATOM 3643 C CA . LEU B 1 151 ? 0.661 -8.578 3.736 1 93.75 151 LEU B CA 1
ATOM 3644 C C . LEU B 1 151 ? 0.054 -8 5.012 1 93.75 151 LEU B C 1
ATOM 3646 O O . LEU B 1 151 ? 0.219 -6.812 5.301 1 93.75 151 LEU B O 1
ATOM 3650 N N . SER B 1 152 ? -0.633 -8.789 5.816 1 97 152 SER B N 1
ATOM 3651 C CA . SER B 1 152 ? -1.355 -8.281 6.98 1 97 152 SER B CA 1
ATOM 3652 C C . SER B 1 152 ? -0.407 -7.633 7.98 1 97 152 SER B C 1
ATOM 3654 O O . SER B 1 152 ? -0.726 -6.59 8.562 1 97 152 SER B O 1
ATOM 3656 N N . SER B 1 153 ? 0.766 -8.289 8.148 1 97.5 153 SER B N 1
ATOM 3657 C CA . SER B 1 153 ? 1.743 -7.703 9.062 1 97.5 153 SER B CA 1
ATOM 3658 C C . SER B 1 153 ? 2.178 -6.316 8.602 1 97.5 153 SER B C 1
ATOM 3660 O O . SER B 1 153 ? 2.314 -5.402 9.414 1 97.5 153 SER B O 1
ATOM 3662 N N . PHE B 1 154 ? 2.404 -6.195 7.328 1 97.81 154 PHE B N 1
ATOM 3663 C CA . PHE B 1 154 ? 2.834 -4.93 6.75 1 97.81 154 PHE B CA 1
ATOM 3664 C C . PHE B 1 154 ? 1.752 -3.867 6.91 1 97.81 154 PHE B C 1
ATOM 3666 O O . PHE B 1 154 ? 2.035 -2.742 7.328 1 97.81 154 PHE B O 1
ATOM 3673 N N . TYR B 1 155 ? 0.459 -4.133 6.605 1 97.62 155 TYR B N 1
ATOM 3674 C CA . TYR B 1 155 ? -0.646 -3.191 6.738 1 97.62 155 TYR B CA 1
ATOM 3675 C C . TYR B 1 155 ? -0.811 -2.742 8.188 1 97.62 155 TYR B C 1
ATOM 3677 O O . TYR B 1 155 ? -1.111 -1.577 8.453 1 97.62 155 TYR B O 1
ATOM 3685 N N . LEU B 1 156 ? -0.622 -3.676 9.109 1 98.5 156 LEU B N 1
ATOM 3686 C CA . LEU B 1 156 ? -0.7 -3.357 10.531 1 98.5 156 LEU B CA 1
ATOM 3687 C C . LEU B 1 156 ? 0.354 -2.324 10.914 1 98.5 156 LEU B C 1
ATOM 3689 O O . LEU B 1 156 ? 0.035 -1.308 11.531 1 98.5 156 LEU B O 1
ATOM 3693 N N . VAL B 1 157 ? 1.59 -2.549 10.492 1 98.81 157 VAL B N 1
ATOM 3694 C CA . VAL B 1 157 ? 2.703 -1.682 10.859 1 98.81 157 VAL B CA 1
ATOM 3695 C C . VAL B 1 157 ? 2.535 -0.316 10.195 1 98.81 157 VAL B C 1
ATOM 3697 O O . VAL B 1 157 ? 2.789 0.718 10.82 1 98.81 157 VAL B O 1
ATOM 3700 N N . VAL B 1 158 ? 2.066 -0.301 8.93 1 98.44 158 VAL B N 1
ATOM 3701 C CA . VAL B 1 158 ? 1.803 0.962 8.25 1 98.44 158 VAL B CA 1
ATOM 3702 C C . VAL B 1 158 ? 0.75 1.755 9.016 1 98.44 158 VAL B C 1
ATOM 3704 O O . VAL B 1 158 ? 0.896 2.963 9.219 1 98.44 158 VAL B O 1
ATOM 3707 N N . GLY B 1 159 ? -0.281 1.042 9.477 1 98.56 159 GLY B N 1
ATOM 3708 C CA . GLY B 1 159 ? -1.304 1.706 10.273 1 98.56 159 GLY B CA 1
ATOM 3709 C C . GLY B 1 159 ? -0.765 2.312 11.555 1 98.56 159 GLY B C 1
ATOM 3710 O O . GLY B 1 159 ? -1.142 3.426 11.922 1 98.56 159 GLY B O 1
ATOM 3711 N N . TRP B 1 160 ? 0.108 1.584 12.227 1 98.88 160 TRP B N 1
ATOM 3712 C CA . TRP B 1 160 ? 0.742 2.1 13.438 1 98.88 160 TRP B CA 1
ATOM 3713 C C . TRP B 1 160 ? 1.593 3.326 13.125 1 98.88 160 TRP B C 1
ATOM 3715 O O . TRP B 1 160 ? 1.577 4.305 13.875 1 98.88 160 TRP B O 1
ATOM 3725 N N . CYS B 1 161 ? 2.328 3.279 12.023 1 98.75 161 CYS B N 1
ATOM 3726 C CA . CYS B 1 161 ? 3.164 4.406 11.633 1 98.75 161 CYS B CA 1
ATOM 3727 C C . CYS B 1 161 ? 2.316 5.637 11.328 1 98.75 161 CYS B C 1
ATOM 3729 O O . CYS B 1 161 ? 2.65 6.746 11.75 1 98.75 161 CYS B O 1
ATOM 3731 N N . VAL B 1 162 ? 1.205 5.395 10.602 1 97 162 VAL B N 1
ATOM 3732 C CA . VAL B 1 162 ? 0.275 6.469 10.266 1 97 162 VAL B CA 1
ATOM 3733 C C . VAL B 1 162 ? -0.223 7.133 11.555 1 97 162 VAL B C 1
ATOM 3735 O O . VAL B 1 162 ? -0.213 8.359 11.664 1 97 162 VAL B O 1
ATOM 3738 N N . GLY B 1 163 ? -0.604 6.336 12.516 1 97.69 163 GLY B N 1
ATOM 3739 C CA . GLY B 1 163 ? -1.062 6.879 13.781 1 97.69 163 GLY B CA 1
ATOM 3740 C C . GLY B 1 163 ? 0 7.684 14.508 1 97.69 163 GLY B C 1
ATOM 3741 O O . GLY B 1 163 ? -0.284 8.758 15.039 1 97.69 163 GLY B O 1
ATOM 3742 N N . GLY B 1 164 ? 1.236 7.188 14.516 1 98.31 164 GLY B N 1
ATOM 3743 C CA . GLY B 1 164 ? 2.326 7.863 15.195 1 98.31 164 GLY B CA 1
ATOM 3744 C C . GLY B 1 164 ? 2.6 9.25 14.656 1 98.31 164 GLY B C 1
ATOM 3745 O O . GLY B 1 164 ? 2.598 10.227 15.406 1 98.31 164 GLY B O 1
ATOM 3746 N N . TYR B 1 165 ? 2.783 9.367 13.312 1 97.06 165 TYR B N 1
ATOM 3747 C CA . TYR B 1 165 ? 3.166 10.672 12.789 1 97.06 165 TYR B CA 1
ATOM 3748 C C . TYR B 1 165 ? 1.966 11.609 12.734 1 97.06 165 TYR B C 1
ATOM 3750 O O . TYR B 1 165 ? 2.115 12.828 12.875 1 97.06 165 TYR B O 1
ATOM 3758 N N . LEU B 1 166 ? 0.688 11.062 12.594 1 95.56 166 LEU B N 1
ATOM 3759 C CA . LEU B 1 166 ? -0.483 11.938 12.609 1 95.56 166 LEU B CA 1
ATOM 3760 C C . LEU B 1 166 ? -0.707 12.523 14 1 95.56 166 LEU B C 1
ATOM 3762 O O . LEU B 1 166 ? -1.06 13.695 14.133 1 95.56 166 LEU B O 1
ATOM 3766 N N . CYS B 1 167 ? -0.526 11.68 15.016 1 96.31 167 CYS B N 1
ATOM 3767 C CA . CYS B 1 167 ? -0.716 12.18 16.375 1 96.31 167 CYS B CA 1
ATOM 3768 C C . CYS B 1 167 ? 0.309 13.25 16.703 1 96.31 167 CYS B C 1
ATOM 3770 O O . CYS B 1 167 ? -0.039 14.297 17.266 1 96.31 167 CYS B O 1
ATOM 3772 N N . ALA B 1 168 ? 1.553 13 16.406 1 96.44 168 ALA B N 1
ATOM 3773 C CA . ALA B 1 168 ? 2.58 14.023 16.625 1 96.44 168 ALA B CA 1
ATOM 3774 C C . ALA B 1 168 ? 2.256 15.297 15.852 1 96.44 168 ALA B C 1
ATOM 3776 O O . ALA B 1 168 ? 2.434 16.406 16.375 1 96.44 168 ALA B O 1
ATOM 3777 N N . SER B 1 169 ? 1.742 15.203 14.641 1 92.56 169 SER B N 1
ATOM 3778 C CA . SER B 1 169 ? 1.441 16.344 13.781 1 92.56 169 SER B CA 1
ATOM 3779 C C . SER B 1 169 ? 0.287 17.172 14.344 1 92.56 169 SER B C 1
ATOM 3781 O O . SER B 1 169 ? 0.327 18.406 14.32 1 92.56 169 SER B O 1
ATOM 3783 N N . ILE B 1 170 ? -0.704 16.438 14.836 1 89.19 170 ILE B N 1
ATOM 3784 C CA . ILE B 1 170 ? -1.86 17.172 15.352 1 89.19 170 ILE B CA 1
ATOM 3785 C C . ILE B 1 170 ? -1.476 17.922 16.625 1 89.19 170 ILE B C 1
ATOM 3787 O O . ILE B 1 170 ? -2.008 19 16.891 1 89.19 170 ILE B O 1
ATOM 3791 N N . LEU B 1 171 ? -0.533 17.422 17.453 1 89 171 LEU B N 1
ATOM 3792 C CA . LEU B 1 171 ? -0.033 18.125 18.625 1 89 171 LEU B CA 1
ATOM 3793 C C . LEU B 1 171 ? 0.702 19.406 18.203 1 89 171 LEU B C 1
ATOM 3795 O O . LEU B 1 171 ? 0.548 20.453 18.844 1 89 171 LEU B O 1
ATOM 3799 N N . ALA B 1 172 ? 1.416 19.344 17.156 1 82.75 172 ALA B N 1
ATOM 3800 C CA . ALA B 1 172 ? 2.133 20.516 16.656 1 82.75 172 ALA B CA 1
ATOM 3801 C C . ALA B 1 172 ? 1.164 21.562 16.094 1 82.75 172 ALA B C 1
ATOM 3803 O O . ALA B 1 172 ? 1.353 22.766 16.297 1 82.75 172 ALA B O 1
ATOM 3804 N N . ILE B 1 173 ? 0.181 21.094 15.438 1 78 173 ILE B N 1
ATOM 3805 C CA . ILE B 1 173 ? -0.777 22 14.812 1 78 173 ILE B CA 1
ATOM 3806 C C . ILE B 1 173 ? -1.625 22.672 15.891 1 78 173 ILE B C 1
ATOM 3808 O O . ILE B 1 173 ? -1.973 23.859 15.766 1 78 173 ILE B O 1
ATOM 3812 N N . SER B 1 174 ? -1.922 21.969 16.969 1 79.56 174 SER B N 1
ATOM 3813 C CA . SER B 1 174 ? -2.799 22.469 18.031 1 79.56 174 SER B CA 1
ATOM 3814 C C . SER B 1 174 ? -2.033 23.359 19 1 79.56 174 SER B C 1
ATOM 3816 O O . SER B 1 174 ? -2.584 24.312 19.547 1 79.56 174 SER B O 1
ATOM 3818 N N . ALA B 1 175 ? -0.794 23.016 19.281 1 78.44 175 ALA B N 1
ATOM 3819 C CA . ALA B 1 175 ? -0.088 23.688 20.359 1 78.44 175 ALA B CA 1
ATOM 3820 C C . ALA B 1 175 ? 1.225 24.297 19.875 1 78.44 175 ALA B C 1
ATOM 3822 O O . ALA B 1 175 ? 1.963 24.906 20.656 1 78.44 175 ALA B O 1
ATOM 3823 N N . GLY B 1 176 ? 1.489 24.219 18.625 1 80.38 176 GLY B N 1
ATOM 3824 C CA . GLY B 1 176 ? 2.758 24.703 18.109 1 80.38 176 GLY B CA 1
ATOM 3825 C C . GLY B 1 176 ? 3.768 23.594 17.875 1 80.38 176 GLY B C 1
ATOM 3826 O O . GLY B 1 176 ? 3.713 22.547 18.531 1 80.38 176 GLY B O 1
ATOM 3827 N N . SER B 1 177 ? 4.715 23.797 17.016 1 79.31 177 SER B N 1
ATOM 3828 C CA . SER B 1 177 ? 5.66 22.766 16.578 1 79.31 177 SER B CA 1
ATOM 3829 C C . SER B 1 177 ? 6.742 22.516 17.625 1 79.31 177 SER B C 1
ATOM 3831 O O . SER B 1 177 ? 7.34 21.453 17.656 1 79.31 177 SER B O 1
ATOM 3833 N N . ARG B 1 178 ? 7.062 23.547 18.391 1 81.25 178 ARG B N 1
ATOM 3834 C CA . ARG B 1 178 ? 8.125 23.422 19.391 1 81.25 178 ARG B CA 1
ATOM 3835 C C . ARG B 1 178 ? 7.578 23.609 20.797 1 81.25 178 ARG B C 1
ATOM 3837 O O . ARG B 1 178 ? 6.891 24.594 21.078 1 81.25 178 ARG B O 1
ATOM 3844 N N . ALA B 1 179 ? 7.934 22.531 21.578 1 81.81 179 ALA B N 1
ATOM 3845 C CA . ALA B 1 179 ? 7.605 22.734 22.984 1 81.81 179 ALA B CA 1
ATOM 3846 C C . ALA B 1 179 ? 8.375 23.922 23.562 1 81.81 179 ALA B C 1
ATOM 3848 O O . ALA B 1 179 ? 9.586 24.047 23.344 1 81.81 179 ALA B O 1
ATOM 3849 N N . SER B 1 180 ? 7.742 24.719 24.281 1 78.12 180 SER B N 1
ATOM 3850 C CA . SER B 1 180 ? 8.312 25.969 24.781 1 78.12 180 SER B CA 1
ATOM 3851 C C . SER B 1 180 ? 9.32 25.719 25.891 1 78.12 180 SER B C 1
ATOM 3853 O O . SER B 1 180 ? 10.172 26.562 26.172 1 78.12 180 SER B O 1
ATOM 3855 N N . ASN B 1 181 ? 9.148 24.578 26.594 1 86.75 181 ASN B N 1
ATOM 3856 C CA . ASN B 1 181 ? 10.023 24.188 27.688 1 86.75 181 ASN B CA 1
ATOM 3857 C C . ASN B 1 181 ? 10.008 22.688 27.906 1 86.75 181 ASN B C 1
ATOM 3859 O O . ASN B 1 181 ? 9.25 21.969 27.25 1 86.75 181 ASN B O 1
ATOM 3863 N N . VAL B 1 182 ? 10.852 22.25 28.75 1 90.81 182 VAL B N 1
ATOM 3864 C CA . VAL B 1 182 ? 11.078 20.828 28.969 1 90.81 182 VAL B CA 1
ATOM 3865 C C . VAL B 1 182 ? 9.82 20.188 29.531 1 90.81 182 VAL B C 1
ATOM 3867 O O . VAL B 1 182 ? 9.406 19.109 29.062 1 90.81 182 VAL B O 1
ATOM 3870 N N . PRO B 1 183 ? 9.039 20.781 30.469 1 90.62 183 PRO B N 1
ATOM 3871 C CA . PRO B 1 183 ? 7.801 20.156 30.953 1 90.62 183 PRO B CA 1
ATOM 3872 C C . PRO B 1 183 ? 6.781 19.922 29.844 1 90.62 183 PRO B C 1
ATOM 3874 O O . PRO B 1 183 ? 6.129 18.875 29.797 1 90.62 183 PRO B O 1
ATOM 3877 N N . ARG B 1 184 ? 6.688 20.844 28.953 1 90.25 184 ARG B N 1
ATOM 3878 C CA . ARG B 1 184 ? 5.762 20.688 27.844 1 90.25 184 ARG B CA 1
ATOM 3879 C C . ARG B 1 184 ? 6.219 19.578 26.906 1 90.25 184 ARG B C 1
ATOM 3881 O O . ARG B 1 184 ? 5.391 18.859 26.328 1 90.25 184 ARG B O 1
ATOM 3888 N N . ALA B 1 185 ? 7.523 19.531 26.75 1 93.88 185 ALA B N 1
ATOM 3889 C CA . ALA B 1 185 ? 8.07 18.438 25.938 1 93.88 185 ALA B CA 1
ATOM 3890 C C . ALA B 1 185 ? 7.75 17.094 26.562 1 93.88 185 ALA B C 1
ATOM 3892 O O . ALA B 1 185 ? 7.391 16.141 25.859 1 93.88 185 ALA B O 1
ATOM 3893 N N . VAL B 1 186 ? 7.832 17 27.828 1 95.06 186 VAL B N 1
ATOM 3894 C CA . VAL B 1 186 ? 7.555 15.773 28.562 1 95.06 186 VAL B CA 1
ATOM 3895 C C . VAL B 1 186 ? 6.07 15.43 28.438 1 95.06 186 VAL B C 1
ATOM 3897 O O . VAL B 1 186 ? 5.703 14.258 28.312 1 95.06 186 VAL B O 1
ATOM 3900 N N . ILE B 1 187 ? 5.25 16.391 28.484 1 93 187 ILE B N 1
ATOM 3901 C CA . ILE B 1 187 ? 3.812 16.172 28.359 1 93 187 ILE B CA 1
ATOM 3902 C C . ILE B 1 187 ? 3.5 15.641 26.969 1 93 187 ILE B C 1
ATOM 3904 O O . ILE B 1 187 ? 2.703 14.711 26.812 1 93 187 ILE B O 1
ATOM 3908 N N . ARG B 1 188 ? 4.129 16.203 25.953 1 94.62 188 ARG B N 1
ATOM 3909 C CA . ARG B 1 188 ? 3.924 15.734 24.594 1 94.62 188 ARG B CA 1
ATOM 3910 C C . ARG B 1 188 ? 4.375 14.289 24.438 1 94.62 188 ARG B C 1
ATOM 3912 O O . ARG B 1 188 ? 3.666 13.469 23.859 1 94.62 188 ARG B O 1
ATOM 3919 N N . LEU B 1 189 ? 5.516 14.055 25 1 97.25 189 LEU B N 1
ATOM 3920 C CA . LEU B 1 189 ? 6.043 12.695 24.938 1 97.25 189 LEU B CA 1
ATOM 3921 C C . LEU B 1 189 ? 5.168 11.734 25.734 1 97.25 189 LEU B C 1
ATOM 3923 O O . LEU B 1 189 ? 4.969 10.586 25.312 1 97.25 189 LEU B O 1
ATOM 3927 N N . GLY B 1 190 ? 4.656 12.18 26.844 1 96.88 190 GLY B N 1
ATOM 3928 C CA . GLY B 1 190 ? 3.727 11.383 27.625 1 96.88 190 GLY B CA 1
ATOM 3929 C C . GLY B 1 190 ? 2.428 11.094 26.891 1 96.88 190 GLY B C 1
ATOM 3930 O O . GLY B 1 190 ? 1.896 9.984 26.969 1 96.88 190 GLY B O 1
ATOM 3931 N N . THR B 1 191 ? 1.892 12.141 26.219 1 95.94 191 THR B N 1
ATOM 3932 C CA . THR B 1 191 ? 0.7 11.961 25.391 1 95.94 191 THR B CA 1
ATOM 3933 C C . THR B 1 191 ? 0.952 10.922 24.297 1 95.94 191 THR B C 1
ATOM 3935 O O . THR B 1 191 ? 0.117 10.047 24.062 1 95.94 191 THR B O 1
ATOM 3938 N N . MET B 1 192 ? 2.135 11.008 23.703 1 97.75 192 MET B N 1
ATOM 3939 C CA . MET B 1 192 ? 2.504 10.047 22.672 1 97.75 192 MET B CA 1
ATOM 3940 C C . MET B 1 192 ? 2.584 8.633 23.25 1 97.75 192 MET B C 1
ATOM 3942 O O . MET B 1 192 ? 2.188 7.672 22.594 1 97.75 192 MET B O 1
ATOM 3946 N N . ALA B 1 193 ? 3.133 8.547 24.469 1 98.5 193 ALA B N 1
ATOM 3947 C CA . ALA B 1 193 ? 3.264 7.242 25.109 1 98.5 193 ALA B CA 1
ATOM 3948 C C . ALA B 1 193 ? 1.895 6.633 25.391 1 98.5 193 ALA B C 1
ATOM 3950 O O . ALA B 1 193 ? 1.669 5.449 25.125 1 98.5 193 ALA B O 1
ATOM 3951 N N . LEU B 1 194 ? 0.983 7.426 25.938 1 98.38 194 LEU B N 1
ATOM 3952 C CA . LEU B 1 194 ? -0.364 6.938 26.203 1 98.38 194 LEU B CA 1
ATOM 3953 C C . LEU B 1 194 ? -1.083 6.566 24.922 1 98.38 194 LEU B C 1
ATOM 3955 O O . LEU B 1 194 ? -1.756 5.535 24.844 1 98.38 194 LEU B O 1
ATOM 3959 N N . TYR B 1 195 ? -0.961 7.418 23.938 1 98.5 195 TYR B N 1
ATOM 3960 C CA . TYR B 1 195 ? -1.521 7.152 22.609 1 98.5 195 TYR B CA 1
ATOM 3961 C C . TYR B 1 195 ? -1.002 5.836 22.062 1 98.5 195 TYR B C 1
ATOM 3963 O O . TYR B 1 195 ? -1.77 5.039 21.516 1 98.5 195 TYR B O 1
ATOM 3971 N N . ALA B 1 196 ? 0.324 5.648 22.203 1 98.88 196 ALA B N 1
ATOM 3972 C CA . ALA B 1 196 ? 0.979 4.461 21.672 1 98.88 196 ALA B CA 1
ATOM 3973 C C . ALA B 1 196 ? 0.473 3.195 22.344 1 98.88 196 ALA B C 1
ATOM 3975 O O . ALA B 1 196 ? 0.281 2.164 21.703 1 98.88 196 ALA B O 1
ATOM 3976 N N . ILE B 1 197 ? 0.26 3.26 23.625 1 98.81 197 ILE B N 1
ATOM 3977 C CA . ILE B 1 197 ? -0.233 2.115 24.375 1 98.81 197 ILE B CA 1
ATOM 3978 C C . ILE B 1 197 ? -1.636 1.746 23.906 1 98.81 197 ILE B C 1
ATOM 3980 O O . ILE B 1 197 ? -1.908 0.583 23.594 1 98.81 197 ILE B O 1
ATOM 3984 N N . VAL B 1 198 ? -2.527 2.727 23.719 1 98.81 198 VAL B N 1
ATOM 3985 C CA . VAL B 1 198 ? -3.91 2.475 23.328 1 98.81 198 VAL B CA 1
ATOM 3986 C C . VAL B 1 198 ? -3.971 2.076 21.859 1 98.81 198 VAL B C 1
ATOM 3988 O O . VAL B 1 198 ? -4.672 1.13 21.5 1 98.81 198 VAL B O 1
ATOM 3991 N N . GLY B 1 199 ? -3.211 2.781 21.078 1 98.75 199 GLY B N 1
ATOM 3992 C CA . GLY B 1 199 ? -3.189 2.479 19.656 1 98.75 199 GLY B CA 1
ATOM 3993 C C . GLY B 1 199 ? -2.594 1.119 19.344 1 98.75 199 GLY B C 1
ATOM 3994 O O . GLY B 1 199 ? -3.049 0.431 18.438 1 98.75 199 GLY B O 1
ATOM 3995 N N . GLY B 1 200 ? -1.451 0.833 20.109 1 98.81 200 GLY B N 1
ATOM 3996 C CA . GLY B 1 200 ? -0.867 -0.488 19.938 1 98.81 200 GLY B CA 1
ATOM 3997 C C . GLY B 1 200 ? -1.828 -1.613 20.266 1 98.81 200 GLY B C 1
ATOM 3998 O O . GLY B 1 200 ? -1.94 -2.584 19.516 1 98.81 200 GLY B O 1
ATOM 3999 N N . LEU B 1 201 ? -2.572 -1.473 21.344 1 98.75 201 LEU B N 1
ATOM 4000 C CA . LEU B 1 201 ? -3.564 -2.465 21.75 1 98.75 201 LEU B CA 1
ATOM 4001 C C . LEU B 1 201 ? -4.684 -2.561 20.703 1 98.75 201 LEU B C 1
ATOM 4003 O O . LEU B 1 201 ? -5.082 -3.66 20.328 1 98.75 201 LEU B O 1
ATOM 4007 N N . GLY B 1 202 ? -5.223 -1.435 20.312 1 98.75 202 GLY B N 1
ATOM 4008 C CA . GLY B 1 202 ? -6.277 -1.429 19.312 1 98.75 202 GLY B CA 1
ATOM 4009 C C . GLY B 1 202 ? -5.891 -2.154 18.031 1 98.75 202 GLY B C 1
ATOM 4010 O O . GLY B 1 202 ? -6.668 -2.951 17.516 1 98.75 202 GLY B O 1
ATOM 4011 N N . GLY B 1 203 ? -4.637 -1.879 17.531 1 98.69 203 GLY B N 1
ATOM 4012 C CA . GLY B 1 203 ? -4.168 -2.561 16.344 1 98.69 203 GLY B CA 1
ATOM 4013 C C . GLY B 1 203 ? -4.043 -4.062 16.516 1 98.69 203 GLY B C 1
ATOM 4014 O O . GLY B 1 203 ? -4.449 -4.832 15.648 1 98.69 203 GLY B O 1
ATOM 4015 N N . ALA B 1 204 ? -3.484 -4.445 17.656 1 98.62 204 ALA B N 1
ATOM 4016 C CA . ALA B 1 204 ? -3.293 -5.863 17.953 1 98.62 204 ALA B CA 1
ATOM 4017 C C . ALA B 1 204 ? -4.629 -6.59 18.047 1 98.62 204 ALA B C 1
ATOM 4019 O O . ALA B 1 204 ? -4.77 -7.715 17.562 1 98.62 204 ALA B O 1
ATOM 4020 N N . VAL B 1 205 ? -5.633 -5.965 18.609 1 98.56 205 VAL B N 1
ATOM 4021 C CA . VAL B 1 205 ? -6.945 -6.574 18.797 1 98.56 205 VAL B CA 1
ATOM 4022 C C . VAL B 1 205 ? -7.684 -6.629 17.469 1 98.56 205 VAL B C 1
ATOM 4024 O O . VAL B 1 205 ? -8.375 -7.609 17.172 1 98.56 205 VAL B O 1
ATOM 4027 N N . ILE B 1 206 ? -7.547 -5.66 16.625 1 98.44 206 ILE B N 1
ATOM 4028 C CA . ILE B 1 206 ? -8.242 -5.617 15.336 1 98.44 206 ILE B CA 1
ATOM 4029 C C . ILE B 1 206 ? -7.695 -6.699 14.414 1 98.44 206 ILE B C 1
ATOM 4031 O O . ILE B 1 206 ? -8.461 -7.473 13.836 1 98.44 206 ILE B O 1
ATOM 4035 N N . ILE B 1 207 ? -6.383 -6.844 14.344 1 98.12 207 ILE B N 1
ATOM 4036 C CA . ILE B 1 207 ? -5.789 -7.707 13.328 1 98.12 207 ILE B CA 1
ATOM 4037 C C . ILE B 1 207 ? -5.953 -9.172 13.742 1 98.12 207 ILE B C 1
ATOM 4039 O O . ILE B 1 207 ? -6.082 -10.047 12.883 1 98.12 207 ILE B O 1
ATOM 4043 N N . GLY B 1 208 ? -5.84 -9.422 15 1 96.56 208 GLY B N 1
ATOM 4044 C CA . GLY B 1 208 ? -5.957 -10.773 15.508 1 96.56 208 GLY B CA 1
ATOM 4045 C C . GLY B 1 208 ? -7.383 -11.172 15.844 1 96.56 208 GLY B C 1
ATOM 4046 O O . GLY B 1 208 ? -8.141 -11.578 14.961 1 96.56 208 GLY B O 1
ATOM 4047 N N . PRO B 1 209 ? -7.867 -10.859 17.078 1 96.19 209 PRO B N 1
ATOM 4048 C CA . PRO B 1 209 ? -9.156 -11.344 17.562 1 96.19 209 PRO B CA 1
ATOM 4049 C C . PRO B 1 209 ? -10.328 -10.898 16.688 1 96.19 209 PRO B C 1
ATOM 4051 O O . PRO B 1 209 ? -11.289 -11.656 16.516 1 96.19 209 PRO B O 1
ATOM 4054 N N . ILE B 1 210 ? -10.328 -9.75 16.109 1 96.81 210 ILE B N 1
ATOM 4055 C CA . ILE B 1 210 ? -11.5 -9.242 15.398 1 96.81 210 ILE B CA 1
ATOM 4056 C C . ILE B 1 210 ? -11.5 -9.75 13.961 1 96.81 210 ILE B C 1
ATOM 4058 O O . ILE B 1 210 ? -12.484 -10.336 13.5 1 96.81 210 ILE B O 1
ATOM 4062 N N . LEU B 1 211 ? -10.375 -9.695 13.258 1 96 211 LEU B N 1
ATOM 4063 C CA . LEU B 1 211 ? -10.359 -10.023 11.836 1 96 211 LEU B CA 1
ATOM 4064 C C . LEU B 1 211 ? -9.773 -11.406 11.609 1 96 211 LEU B C 1
ATOM 4066 O O . LEU B 1 211 ? -9.984 -12.016 10.555 1 96 211 LEU B O 1
ATOM 4070 N N . GLY B 1 212 ? -8.969 -11.875 12.578 1 96.62 212 GLY B N 1
ATOM 4071 C CA . GLY B 1 212 ? -8.297 -13.148 12.398 1 96.62 212 GLY B CA 1
ATOM 4072 C C . GLY B 1 212 ? -7.34 -13.156 11.219 1 96.62 212 GLY B C 1
ATOM 4073 O O . GLY B 1 212 ? -7.156 -14.188 10.57 1 96.62 212 GLY B O 1
ATOM 4074 N N . ALA B 1 213 ? -6.715 -12.055 10.922 1 96.56 213 ALA B N 1
ATOM 4075 C CA . ALA B 1 213 ? -5.922 -11.883 9.703 1 96.56 213 ALA B CA 1
ATOM 4076 C C . ALA B 1 213 ? -4.453 -12.219 9.953 1 96.56 213 ALA B C 1
ATOM 4078 O O . ALA B 1 213 ? -3.686 -12.414 9.008 1 96.56 213 ALA B O 1
ATOM 4079 N N . LEU B 1 214 ? -4.012 -12.211 11.148 1 96.44 214 LEU B N 1
ATOM 4080 C CA . LEU B 1 214 ? -2.625 -12.461 11.531 1 96.44 214 LEU B CA 1
ATOM 4081 C C . LEU B 1 214 ? -2.553 -13.242 12.844 1 96.44 214 LEU B C 1
ATOM 4083 O O . LEU B 1 214 ? -3.051 -12.781 13.875 1 96.44 214 LEU B O 1
ATOM 4087 N N . PRO B 1 215 ? -2.004 -14.336 12.758 1 95.88 215 PRO B N 1
ATOM 4088 C CA . PRO B 1 215 ? -1.827 -15.062 14.016 1 95.88 215 PRO B CA 1
ATOM 4089 C C . PRO B 1 215 ? -0.77 -14.422 14.914 1 95.88 215 PRO B C 1
ATOM 4091 O O . PRO B 1 215 ? -0.136 -13.438 14.531 1 95.88 215 PRO B O 1
ATOM 4094 N N . GLY B 1 216 ? -0.64 -14.984 16.156 1 91.88 216 GLY B N 1
ATOM 4095 C CA . GLY B 1 216 ? 0.396 -14.508 17.062 1 91.88 216 GLY B CA 1
ATOM 4096 C C . GLY B 1 216 ? -0.152 -13.977 18.375 1 91.88 216 GLY B C 1
ATOM 4097 O O . GLY B 1 216 ? -1.357 -13.758 18.5 1 91.88 216 GLY B O 1
ATOM 4098 N N . SER B 1 217 ? 0.759 -13.633 19.172 1 96.12 217 SER B N 1
ATOM 4099 C CA . SER B 1 217 ? 0.444 -13.172 20.531 1 96.12 217 SER B CA 1
ATOM 4100 C C . SER B 1 217 ? -0.074 -11.734 20.516 1 96.12 217 SER B C 1
ATOM 4102 O O . SER B 1 217 ? 0.636 -10.82 20.094 1 96.12 217 SER B O 1
ATOM 4104 N N . VAL B 1 218 ? -1.284 -11.562 21.031 1 97.62 218 VAL B N 1
ATOM 4105 C CA . VAL B 1 218 ? -1.852 -10.219 21.156 1 97.62 218 VAL B CA 1
ATOM 4106 C C . VAL B 1 218 ? -0.932 -9.344 21.984 1 97.62 218 VAL B C 1
ATOM 4108 O O . VAL B 1 218 ? -0.708 -8.172 21.656 1 97.62 218 VAL B O 1
ATOM 4111 N N . LEU B 1 219 ? -0.338 -9.922 23.016 1 98.31 219 LEU B N 1
ATOM 4112 C CA . LEU B 1 219 ? 0.55 -9.164 23.891 1 98.31 219 LEU B CA 1
ATOM 4113 C C . LEU B 1 219 ? 1.829 -8.773 23.156 1 98.31 219 LEU B C 1
ATOM 4115 O O . LEU B 1 219 ? 2.344 -7.668 23.344 1 98.31 219 LEU B O 1
ATOM 4119 N N . GLY B 1 220 ? 2.393 -9.703 22.406 1 98.5 220 GLY B N 1
ATOM 4120 C CA . GLY B 1 220 ? 3.566 -9.391 21.609 1 98.5 220 GLY B CA 1
ATOM 4121 C C . GLY B 1 220 ? 3.322 -8.289 20.594 1 98.5 220 GLY B C 1
ATOM 4122 O O . GLY B 1 220 ? 4.113 -7.355 20.484 1 98.5 220 GLY B O 1
ATOM 4123 N N . LEU B 1 221 ? 2.203 -8.422 19.859 1 98.69 221 LEU B N 1
ATOM 4124 C CA . LEU B 1 221 ? 1.858 -7.41 18.859 1 98.69 221 LEU B CA 1
ATOM 4125 C C . LEU B 1 221 ? 1.528 -6.078 19.516 1 98.69 221 LEU B C 1
ATOM 4127 O O . LEU B 1 221 ? 1.843 -5.016 18.984 1 98.69 221 LEU B O 1
ATOM 4131 N N . TRP B 1 222 ? 0.916 -6.121 20.719 1 98.81 222 TRP B N 1
ATOM 4132 C CA . TRP B 1 222 ? 0.626 -4.91 21.484 1 98.81 222 TRP B CA 1
ATOM 4133 C C . TRP B 1 222 ? 1.911 -4.164 21.828 1 98.81 222 TRP B C 1
ATOM 4135 O O . TRP B 1 222 ? 2.018 -2.957 21.594 1 98.81 222 TRP B O 1
ATOM 4145 N N . GLY B 1 223 ? 2.842 -4.922 22.391 1 98.75 223 GLY B N 1
ATOM 4146 C CA . GLY B 1 223 ? 4.121 -4.316 22.719 1 98.75 223 GLY B CA 1
ATOM 4147 C C . GLY B 1 223 ? 4.828 -3.721 21.516 1 98.75 223 GLY B C 1
ATOM 4148 O O . GLY B 1 223 ? 5.355 -2.607 21.594 1 98.75 223 GLY B O 1
ATOM 4149 N N . LEU B 1 224 ? 4.844 -4.457 20.391 1 98.88 224 LEU B N 1
ATOM 4150 C CA . LEU B 1 224 ? 5.457 -3.971 19.172 1 98.88 224 LEU B CA 1
ATOM 4151 C C . LEU B 1 224 ? 4.762 -2.703 18.672 1 98.88 224 LEU B C 1
ATOM 4153 O O . LEU B 1 224 ? 5.426 -1.726 18.328 1 98.88 224 LEU B O 1
ATOM 4157 N N . GLY B 1 225 ? 3.428 -2.766 18.641 1 98.88 225 GLY B N 1
ATOM 4158 C CA . GLY B 1 225 ? 2.668 -1.612 18.188 1 98.88 225 GLY B CA 1
ATOM 4159 C C . GLY B 1 225 ? 2.939 -0.361 19 1 98.88 225 GLY B C 1
ATOM 4160 O O . GLY B 1 225 ? 3.104 0.726 18.453 1 98.88 225 GLY B O 1
ATOM 4161 N N . ALA B 1 226 ? 2.959 -0.546 20.297 1 98.94 226 ALA B N 1
ATOM 4162 C CA . ALA B 1 226 ? 3.252 0.586 21.172 1 98.94 226 ALA B CA 1
ATOM 4163 C C . ALA B 1 226 ? 4.629 1.174 20.875 1 98.94 226 ALA B C 1
ATOM 4165 O O . ALA B 1 226 ? 4.789 2.395 20.797 1 98.94 226 ALA B O 1
ATOM 4166 N N . LEU B 1 227 ? 5.574 0.321 20.625 1 98.94 227 LEU B N 1
ATOM 4167 C CA . LEU B 1 227 ? 6.938 0.771 20.359 1 98.94 227 LEU B CA 1
ATOM 4168 C C . LEU B 1 227 ? 7.02 1.481 19.016 1 98.94 227 LEU B C 1
ATOM 4170 O O . LEU B 1 227 ? 7.66 2.529 18.906 1 98.94 227 LEU B O 1
ATOM 4174 N N . VAL B 1 228 ? 6.383 0.937 17.984 1 98.94 228 VAL B N 1
ATOM 4175 C CA . VAL B 1 228 ? 6.398 1.519 16.641 1 98.94 228 VAL B CA 1
ATOM 4176 C C . VAL B 1 228 ? 5.715 2.883 16.672 1 98.94 228 VAL B C 1
ATOM 4178 O O . VAL B 1 228 ? 6.266 3.869 16.172 1 98.94 228 VAL B O 1
ATOM 4181 N N . ILE B 1 229 ? 4.512 2.932 17.281 1 98.94 229 ILE B N 1
ATOM 4182 C CA . ILE B 1 229 ? 3.75 4.176 17.328 1 98.94 229 ILE B CA 1
ATOM 4183 C C . ILE B 1 229 ? 4.551 5.238 18.078 1 98.94 229 ILE B C 1
ATOM 4185 O O . ILE B 1 229 ? 4.684 6.371 17.594 1 98.94 229 ILE B O 1
ATOM 4189 N N . PHE B 1 230 ? 5.074 4.863 19.188 1 98.88 230 PHE B N 1
ATOM 4190 C CA . PHE B 1 230 ? 5.82 5.828 19.984 1 98.88 230 PHE B CA 1
ATOM 4191 C C . PHE B 1 230 ? 7.07 6.293 19.25 1 98.88 230 PHE B C 1
ATOM 4193 O O . PHE B 1 230 ? 7.395 7.48 19.25 1 98.88 230 PHE B O 1
ATOM 4200 N N . GLY B 1 231 ? 7.816 5.352 18.703 1 98.88 231 GLY B N 1
ATOM 4201 C CA . GLY B 1 231 ? 9.023 5.703 17.969 1 98.88 231 GLY B CA 1
ATOM 4202 C C . GLY B 1 231 ? 8.766 6.664 16.828 1 98.88 231 GLY B C 1
ATOM 4203 O O . GLY B 1 231 ? 9.445 7.684 16.703 1 98.88 231 GLY B O 1
ATOM 4204 N N . VAL B 1 232 ? 7.785 6.367 15.969 1 98.88 232 VAL B N 1
ATOM 4205 C CA . VAL B 1 232 ? 7.43 7.207 14.828 1 98.88 232 VAL B CA 1
ATOM 4206 C C . VAL B 1 232 ? 6.953 8.57 15.32 1 98.88 232 VAL B C 1
ATOM 4208 O O . VAL B 1 232 ? 7.332 9.602 14.758 1 98.88 232 VAL B O 1
ATOM 4211 N N . GLY B 1 233 ? 6.145 8.547 16.359 1 98.69 233 GLY B N 1
ATOM 4212 C CA . GLY B 1 233 ? 5.68 9.805 16.922 1 98.69 233 GLY B CA 1
ATOM 4213 C C . GLY B 1 233 ? 6.797 10.648 17.5 1 98.69 233 GLY B C 1
ATOM 4214 O O . GLY B 1 233 ? 6.855 11.859 17.266 1 98.69 233 GLY B O 1
ATOM 4215 N N . ALA B 1 234 ? 7.676 9.984 18.234 1 98.5 234 ALA B N 1
ATOM 4216 C CA . ALA B 1 234 ? 8.766 10.703 18.891 1 98.5 234 ALA B CA 1
ATOM 4217 C C . ALA B 1 234 ? 9.703 11.328 17.859 1 98.5 234 ALA B C 1
ATOM 4219 O O . ALA B 1 234 ? 10.125 12.477 18.016 1 98.5 234 ALA B O 1
ATOM 4220 N N . ILE B 1 235 ? 10.031 10.625 16.828 1 98.5 235 ILE B N 1
ATOM 4221 C CA . ILE B 1 235 ? 10.93 11.18 15.82 1 98.5 235 ILE B CA 1
ATOM 4222 C C . ILE B 1 235 ? 10.227 12.305 15.062 1 98.5 235 ILE B C 1
ATOM 4224 O O . ILE B 1 235 ? 10.859 13.289 14.672 1 98.5 235 ILE B O 1
ATOM 4228 N N . THR B 1 236 ? 8.922 12.172 14.883 1 98.19 236 THR B N 1
ATOM 4229 C CA . THR B 1 236 ? 8.164 13.234 14.242 1 98.19 236 THR B CA 1
ATOM 4230 C C . THR B 1 236 ? 8.172 14.5 15.094 1 98.19 236 THR B C 1
ATOM 4232 O O . THR B 1 236 ? 8.367 15.602 14.578 1 98.19 236 THR B O 1
ATOM 4235 N N . LEU B 1 237 ? 7.984 14.359 16.422 1 97.19 237 LEU B N 1
ATOM 4236 C CA . LEU B 1 237 ? 8.078 15.5 17.328 1 97.19 237 LEU B CA 1
ATOM 4237 C C . LEU B 1 237 ? 9.453 16.156 17.234 1 97.19 237 LEU B C 1
ATOM 4239 O O . LEU B 1 237 ? 9.562 17.375 17.188 1 97.19 237 LEU B O 1
ATOM 4243 N N . ALA B 1 238 ? 10.453 15.336 17.156 1 97.62 238 ALA B N 1
ATOM 4244 C CA . ALA B 1 238 ? 11.82 15.836 17.078 1 97.62 238 ALA B CA 1
ATOM 4245 C C . ALA B 1 238 ? 12.039 16.625 15.789 1 97.62 238 ALA B C 1
ATOM 4247 O O . ALA B 1 238 ? 12.625 17.703 15.805 1 97.62 238 ALA B O 1
ATOM 4248 N N . LEU B 1 239 ? 11.555 16.109 14.695 1 97.5 239 LEU B N 1
ATOM 4249 C CA . LEU B 1 239 ? 11.703 16.781 13.406 1 97.5 239 LEU B CA 1
ATOM 4250 C C . LEU B 1 239 ? 10.938 18.094 13.375 1 97.5 239 LEU B C 1
ATOM 4252 O O . LEU B 1 239 ? 11.422 19.078 12.812 1 97.5 239 LEU B O 1
ATOM 4256 N N . GLN B 1 240 ? 9.789 18.078 14.023 1 95 240 GLN B N 1
ATOM 4257 C CA . GLN B 1 240 ? 9.008 19.312 14.102 1 95 240 GLN B CA 1
ATOM 4258 C C . GLN B 1 240 ? 9.703 20.344 14.984 1 95 240 GLN B C 1
ATOM 4260 O O . GLN B 1 240 ? 9.641 21.547 14.711 1 95 240 GLN B O 1
ATOM 4265 N N . ALA B 1 241 ? 10.281 19.859 16.031 1 93.94 241 ALA B N 1
ATOM 4266 C CA . ALA B 1 241 ? 11.016 20.766 16.906 1 93.94 241 ALA B CA 1
ATOM 4267 C C . ALA B 1 241 ? 12.203 21.391 16.172 1 93.94 241 ALA B C 1
ATOM 4269 O O . ALA B 1 241 ? 12.547 22.547 16.422 1 93.94 241 ALA B O 1
ATOM 4270 N N . LEU B 1 242 ? 12.75 20.688 15.258 1 94.56 242 LEU B N 1
ATOM 4271 C CA . LEU B 1 242 ? 13.938 21.141 14.531 1 94.56 242 LEU B CA 1
ATOM 4272 C C . LEU B 1 242 ? 13.547 22.078 13.391 1 94.56 242 LEU B C 1
ATOM 4274 O O . LEU B 1 242 ? 14.266 23.031 13.109 1 94.56 242 LEU B O 1
ATOM 4278 N N . THR B 1 243 ? 12.359 21.797 12.758 1 93.56 243 THR B N 1
ATOM 4279 C CA . THR B 1 243 ? 12.148 22.469 11.484 1 93.56 243 THR B CA 1
ATOM 4280 C C . THR B 1 243 ? 10.742 23.047 11.406 1 93.56 243 THR B C 1
ATOM 4282 O O . THR B 1 243 ? 10.336 23.578 10.359 1 93.56 243 THR B O 1
ATOM 4285 N N . GLY B 1 244 ? 10.039 22.984 12.516 1 89.94 244 GLY B N 1
ATOM 4286 C CA . GLY B 1 244 ? 8.664 23.469 12.484 1 89.94 244 GLY B CA 1
ATOM 4287 C C . GLY B 1 244 ? 7.75 22.594 11.648 1 89.94 244 GLY B C 1
ATOM 4288 O O . GLY B 1 244 ? 7.793 21.375 11.734 1 89.94 244 GLY B O 1
ATOM 4289 N N . ILE B 1 245 ? 6.957 23.203 10.812 1 84.25 245 ILE B N 1
ATOM 4290 C CA . ILE B 1 245 ? 5.922 22.5 10.055 1 84.25 245 ILE B CA 1
ATOM 4291 C C . ILE B 1 245 ? 6.57 21.609 8.992 1 84.25 245 ILE B C 1
ATOM 4293 O O . ILE B 1 245 ? 6 20.594 8.594 1 84.25 245 ILE B O 1
ATOM 4297 N N . VAL B 1 246 ? 7.777 21.922 8.555 1 91.19 246 VAL B N 1
ATOM 4298 C CA . VAL B 1 246 ? 8.523 21.125 7.582 1 91.19 246 VAL B CA 1
ATOM 4299 C C . VAL B 1 246 ? 8.781 19.734 8.148 1 91.19 246 VAL B C 1
ATOM 4301 O O . VAL B 1 246 ? 8.961 18.766 7.395 1 91.19 246 VAL B O 1
ATOM 4304 N N . GLY B 1 247 ? 8.766 19.641 9.477 1 93.81 247 GLY B N 1
ATOM 4305 C CA . GLY B 1 247 ? 8.992 18.375 10.156 1 93.81 247 GLY B CA 1
ATOM 4306 C C . GLY B 1 247 ? 7.949 17.312 9.812 1 93.81 247 GLY B C 1
ATOM 4307 O O . GLY B 1 247 ? 8.25 16.125 9.789 1 93.81 247 GLY B O 1
ATOM 4308 N N . ILE B 1 248 ? 6.699 17.75 9.523 1 90.75 248 ILE B N 1
ATOM 4309 C CA . ILE B 1 248 ? 5.641 16.828 9.125 1 90.75 248 ILE B CA 1
ATOM 4310 C C . ILE B 1 248 ? 6.016 16.156 7.801 1 90.75 248 ILE B C 1
ATOM 4312 O O . ILE B 1 248 ? 5.949 14.93 7.676 1 90.75 248 ILE B O 1
ATOM 4316 N N . GLY B 1 249 ? 6.465 16.984 6.82 1 93.44 249 GLY B N 1
ATOM 4317 C CA . GLY B 1 249 ? 6.898 16.453 5.539 1 93.44 249 GLY B CA 1
ATOM 4318 C C . GLY B 1 249 ? 8.102 15.539 5.645 1 93.44 249 GLY B C 1
ATOM 4319 O O . GLY B 1 249 ? 8.195 14.539 4.934 1 93.44 249 GLY B O 1
ATOM 4320 N N . LEU B 1 250 ? 9.008 15.859 6.566 1 96.44 250 LEU B N 1
ATOM 4321 C CA . LEU B 1 250 ? 10.195 15.031 6.754 1 96.44 250 LEU B CA 1
ATOM 4322 C C . LEU B 1 250 ? 9.82 13.672 7.344 1 96.44 250 LEU B C 1
ATOM 4324 O O . LEU B 1 250 ? 10.438 12.656 7.016 1 96.44 250 LEU B O 1
ATOM 4328 N N . ALA B 1 251 ? 8.82 13.672 8.219 1 96.69 251 ALA B N 1
ATOM 4329 C CA . ALA B 1 251 ? 8.32 12.406 8.75 1 96.69 251 ALA B CA 1
ATOM 4330 C C . ALA B 1 251 ? 7.734 11.547 7.637 1 96.69 251 ALA B C 1
ATOM 4332 O O . ALA B 1 251 ? 7.977 10.336 7.582 1 96.69 251 ALA B O 1
ATOM 4333 N N . VAL B 1 252 ? 6.988 12.18 6.711 1 96.25 252 VAL B N 1
ATOM 4334 C CA . VAL B 1 252 ? 6.406 11.477 5.566 1 96.25 252 VAL B CA 1
ATOM 4335 C C . VAL B 1 252 ? 7.52 10.93 4.68 1 96.25 252 VAL B C 1
ATOM 4337 O O . VAL B 1 252 ? 7.453 9.781 4.23 1 96.25 252 VAL B O 1
ATOM 4340 N N . LEU B 1 253 ? 8.539 11.75 4.48 1 97.56 253 LEU B N 1
ATOM 4341 C CA . LEU B 1 253 ? 9.68 11.328 3.67 1 97.56 253 LEU B CA 1
ATOM 4342 C C . LEU B 1 253 ? 10.352 10.102 4.27 1 97.56 253 LEU B C 1
ATOM 4344 O O . LEU B 1 253 ? 10.617 9.125 3.564 1 97.56 253 LEU B O 1
ATOM 4348 N N . LEU B 1 254 ? 10.539 10.125 5.555 1 98.19 254 LEU B N 1
ATOM 4349 C CA . LEU B 1 254 ? 11.281 9.078 6.254 1 98.19 254 LEU B CA 1
ATOM 4350 C C . LEU B 1 254 ? 10.445 7.812 6.383 1 98.19 254 LEU B C 1
ATOM 4352 O O . LEU B 1 254 ? 10.898 6.723 6.027 1 98.19 254 LEU B O 1
ATOM 4356 N N . VAL B 1 255 ? 9.219 7.938 6.793 1 98.12 255 VAL B N 1
ATOM 4357 C CA . VAL B 1 255 ? 8.422 6.781 7.191 1 98.12 255 VAL B CA 1
ATOM 4358 C C . VAL B 1 255 ? 7.641 6.25 5.988 1 98.12 255 VAL B C 1
ATOM 4360 O O . VAL B 1 255 ? 7.609 5.043 5.746 1 98.12 255 VAL B O 1
ATOM 4363 N N . VAL B 1 256 ? 7.051 7.121 5.195 1 97.56 256 VAL B N 1
ATOM 4364 C CA . VAL B 1 256 ? 6.137 6.703 4.137 1 97.56 256 VAL B CA 1
ATOM 4365 C C . VAL B 1 256 ? 6.914 6.48 2.844 1 97.56 256 VAL B C 1
ATOM 4367 O O . VAL B 1 256 ? 6.863 5.395 2.26 1 97.56 256 VAL B O 1
ATOM 4370 N N . ILE B 1 257 ? 7.73 7.434 2.449 1 98.19 257 ILE B N 1
ATOM 4371 C CA . ILE B 1 257 ? 8.391 7.395 1.147 1 98.19 257 ILE B CA 1
ATOM 4372 C C . ILE B 1 257 ? 9.633 6.512 1.224 1 98.19 257 ILE B C 1
ATOM 4374 O O . ILE B 1 257 ? 9.891 5.711 0.322 1 98.19 257 ILE B O 1
ATOM 4378 N N . GLY B 1 258 ? 10.43 6.648 2.293 1 98.06 258 GLY B N 1
ATOM 4379 C CA . GLY B 1 258 ? 11.602 5.812 2.473 1 98.06 258 GLY B CA 1
ATOM 4380 C C . GLY B 1 258 ? 11.289 4.48 3.127 1 98.06 258 GLY B C 1
ATOM 4381 O O . GLY B 1 258 ? 11.789 3.438 2.695 1 98.06 258 GLY B O 1
ATOM 4382 N N . GLY B 1 259 ? 10.422 4.5 4.113 1 98.56 259 GLY B N 1
ATOM 4383 C CA . GLY B 1 259 ? 10.234 3.365 5.004 1 98.56 259 GLY B CA 1
ATOM 4384 C C . GLY B 1 259 ? 9.297 2.312 4.434 1 98.56 259 GLY B C 1
ATOM 4385 O O . GLY B 1 259 ? 9.602 1.119 4.465 1 98.56 259 GLY B O 1
ATOM 4386 N N . ASN B 1 260 ? 8.141 2.672 3.855 1 98.31 260 ASN B N 1
ATOM 4387 C CA . ASN B 1 260 ? 7.121 1.712 3.443 1 98.31 260 ASN B CA 1
ATOM 4388 C C . ASN B 1 260 ? 7.602 0.853 2.277 1 98.31 260 ASN B C 1
ATOM 4390 O O . ASN B 1 260 ? 7.551 -0.377 2.344 1 98.31 260 ASN B O 1
ATOM 4394 N N . PRO B 1 261 ? 8.125 1.444 1.163 1 98 261 PRO B N 1
ATOM 4395 C CA . PRO B 1 261 ? 8.539 0.608 0.033 1 98 261 PRO B CA 1
ATOM 4396 C C . PRO B 1 261 ? 9.727 -0.293 0.364 1 98 261 PRO B C 1
ATOM 4398 O O . PRO B 1 261 ? 9.922 -1.321 -0.287 1 98 261 PRO B O 1
ATOM 4401 N N . SER B 1 262 ? 10.516 0.072 1.382 1 98.38 262 SER B N 1
ATOM 4402 C CA . SER B 1 262 ? 11.703 -0.688 1.735 1 98.38 262 SER B CA 1
ATOM 4403 C C . SER B 1 262 ? 11.43 -1.642 2.893 1 98.38 262 SER B C 1
ATOM 4405 O O . SER B 1 262 ? 12.344 -2.324 3.371 1 98.38 262 SER B O 1
ATOM 4407 N N . ALA B 1 263 ? 10.203 -1.769 3.311 1 98.19 263 ALA B N 1
ATOM 4408 C CA . ALA B 1 263 ? 9.867 -2.414 4.578 1 98.19 263 ALA B CA 1
ATOM 4409 C C . ALA B 1 263 ? 9.93 -3.934 4.453 1 98.19 263 ALA B C 1
ATOM 4411 O O . ALA B 1 263 ? 9.914 -4.645 5.457 1 98.19 263 ALA B O 1
ATOM 4412 N N . GLY B 1 264 ? 10.008 -4.457 3.217 1 95.88 264 GLY B N 1
ATOM 4413 C CA . GLY B 1 264 ? 9.953 -5.902 3.035 1 95.88 264 GLY B CA 1
ATOM 4414 C C . GLY B 1 264 ? 8.555 -6.469 3.18 1 95.88 264 GLY B C 1
ATOM 4415 O O . GLY B 1 264 ? 8.383 -7.664 3.43 1 95.88 264 GLY B O 1
ATOM 4416 N N . GLY B 1 265 ? 7.57 -5.562 3.088 1 93.25 265 GLY B N 1
ATOM 4417 C CA . GLY B 1 265 ? 6.18 -5.969 3.23 1 93.25 265 GLY B CA 1
ATOM 4418 C C . GLY B 1 265 ? 5.598 -6.562 1.963 1 93.25 265 GLY B C 1
ATOM 4419 O O . GLY B 1 265 ? 5.348 -7.766 1.896 1 93.25 265 GLY B O 1
ATOM 4420 N N . ALA B 1 266 ? 5.527 -5.777 0.899 1 88.94 266 ALA B N 1
ATOM 4421 C CA . ALA B 1 266 ? 5.02 -6.258 -0.383 1 88.94 266 ALA B CA 1
ATOM 4422 C C . ALA B 1 266 ? 5.906 -7.359 -0.95 1 88.94 266 ALA B C 1
ATOM 4424 O O . ALA B 1 266 ? 5.414 -8.398 -1.384 1 88.94 266 ALA B O 1
ATOM 4425 N N . PHE B 1 267 ? 7.199 -7.051 -0.832 1 94.12 267 PHE B N 1
ATOM 4426 C CA . PHE B 1 267 ? 8.203 -8.023 -1.235 1 94.12 267 PHE B CA 1
ATOM 4427 C C . PHE B 1 267 ? 9.32 -8.117 -0.2 1 94.12 267 PHE B C 1
ATOM 4429 O O . PHE B 1 267 ? 9.82 -7.09 0.269 1 94.12 267 PHE B O 1
ATOM 4436 N N . PRO B 1 268 ? 9.68 -9.375 0.14 1 94.81 268 PRO B N 1
ATOM 4437 C CA . PRO B 1 268 ? 10.797 -9.508 1.087 1 94.81 268 PRO B CA 1
ATOM 4438 C C . PRO B 1 268 ? 12.078 -8.859 0.58 1 94.81 268 PRO B C 1
ATOM 4440 O O . PRO B 1 268 ? 12.227 -8.625 -0.624 1 94.81 268 PRO B O 1
ATOM 4443 N N . LEU B 1 269 ? 13.023 -8.641 1.428 1 95.44 269 LEU B N 1
ATOM 4444 C CA . LEU B 1 269 ? 14.203 -7.801 1.219 1 95.44 269 LEU B CA 1
ATOM 4445 C C . LEU B 1 269 ? 15.016 -8.297 0.033 1 95.44 269 LEU B C 1
ATOM 4447 O O . LEU B 1 269 ? 15.43 -7.508 -0.817 1 95.44 269 LEU B O 1
ATOM 4451 N N . PRO B 1 270 ? 15.195 -9.562 -0.152 1 96.19 270 PRO B N 1
ATOM 4452 C CA . PRO B 1 270 ? 16.047 -10.008 -1.254 1 96.19 270 PRO B CA 1
ATOM 4453 C C . PRO B 1 270 ? 15.422 -9.758 -2.625 1 96.19 270 PRO B C 1
ATOM 4455 O O . PRO B 1 270 ? 16.094 -9.922 -3.65 1 96.19 270 PRO B O 1
ATOM 4458 N N . MET B 1 271 ? 14.164 -9.359 -2.6 1 96.5 271 MET B N 1
ATOM 4459 C CA . MET B 1 271 ? 13.492 -9.094 -3.869 1 96.5 271 MET B CA 1
ATOM 4460 C C . MET B 1 271 ? 13.508 -7.602 -4.191 1 96.5 271 MET B C 1
ATOM 4462 O O . MET B 1 271 ? 13.102 -7.195 -5.281 1 96.5 271 MET B O 1
ATOM 4466 N N . LEU B 1 272 ? 13.992 -6.801 -3.293 1 97.19 272 LEU B N 1
ATOM 4467 C CA . LEU B 1 272 ? 13.992 -5.355 -3.48 1 97.19 272 LEU B CA 1
ATOM 4468 C C . LEU B 1 272 ? 15.281 -4.891 -4.152 1 97.19 272 LEU B C 1
ATOM 4470 O O . LEU B 1 272 ? 16.328 -5.5 -3.963 1 97.19 272 LEU B O 1
ATOM 4474 N N . PRO B 1 273 ? 15.227 -3.725 -4.914 1 96.31 273 PRO B N 1
ATOM 4475 C CA . PRO B 1 273 ? 16.469 -3.137 -5.43 1 96.31 273 PRO B CA 1
ATOM 4476 C C . PRO B 1 273 ? 17.438 -2.746 -4.316 1 96.31 273 PRO B C 1
ATOM 4478 O O . PRO B 1 273 ? 17.016 -2.502 -3.184 1 96.31 273 PRO B O 1
ATOM 4481 N N . PRO B 1 274 ? 18.719 -2.637 -4.613 1 95.69 274 PRO B N 1
ATOM 4482 C CA . PRO B 1 274 ? 19.781 -2.523 -3.611 1 95.69 274 PRO B CA 1
ATOM 4483 C C . PRO B 1 274 ? 19.578 -1.345 -2.662 1 95.69 274 PRO B C 1
ATOM 4485 O O . PRO B 1 274 ? 19.812 -1.466 -1.459 1 95.69 274 PRO B O 1
ATOM 4488 N N . PHE B 1 275 ? 19.125 -0.171 -3.182 1 97.31 275 PHE B N 1
ATOM 4489 C CA . PHE B 1 275 ? 18.953 1.008 -2.34 1 97.31 275 PHE B CA 1
ATOM 4490 C C . PHE B 1 275 ? 17.953 0.74 -1.231 1 97.31 275 PHE B C 1
ATOM 4492 O O . PHE B 1 275 ? 18.234 0.97 -0.055 1 97.31 275 PHE B O 1
ATOM 4499 N N . TRP B 1 276 ? 16.766 0.214 -1.606 1 98 276 TRP B N 1
ATOM 4500 C CA . TRP B 1 276 ? 15.68 -0.047 -0.656 1 98 276 TRP B CA 1
ATOM 4501 C C . TRP B 1 276 ? 16.031 -1.222 0.252 1 98 276 TRP B C 1
ATOM 4503 O O . TRP B 1 276 ? 15.711 -1.21 1.442 1 98 276 TRP B O 1
ATOM 4513 N N . GLU B 1 277 ? 16.688 -2.246 -0.31 1 97.62 277 GLU B N 1
ATOM 4514 C CA . GLU B 1 277 ? 17.141 -3.377 0.496 1 97.62 277 GLU B CA 1
ATOM 4515 C C . GLU B 1 277 ? 18.062 -2.92 1.616 1 97.62 277 GLU B C 1
ATOM 4517 O O . GLU B 1 277 ? 17.984 -3.426 2.738 1 97.62 277 GLU B O 1
ATOM 4522 N N . ALA B 1 278 ? 18.891 -1.941 1.349 1 97.44 278 ALA B N 1
ATOM 4523 C CA . ALA B 1 278 ? 19.922 -1.486 2.287 1 97.44 278 ALA B CA 1
ATOM 4524 C C . ALA B 1 278 ? 19.297 -0.662 3.412 1 97.44 278 ALA B C 1
ATOM 4526 O O . ALA B 1 278 ? 19.719 -0.772 4.57 1 97.44 278 ALA B O 1
ATOM 4527 N N . ILE B 1 279 ? 18.297 0.103 3.137 1 98.25 279 ILE B N 1
ATOM 4528 C CA . ILE B 1 279 ? 17.844 1.055 4.141 1 98.25 279 ILE B CA 1
ATOM 4529 C C . ILE B 1 279 ? 16.688 0.454 4.93 1 98.25 279 ILE B C 1
ATOM 4531 O O . ILE B 1 279 ? 16.422 0.858 6.066 1 98.25 279 ILE B O 1
ATOM 4535 N N . GLY B 1 280 ? 16.031 -0.555 4.387 1 98.19 280 GLY B N 1
ATOM 4536 C CA . GLY B 1 280 ? 14.797 -1.102 4.926 1 98.19 280 GLY B CA 1
ATOM 4537 C C . GLY B 1 280 ? 14.914 -1.527 6.379 1 98.19 280 GLY B C 1
ATOM 4538 O O . GLY B 1 280 ? 14.172 -1.049 7.234 1 98.19 280 GLY B O 1
ATOM 4539 N N . PRO B 1 281 ? 15.977 -2.303 6.703 1 98.19 281 PRO B N 1
ATOM 4540 C CA . PRO B 1 281 ? 16.094 -2.854 8.055 1 98.19 281 PRO B CA 1
ATOM 4541 C C . PRO B 1 281 ? 16.375 -1.783 9.102 1 98.19 281 PRO B C 1
ATOM 4543 O O . PRO B 1 281 ? 16.219 -2.029 10.305 1 98.19 281 PRO B O 1
ATOM 4546 N N . TRP B 1 282 ? 16.688 -0.596 8.641 1 98.56 282 TRP B N 1
ATOM 4547 C CA . TRP B 1 282 ? 17.109 0.433 9.578 1 98.56 282 TRP B CA 1
ATOM 4548 C C . TRP B 1 282 ? 16 1.462 9.805 1 98.56 282 TRP B C 1
ATOM 4550 O O . TRP B 1 282 ? 16.172 2.396 10.586 1 98.56 282 TRP B O 1
ATOM 4560 N N . LEU B 1 283 ? 14.914 1.305 9.102 1 98.75 283 LEU B N 1
ATOM 4561 C CA . LEU B 1 283 ? 13.789 2.227 9.258 1 98.75 283 LEU B CA 1
ATOM 4562 C C . LEU B 1 283 ? 12.648 1.566 10.016 1 98.75 283 LEU B C 1
ATOM 4564 O O . LEU B 1 283 ? 12.57 0.338 10.094 1 98.75 283 LEU B O 1
ATOM 4568 N N . GLN B 1 284 ? 11.766 2.307 10.578 1 98.75 284 GLN B N 1
ATOM 4569 C CA . GLN B 1 284 ? 10.758 1.826 11.523 1 98.75 284 GLN B CA 1
ATOM 4570 C C . GLN B 1 284 ? 9.758 0.901 10.836 1 98.75 284 GLN B C 1
ATOM 4572 O O . GLN B 1 284 ? 9.414 -0.156 11.367 1 98.75 284 GLN B O 1
ATOM 4577 N N . PRO B 1 285 ? 9.273 1.188 9.539 1 98.81 285 PRO B N 1
ATOM 4578 C CA . PRO B 1 285 ? 8.344 0.247 8.906 1 98.81 285 PRO B CA 1
ATOM 4579 C C . PRO B 1 285 ? 8.969 -1.126 8.672 1 98.81 285 PRO B C 1
ATOM 4581 O O . PRO B 1 285 ? 8.32 -2.15 8.883 1 98.81 285 PRO B O 1
ATOM 4584 N N . GLY B 1 286 ? 10.281 -1.128 8.242 1 98.81 286 GLY B N 1
ATOM 4585 C CA . GLY B 1 286 ? 10.953 -2.393 7.977 1 98.81 286 GLY B CA 1
ATOM 4586 C C . GLY B 1 286 ? 11.188 -3.217 9.227 1 98.81 286 GLY B C 1
ATOM 4587 O O . GLY B 1 286 ? 10.867 -4.41 9.258 1 98.81 286 GLY B O 1
ATOM 4588 N N . ALA B 1 287 ? 11.719 -2.572 10.234 1 98.88 287 ALA B N 1
ATOM 4589 C CA . ALA B 1 287 ? 11.953 -3.25 11.508 1 98.88 287 ALA B CA 1
ATOM 4590 C C . ALA B 1 287 ? 10.641 -3.744 12.117 1 98.88 287 ALA B C 1
ATOM 4592 O O . ALA B 1 287 ? 10.57 -4.867 12.625 1 98.88 287 ALA B O 1
ATOM 4593 N N . GLY B 1 288 ? 9.633 -2.928 12.086 1 98.88 288 GLY B N 1
ATOM 4594 C CA . GLY B 1 288 ? 8.336 -3.316 12.609 1 98.88 288 GLY B CA 1
ATOM 4595 C C . GLY B 1 288 ? 7.727 -4.496 11.875 1 98.88 288 GLY B C 1
ATOM 4596 O O . GLY B 1 288 ? 7.215 -5.426 12.5 1 98.88 288 GLY B O 1
ATOM 4597 N N . THR B 1 289 ? 7.77 -4.512 10.539 1 98.69 289 THR B N 1
ATOM 4598 C CA . THR B 1 289 ? 7.207 -5.586 9.727 1 98.69 289 THR B CA 1
ATOM 4599 C C . THR B 1 289 ? 7.934 -6.898 9.992 1 98.69 289 THR B C 1
ATOM 4601 O O . THR B 1 289 ? 7.301 -7.953 10.109 1 98.69 289 THR B O 1
ATOM 4604 N N . TRP B 1 290 ? 9.273 -6.809 10.125 1 98.56 290 TRP B N 1
ATOM 4605 C CA . TRP B 1 290 ? 10.07 -7.992 10.414 1 98.56 290 TRP B CA 1
ATOM 4606 C C . TRP B 1 290 ? 9.641 -8.625 11.734 1 98.56 290 TRP B C 1
ATOM 4608 O O . TRP B 1 290 ? 9.391 -9.828 11.805 1 98.56 290 TRP B O 1
ATOM 4618 N N . VAL B 1 291 ? 9.492 -7.836 12.742 1 98.81 291 VAL B N 1
ATOM 4619 C CA . VAL B 1 291 ? 9.156 -8.352 14.062 1 98.81 291 VAL B CA 1
ATOM 4620 C C . VAL B 1 291 ? 7.73 -8.883 14.07 1 98.81 291 VAL B C 1
ATOM 4622 O O . VAL B 1 291 ? 7.449 -9.922 14.672 1 98.81 291 VAL B O 1
ATOM 4625 N N . ALA B 1 292 ? 6.812 -8.195 13.414 1 98.69 292 ALA B N 1
ATOM 4626 C CA . ALA B 1 292 ? 5.434 -8.672 13.344 1 98.69 292 ALA B CA 1
ATOM 4627 C C . ALA B 1 292 ? 5.359 -10.055 12.719 1 98.69 292 ALA B C 1
ATOM 4629 O O . ALA B 1 292 ? 4.629 -10.93 13.203 1 98.69 292 ALA B O 1
ATOM 4630 N N . ARG B 1 293 ? 6.137 -10.305 11.672 1 98.25 293 ARG B N 1
ATOM 4631 C CA . ARG B 1 293 ? 6.168 -11.617 11.039 1 98.25 293 ARG B CA 1
ATOM 4632 C C . ARG B 1 293 ? 6.785 -12.656 11.961 1 98.25 293 ARG B C 1
ATOM 4634 O O . ARG B 1 293 ? 6.332 -13.805 12 1 98.25 293 ARG B O 1
ATOM 4641 N N . S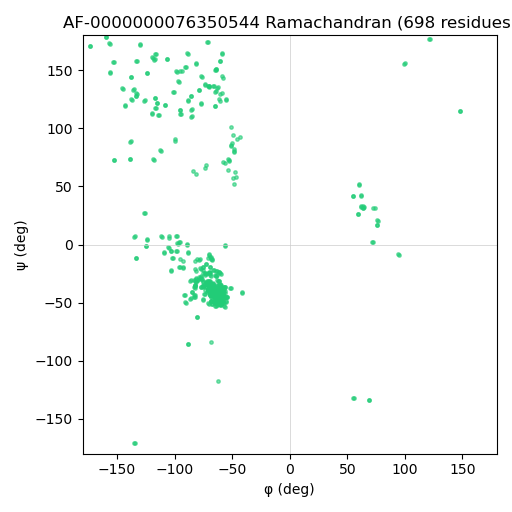ER B 1 294 ? 7.801 -12.203 12.656 1 98.69 294 SER B N 1
ATOM 4642 C CA . SER B 1 294 ? 8.453 -13.133 13.578 1 98.69 294 SER B CA 1
ATOM 4643 C C . SER B 1 294 ? 7.496 -13.586 14.672 1 98.69 294 SER B C 1
ATOM 4645 O O . SER B 1 294 ? 7.484 -14.758 15.047 1 98.69 294 SER B O 1
ATOM 4647 N N . ILE B 1 295 ? 6.727 -12.664 15.156 1 98.62 295 ILE B N 1
ATOM 4648 C CA . ILE B 1 295 ? 5.746 -12.977 16.188 1 98.62 295 ILE B CA 1
ATOM 4649 C C . ILE B 1 295 ? 4.668 -13.898 15.617 1 98.62 295 ILE B C 1
ATOM 4651 O O . ILE B 1 295 ? 4.242 -14.852 16.266 1 98.62 295 ILE B O 1
ATOM 4655 N N . ALA B 1 296 ? 4.273 -13.719 14.391 1 98.25 296 ALA B N 1
ATOM 4656 C CA . ALA B 1 296 ? 3.141 -14.414 13.789 1 98.25 296 ALA B CA 1
ATOM 4657 C C . ALA B 1 296 ? 3.549 -15.805 13.305 1 98.25 296 ALA B C 1
ATOM 4659 O O . ALA B 1 296 ? 2.785 -16.766 13.438 1 98.25 296 ALA B O 1
ATOM 4660 N N . TYR B 1 297 ? 4.82 -15.891 12.789 1 98.25 297 TYR B N 1
ATOM 4661 C CA . TYR B 1 297 ? 5.043 -17.094 11.984 1 98.25 297 TYR B CA 1
ATOM 4662 C C . TYR B 1 297 ? 6.359 -17.766 12.359 1 98.25 297 TYR B C 1
ATOM 4664 O O . TYR B 1 297 ? 6.609 -18.906 11.977 1 98.25 297 TYR B O 1
ATOM 4672 N N . PHE B 1 298 ? 7.219 -17.094 13.148 1 98.5 298 PHE B N 1
ATOM 4673 C CA . PHE B 1 298 ? 8.555 -17.641 13.375 1 98.5 298 PHE B CA 1
ATOM 4674 C C . PHE B 1 298 ? 8.852 -17.766 14.859 1 98.5 298 PHE B C 1
ATOM 4676 O O . PHE B 1 298 ? 9.992 -17.578 15.289 1 98.5 298 PHE B O 1
ATOM 4683 N N . ASP B 1 299 ? 7.812 -17.922 15.695 1 97.75 299 ASP B N 1
ATOM 4684 C CA . ASP B 1 299 ? 7.926 -18.172 17.125 1 97.75 299 ASP B CA 1
ATOM 4685 C C . ASP B 1 299 ? 8.688 -17.047 17.828 1 97.75 299 ASP B C 1
ATOM 4687 O O . ASP B 1 299 ? 9.438 -17.297 18.766 1 97.75 299 ASP B O 1
ATOM 4691 N N . GLY B 1 300 ? 8.617 -15.883 17.219 1 98 300 GLY B N 1
ATOM 4692 C CA . GLY B 1 300 ? 9.258 -14.727 17.828 1 98 300 GLY B CA 1
ATOM 4693 C C . GLY B 1 300 ? 10.766 -14.727 17.672 1 98 300 GLY B C 1
ATOM 4694 O O . GLY B 1 300 ? 11.477 -14.062 18.422 1 98 300 GLY B O 1
ATOM 4695 N N . ASN B 1 301 ? 11.266 -15.469 16.688 1 98.31 301 ASN B N 1
ATOM 4696 C CA . ASN B 1 301 ? 12.703 -15.547 16.484 1 98.31 301 ASN B CA 1
ATOM 4697 C C . ASN B 1 301 ? 13.227 -14.344 15.695 1 98.31 301 ASN B C 1
ATOM 4699 O O . ASN B 1 301 ? 12.453 -13.672 15 1 98.31 301 ASN B O 1
ATOM 4703 N N . SER B 1 302 ? 14.578 -14.023 15.867 1 98.19 302 SER B N 1
ATOM 4704 C CA . SER B 1 302 ? 15.336 -13.031 15.109 1 98.19 302 SER B CA 1
ATOM 4705 C C . SER B 1 302 ? 14.766 -11.633 15.297 1 98.19 302 SER B C 1
ATOM 4707 O O . SER B 1 302 ? 14.633 -10.875 14.336 1 98.19 302 SER B O 1
ATOM 4709 N N . ILE B 1 303 ? 14.383 -11.242 16.531 1 98.38 303 ILE B N 1
ATOM 4710 C CA . ILE B 1 303 ? 13.688 -9.977 16.719 1 98.38 303 ILE B CA 1
ATOM 4711 C C . ILE B 1 303 ? 14.602 -8.977 17.422 1 98.38 303 ILE B C 1
ATOM 4713 O O . ILE B 1 303 ? 14.289 -7.785 17.484 1 98.38 303 ILE B O 1
ATOM 4717 N N . THR B 1 304 ? 15.766 -9.383 17.875 1 98.5 304 THR B N 1
ATOM 4718 C CA . THR B 1 304 ? 16.609 -8.531 18.719 1 98.5 304 THR B CA 1
ATOM 4719 C C . THR B 1 304 ? 17.062 -7.289 17.953 1 98.5 304 THR B C 1
ATOM 4721 O O . THR B 1 304 ? 16.844 -6.164 18.406 1 98.5 304 THR B O 1
ATOM 4724 N N . ARG B 1 305 ? 17.641 -7.457 16.781 1 98.25 305 ARG B N 1
ATOM 4725 C CA . ARG B 1 305 ? 18.172 -6.332 16.016 1 98.25 305 ARG B CA 1
ATOM 4726 C C . ARG B 1 305 ? 17.047 -5.367 15.625 1 98.25 305 ARG B C 1
ATOM 4728 O O . ARG B 1 305 ? 17.156 -4.16 15.859 1 98.25 305 ARG B O 1
ATOM 4735 N N . PRO B 1 306 ? 15.977 -5.871 15.023 1 98.75 306 PRO B N 1
ATOM 4736 C CA . PRO B 1 306 ? 14.914 -4.93 14.672 1 98.75 306 PRO B CA 1
ATOM 4737 C C . PRO B 1 306 ? 14.328 -4.219 15.891 1 98.75 306 PRO B C 1
ATOM 4739 O O . PRO B 1 306 ? 13.945 -3.049 15.805 1 98.75 306 PRO B O 1
ATOM 4742 N N . LEU B 1 307 ? 14.227 -4.867 17.031 1 98.81 307 LEU B N 1
ATOM 4743 C CA . LEU B 1 307 ? 13.734 -4.203 18.234 1 98.81 307 LEU B CA 1
ATOM 4744 C C . LEU B 1 307 ? 14.703 -3.123 18.703 1 98.81 307 LEU B C 1
ATOM 4746 O O . LEU B 1 307 ? 14.289 -2.07 19.188 1 98.81 307 LEU B O 1
ATOM 4750 N N . LEU B 1 308 ? 15.984 -3.352 18.516 1 98.81 308 LEU B N 1
ATOM 4751 C CA . LEU B 1 308 ? 16.984 -2.348 18.875 1 98.81 308 LEU B CA 1
ATOM 4752 C C . LEU B 1 308 ? 16.891 -1.146 17.938 1 98.81 308 LEU B C 1
ATOM 4754 O O . LEU B 1 308 ? 17.078 -0.005 18.359 1 98.81 308 LEU B O 1
ATOM 4758 N N . VAL B 1 309 ? 16.641 -1.381 16.672 1 98.88 309 VAL B N 1
ATOM 4759 C CA . VAL B 1 309 ? 16.469 -0.296 15.719 1 98.88 309 VAL B CA 1
ATOM 4760 C C . VAL B 1 309 ? 15.273 0.565 16.125 1 98.88 309 VAL B C 1
ATOM 4762 O O . VAL B 1 309 ? 15.383 1.793 16.172 1 98.88 309 VAL B O 1
ATOM 4765 N N . LEU B 1 310 ? 14.156 -0.097 16.469 1 98.88 310 LEU B N 1
ATOM 4766 C CA . LEU B 1 310 ? 12.961 0.625 16.891 1 98.88 310 LEU B CA 1
ATOM 4767 C C . LEU B 1 310 ? 13.211 1.41 18.172 1 98.88 310 LEU B C 1
ATOM 4769 O O . LEU B 1 310 ? 12.797 2.566 18.281 1 98.88 310 LEU B O 1
ATOM 4773 N N . ALA B 1 311 ? 13.891 0.795 19.094 1 98.81 311 ALA B N 1
ATOM 4774 C CA . ALA B 1 311 ? 14.211 1.458 20.359 1 98.81 311 ALA B CA 1
ATOM 4775 C C . ALA B 1 311 ? 15.141 2.65 20.125 1 98.81 311 ALA B C 1
ATOM 4777 O O . ALA B 1 311 ? 15.008 3.682 20.781 1 98.81 311 ALA B O 1
ATOM 4778 N N . ALA B 1 312 ? 16.047 2.494 19.203 1 98.88 312 ALA B N 1
ATOM 4779 C CA . ALA B 1 312 ? 16.984 3.578 18.891 1 98.88 312 ALA B CA 1
ATOM 4780 C C . ALA B 1 312 ? 16.25 4.789 18.328 1 98.88 312 ALA B C 1
ATOM 4782 O O . ALA B 1 312 ? 16.562 5.93 18.656 1 98.88 312 ALA B O 1
ATOM 4783 N N . TRP B 1 313 ? 15.297 4.562 17.453 1 98.81 313 TRP B N 1
ATOM 4784 C CA . TRP B 1 313 ? 14.5 5.656 16.906 1 98.81 313 TRP B CA 1
ATOM 4785 C C . TRP B 1 313 ? 13.695 6.352 18 1 98.81 313 TRP B C 1
ATOM 4787 O O . TRP B 1 313 ? 13.594 7.582 18.016 1 98.81 313 TRP B O 1
ATOM 4797 N N . ALA B 1 314 ? 13.078 5.543 18.891 1 98.75 314 ALA B N 1
ATOM 4798 C CA . ALA B 1 314 ? 12.336 6.109 20.016 1 98.75 314 ALA B CA 1
ATOM 4799 C C . ALA B 1 314 ? 13.242 6.969 20.891 1 98.75 314 ALA B C 1
ATOM 4801 O O . ALA B 1 314 ? 12.891 8.094 21.25 1 98.75 314 ALA B O 1
ATOM 4802 N N . LEU B 1 315 ? 14.391 6.449 21.219 1 98.75 315 LEU B N 1
ATOM 4803 C CA . LEU B 1 315 ? 15.336 7.152 22.078 1 98.75 315 LEU B CA 1
ATOM 4804 C C . LEU B 1 315 ? 15.828 8.43 21.406 1 98.75 315 LEU B C 1
ATOM 4806 O O . LEU B 1 315 ? 15.945 9.469 22.062 1 98.75 315 LEU B O 1
ATOM 4810 N N . LEU B 1 316 ? 16.141 8.32 20.125 1 98.69 316 LEU B N 1
ATOM 4811 C CA . LEU B 1 316 ? 16.578 9.5 19.375 1 98.69 316 LEU B CA 1
ATOM 4812 C C . LEU B 1 316 ? 15.508 10.586 19.406 1 98.69 316 LEU B C 1
ATOM 4814 O O . LEU B 1 316 ? 15.82 11.766 19.609 1 98.69 316 LEU B O 1
ATOM 4818 N N . GLY B 1 317 ? 14.258 10.172 19.172 1 98.56 317 GLY B N 1
ATOM 4819 C CA . GLY B 1 317 ? 13.164 11.125 19.234 1 98.56 317 GLY B CA 1
ATOM 4820 C C . GLY B 1 317 ? 13.016 11.773 20.594 1 98.56 317 GLY B C 1
ATOM 4821 O O . GLY B 1 317 ? 12.828 12.992 20.688 1 98.56 317 GLY B O 1
ATOM 4822 N N . ILE B 1 318 ? 13.156 11.008 21.656 1 98.38 318 ILE B N 1
ATOM 4823 C CA . ILE B 1 318 ? 13.055 11.508 23.031 1 98.38 318 ILE B CA 1
ATOM 4824 C C . ILE B 1 318 ? 14.172 12.508 23.297 1 98.38 318 ILE B C 1
ATOM 4826 O O . ILE B 1 318 ? 13.914 13.633 23.734 1 98.38 318 ILE B O 1
ATOM 4830 N N . VAL B 1 319 ? 15.359 12.148 22.969 1 98.25 319 VAL B N 1
ATOM 4831 C CA . VAL B 1 319 ? 16.547 12.93 23.312 1 98.25 319 VAL B CA 1
ATOM 4832 C C . VAL B 1 319 ? 16.531 14.25 22.547 1 98.25 319 VAL B C 1
ATOM 4834 O O . VAL B 1 319 ? 16.75 15.312 23.141 1 98.25 319 VAL B O 1
ATOM 4837 N N . VAL B 1 320 ? 16.203 14.211 21.281 1 97.81 320 VAL B N 1
ATOM 4838 C CA . VAL B 1 320 ? 16.219 15.422 20.469 1 97.81 320 VAL B CA 1
ATOM 4839 C C . VAL B 1 320 ? 15.102 16.359 20.906 1 97.81 320 VAL B C 1
ATOM 4841 O O . VAL B 1 320 ? 15.297 17.562 21.031 1 97.81 320 VAL B O 1
ATOM 4844 N N . THR B 1 321 ? 13.922 15.797 21.156 1 96.5 321 THR B N 1
ATOM 4845 C CA . THR B 1 321 ? 12.781 16.609 21.578 1 96.5 321 THR B CA 1
ATOM 4846 C C . THR B 1 321 ? 13.086 17.297 22.906 1 96.5 321 THR B C 1
ATOM 4848 O O . THR B 1 321 ? 12.859 18.5 23.062 1 96.5 321 THR B O 1
ATOM 4851 N N . LEU B 1 322 ? 13.688 16.609 23.875 1 96.31 322 LEU B N 1
ATOM 4852 C CA . LEU B 1 322 ? 13.992 17.172 25.172 1 96.31 322 LEU B CA 1
ATOM 4853 C C . LEU B 1 322 ? 15.164 18.141 25.094 1 96.31 322 LEU B C 1
ATOM 4855 O O . LEU B 1 322 ? 15.141 19.203 25.719 1 96.31 322 LEU B O 1
ATOM 4859 N N . ALA B 1 323 ? 16.188 17.844 24.312 1 96.12 323 ALA B N 1
ATOM 4860 C CA . ALA B 1 323 ? 17.359 18.688 24.188 1 96.12 323 ALA B CA 1
ATOM 4861 C C . ALA B 1 323 ? 16.984 20.047 23.578 1 96.12 323 ALA B C 1
ATOM 4863 O O . ALA B 1 323 ? 17.469 21.078 24.031 1 96.12 323 ALA B O 1
ATOM 4864 N N . LEU B 1 324 ? 16.188 20.016 22.609 1 94.19 324 LEU B N 1
ATOM 4865 C CA . LEU B 1 324 ? 15.805 21.266 21.922 1 94.19 324 LEU B CA 1
ATOM 4866 C C . LEU B 1 324 ? 14.875 22.094 22.797 1 94.19 324 LEU B C 1
ATOM 4868 O O . LEU B 1 324 ? 14.922 23.328 22.766 1 94.19 324 LEU B O 1
ATOM 4872 N N . SER B 1 325 ? 14.047 21.453 23.578 1 91.44 325 SER B N 1
ATOM 4873 C CA . SER B 1 325 ? 13.18 22.188 24.5 1 91.44 325 SER B CA 1
ATOM 4874 C C . SER B 1 325 ? 13.977 22.812 25.625 1 91.44 325 SER B C 1
ATOM 4876 O O . SER B 1 325 ? 13.609 23.875 26.141 1 91.44 325 SER B O 1
ATOM 4878 N N . ALA B 1 326 ? 15.023 22.266 26.047 1 91.19 326 ALA B N 1
ATOM 4879 C CA . ALA B 1 326 ? 15.891 22.781 27.094 1 91.19 326 ALA B CA 1
ATOM 4880 C C . ALA B 1 326 ? 16.688 23.984 26.625 1 91.19 326 ALA B C 1
ATOM 4882 O O . ALA B 1 326 ? 17 24.891 27.406 1 91.19 326 ALA B O 1
ATOM 4883 N N . ARG B 1 327 ? 17 24.031 25.438 1 87.44 327 ARG B N 1
ATOM 4884 C CA . ARG B 1 327 ? 17.781 25.125 24.875 1 87.44 327 ARG B CA 1
ATOM 4885 C C . ARG B 1 327 ? 16.922 26.375 24.703 1 87.44 327 ARG B C 1
ATOM 4887 O O . ARG B 1 327 ? 17.422 27.5 24.75 1 87.44 327 ARG B O 1
ATOM 4894 N N . ARG B 1 328 ? 15.641 26.344 24.422 1 74.75 328 ARG B N 1
ATOM 4895 C CA . ARG B 1 328 ? 14.742 27.469 24.219 1 74.75 328 ARG B CA 1
ATOM 4896 C C . ARG B 1 328 ? 14.469 28.203 25.531 1 74.75 328 ARG B C 1
ATOM 4898 O O . ARG B 1 328 ? 14.289 29.422 25.547 1 74.75 328 ARG B O 1
ATOM 4905 N N . LYS B 1 329 ? 14.305 27.609 26.672 1 61.56 329 LYS B N 1
ATOM 4906 C CA . LYS B 1 329 ? 14.117 28.25 27.969 1 61.56 329 LYS B CA 1
ATOM 4907 C C . LYS B 1 329 ? 15.266 29.203 28.281 1 61.56 329 LYS B C 1
ATOM 4909 O O . LYS B 1 329 ? 15.039 30.297 28.812 1 61.56 329 LYS B O 1
ATOM 4914 N N . THR B 1 330 ? 16.391 28.859 27.906 1 55.34 330 THR B N 1
ATOM 4915 C CA . THR B 1 330 ? 17.516 29.719 28.281 1 55.34 330 THR B CA 1
ATOM 4916 C C . THR B 1 330 ? 17.516 31 27.469 1 55.34 330 THR B C 1
ATOM 4918 O O . THR B 1 330 ? 17.922 32.062 27.969 1 55.34 330 THR B O 1
ATOM 4921 N N . HIS B 1 331 ? 16.922 30.938 26.312 1 52.66 331 HIS B N 1
ATOM 4922 C CA . HIS B 1 331 ? 16.953 32.125 25.5 1 52.66 331 HIS B CA 1
ATOM 4923 C C . HIS B 1 331 ? 15.812 33.094 25.844 1 52.66 331 HIS B C 1
ATOM 4925 O O . HIS B 1 331 ? 15.93 34.281 25.672 1 52.66 331 HIS B O 1
ATOM 4931 N N . ASN B 1 332 ? 14.734 32.594 26.266 1 49.72 332 ASN B N 1
ATOM 4932 C CA . ASN B 1 332 ? 13.633 33.469 26.609 1 49.72 332 ASN B CA 1
ATOM 4933 C C . ASN B 1 332 ? 13.836 34.125 27.969 1 49.72 332 ASN B C 1
ATOM 4935 O O . ASN B 1 332 ? 13.125 35.062 28.328 1 49.72 332 ASN B O 1
ATOM 4939 N N . SER B 1 333 ? 14.672 33.594 28.859 1 46.22 333 SER B N 1
ATOM 4940 C CA . SER B 1 333 ? 14.891 34.219 30.172 1 46.22 333 SER B CA 1
ATOM 4941 C C . SER B 1 333 ? 15.898 35.344 30.062 1 46.22 333 SER B C 1
ATOM 4943 O O . SER B 1 333 ? 16.234 35.969 31.078 1 46.22 333 SER B O 1
ATOM 4945 N N . GLY B 1 334 ? 16.672 35.469 28.953 1 42.94 334 GLY B N 1
ATOM 4946 C CA . GLY B 1 334 ? 17.688 36.531 28.984 1 42.94 334 GLY B CA 1
ATOM 4947 C C . GLY B 1 334 ? 17.094 37.938 28.891 1 42.94 334 GLY B C 1
ATOM 4948 O O . GLY B 1 334 ? 17.844 38.906 28.922 1 42.94 334 GLY B O 1
ATOM 4949 N N . THR B 1 335 ? 16.047 38.219 28.203 1 41.44 335 THR B N 1
ATOM 4950 C CA . THR B 1 335 ? 16 39.625 27.766 1 41.44 335 THR B CA 1
ATOM 4951 C C . THR B 1 335 ? 15.797 40.562 28.938 1 41.44 335 THR B C 1
ATOM 4953 O O . THR B 1 335 ? 16.422 41.625 29.016 1 41.44 335 THR B O 1
ATOM 4956 N N . ILE B 1 336 ? 14.562 40.875 29.484 1 42.34 336 ILE B N 1
ATOM 4957 C CA . ILE B 1 336 ? 14.266 42.281 29.688 1 42.34 336 ILE B CA 1
ATOM 4958 C C . ILE B 1 336 ? 14.906 42.75 30.984 1 42.34 336 ILE B C 1
ATOM 4960 O O . ILE B 1 336 ? 14.469 42.375 32.094 1 42.34 336 ILE B O 1
ATOM 4964 N N . ASP B 1 337 ? 16.203 42.656 31.062 1 40.28 337 ASP B N 1
ATOM 4965 C CA . ASP B 1 337 ? 16.781 43.438 32.156 1 40.28 337 ASP B CA 1
ATOM 4966 C C . ASP B 1 337 ? 16.438 44.906 32.031 1 40.28 337 ASP B C 1
ATOM 4968 O O . ASP B 1 337 ? 16.984 45.625 31.172 1 40.28 337 ASP B O 1
ATOM 4972 N N . LEU B 1 338 ? 15.18 45.312 32.25 1 40.41 338 LEU B N 1
ATOM 4973 C CA . LEU B 1 338 ? 14.695 46.688 32.312 1 40.41 338 LEU B CA 1
ATOM 4974 C C . LEU B 1 338 ? 15.461 47.5 33.375 1 40.41 338 LEU B C 1
ATOM 4976 O O . LEU B 1 338 ? 15.07 48.625 33.688 1 40.41 338 LEU B O 1
ATOM 4980 N N . SER B 1 339 ? 16.359 46.906 34.062 1 41.84 339 SER B N 1
ATOM 4981 C CA . SER B 1 339 ? 16.781 47.688 35.219 1 41.84 339 SER B CA 1
ATOM 4982 C C . SER B 1 339 ? 17.609 48.906 34.812 1 41.84 339 SER B C 1
ATOM 4984 O O . SER B 1 339 ? 18.016 49.719 35.656 1 41.84 339 SER B O 1
ATOM 4986 N N . GLY B 1 340 ? 18.031 48.906 33.438 1 39.78 340 GLY B N 1
ATOM 4987 C CA . GLY B 1 340 ? 19.078 49.906 33.25 1 39.78 340 GLY B CA 1
ATOM 4988 C C . GLY B 1 340 ? 18.547 51.312 33.219 1 39.78 340 GLY B C 1
ATOM 4989 O O . GLY B 1 340 ? 19.297 52.25 32.906 1 39.78 340 GLY B O 1
ATOM 4990 N N . THR B 1 341 ? 17.219 51.562 32.969 1 36.53 341 THR B N 1
ATOM 4991 C CA . THR B 1 341 ? 17 52.969 32.688 1 36.53 341 THR B CA 1
ATOM 4992 C C . THR B 1 341 ? 17.109 53.812 33.938 1 36.53 341 THR B C 1
ATOM 4994 O O . THR B 1 341 ? 16.234 53.75 34.812 1 36.53 341 THR B O 1
ATOM 4997 N N . ASN B 1 342 ? 18.281 53.906 34.562 1 36.81 342 ASN B N 1
ATOM 4998 C CA . ASN B 1 342 ? 18.594 54.906 35.625 1 36.81 342 ASN B CA 1
ATOM 4999 C C . ASN B 1 342 ? 18.281 56.312 35.156 1 36.81 342 ASN B C 1
ATOM 5001 O O . ASN B 1 342 ? 18.922 56.844 34.25 1 36.81 342 ASN B O 1
ATOM 5005 N N . TYR B 1 343 ? 16.984 56.75 35.031 1 36.34 343 TYR B N 1
ATOM 5006 C CA . TYR B 1 343 ? 16.641 58.156 34.875 1 36.34 343 TYR B CA 1
ATOM 5007 C C . TYR B 1 343 ? 17.359 59.031 35.906 1 36.34 343 TYR B C 1
ATOM 5009 O O . TYR B 1 343 ? 17.141 58.844 37.125 1 36.34 343 TYR B O 1
ATOM 5017 N N . GLY B 1 344 ? 18.641 59.438 35.719 1 35.22 344 GLY B N 1
ATOM 5018 C CA . GLY B 1 344 ? 19.438 60.438 36.406 1 35.22 344 GLY B CA 1
ATOM 5019 C C . GLY B 1 344 ? 18.688 61.75 36.688 1 35.22 344 GLY B C 1
ATOM 5020 O O . GLY B 1 344 ? 18.078 62.312 35.75 1 35.22 344 GLY B O 1
ATOM 5021 N N . SER B 1 345 ? 18.031 61.969 37.844 1 35.97 345 SER B N 1
ATOM 5022 C CA . SER B 1 345 ? 17.438 63.125 38.469 1 35.97 345 SER B CA 1
ATOM 5023 C C . SER B 1 345 ? 18.391 64.312 38.406 1 35.97 345 SER B C 1
ATOM 5025 O O . SER B 1 345 ? 19.453 64.312 39.031 1 35.97 345 SER B O 1
ATOM 5027 N N . GLY B 1 346 ? 18.875 64.812 37.219 1 33.41 346 GLY B N 1
ATOM 5028 C CA . GLY B 1 346 ? 19.656 66.062 37.156 1 33.41 346 GLY B CA 1
ATOM 5029 C C . GLY B 1 346 ? 18.984 67.188 37.906 1 33.41 346 GLY B C 1
ATOM 5030 O O . GLY B 1 346 ? 17.812 67.5 37.656 1 33.41 346 GLY B O 1
ATOM 5031 N N . SER B 1 347 ? 19.297 67.438 39.156 1 36.34 347 SER B N 1
ATOM 5032 C CA . SER B 1 347 ? 19.062 68.562 40.094 1 36.34 347 SER B CA 1
ATOM 5033 C C . SER B 1 347 ? 19.422 69.875 39.438 1 36.34 347 SER B C 1
ATOM 5035 O O . SER B 1 347 ? 20.594 70.188 39.25 1 36.34 347 SER B O 1
ATOM 5037 N N . ARG B 1 348 ? 18.922 70.25 38.219 1 35.97 348 ARG B N 1
ATOM 5038 C CA . ARG B 1 348 ? 19.25 71.625 37.844 1 35.97 348 ARG B CA 1
ATOM 5039 C C . ARG B 1 348 ? 18.891 72.562 38.969 1 35.97 348 ARG B C 1
ATOM 5041 O O . ARG B 1 348 ? 17.734 72.625 39.406 1 35.97 348 ARG B O 1
ATOM 5048 N N . ARG B 1 349 ? 19.922 73 39.781 1 35.62 349 ARG B N 1
ATOM 5049 C CA . ARG B 1 349 ? 20.094 74.125 40.688 1 35.62 349 ARG B CA 1
ATOM 5050 C C . ARG B 1 349 ? 19.656 75.438 40.031 1 35.62 349 ARG B C 1
ATOM 5052 O O . ARG B 1 349 ? 20.297 75.875 39.062 1 35.62 349 ARG B O 1
ATOM 5059 N N . PHE B 1 350 ? 18.328 75.75 39.969 1 29.72 350 PHE B N 1
ATOM 5060 C CA . PHE B 1 350 ? 17.891 77.125 39.812 1 29.72 350 PHE B CA 1
ATOM 5061 C C . PHE B 1 350 ? 18.5 78 40.875 1 29.72 350 PHE B C 1
ATOM 5063 O O . PHE B 1 350 ? 18.156 77.875 42.062 1 29.72 350 PHE B O 1
ATOM 5070 N N . GLU B 1 351 ? 19.766 78.188 40.938 1 24.97 351 GLU B N 1
ATOM 5071 C CA . GLU B 1 351 ? 20.203 79.5 41.344 1 24.97 351 GLU B CA 1
ATOM 5072 C C . GLU B 1 351 ? 19.906 80.562 40.25 1 24.97 351 GLU B C 1
ATOM 5074 O O . GLU B 1 351 ? 20.016 80.25 39.062 1 24.97 351 GLU B O 1
#

Sequence (702 aa):
MRFADELKSAVTPRAALLVLGVLALQLLFIASYVGALHNPKPTDVPFGVVAPGAAAEQTADKLKKLPGDPLDPRVLKDEAAARHQIMNRDIDGALLVDPRGTTDTLLVASGGGTALSRTLTSLVTDVDAAEKRTVKTDDVAPASDQDFNGLSSFYLVVGWCVGGYLCASILAISAGSRASNVPRAVIRLGTMALYAIVGGLGGAVIIGPILGALPGSVLGLWGLGALVIFGVGAITLALQALTGIVGIGLAVLLVVIGGNPSAGGAFPLPMLPPFWEAIGPWLQPGAGTWVARSIAYFDGNSITRPLLVLAAWALLGIVVTLALSARRKTHNSGTIDLSGTNYGSGSRRFEMRFADELKSAVTPRAALLVLGVLALQLLFIASYVGALHNPKPTDVPFGVVAPGAAAEQTADKLKKLPGDPLDPRVLKDEAAARHQIMNRDIDGALLVDPRGTTDTLLVASGGGTALSRTLTSLVTDVDAAEKRTVKTDDVAPASDQDFNGLSSFYLVVGWCVGGYLCASILAISAGSRASNVPRAVIRLGTMALYAIVGGLGGAVIIGPILGALPGSVLGLWGLGALVIFGVGAITLALQALTGIVGIGLAVLLVVIGGNPSAGGAFPLPMLPPFWEAIGPWLQPGAGTWVARSIAYFDGNSITRPLLVLAAWALLGIVVTLALSARRKTHNSGTIDLSGTNYGSGSRRFE

InterPro domains:
  IPR051328 Type VII Secreti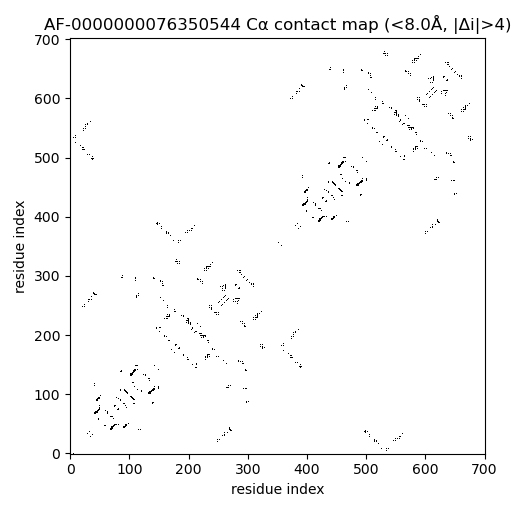on & ABC Transporter Permease [PTHR43077] (134-331)

Solvent-accessible surface area (backbone atoms only — not comparable to full-atom values): 33840 Å² total; per-residue (Å²): 134,57,66,70,57,50,48,60,69,67,60,38,74,65,57,51,52,52,50,52,50,40,51,52,49,24,50,46,31,32,49,33,45,42,67,35,52,16,61,63,49,56,35,52,34,39,26,35,23,27,38,70,76,70,53,16,59,53,50,30,52,54,51,41,65,38,86,79,33,35,34,41,52,42,74,45,92,40,69,69,55,46,54,50,34,39,47,46,64,71,26,61,31,30,41,38,54,41,88,91,55,55,55,25,38,34,38,29,29,22,30,67,21,32,60,56,34,51,50,50,51,52,53,50,44,53,56,28,48,76,68,74,30,46,65,45,80,45,62,80,22,58,46,56,88,36,12,45,68,40,35,39,44,32,47,47,35,52,22,33,40,51,33,10,40,48,44,33,45,51,49,23,71,74,69,42,39,49,49,70,27,46,66,52,32,50,48,52,51,48,52,40,46,54,48,10,50,54,50,8,40,50,47,23,43,44,39,24,82,69,62,55,30,42,64,56,52,51,66,58,42,19,53,50,29,20,46,47,12,28,14,39,15,28,36,23,40,22,36,12,50,74,54,33,74,58,10,55,58,50,39,43,44,51,46,53,38,50,8,48,58,17,17,30,34,88,47,29,48,44,26,34,49,70,72,41,41,66,49,8,61,73,28,62,40,9,17,45,22,52,40,45,30,13,41,41,40,27,82,52,36,78,34,65,65,30,51,49,44,39,48,48,42,26,49,50,9,49,50,47,34,43,55,56,9,52,57,46,44,60,60,70,70,60,62,83,76,68,77,71,76,72,80,76,82,74,77,75,77,82,121,134,54,67,68,58,49,48,60,68,68,58,38,74,67,57,52,50,51,50,51,50,40,50,50,49,23,50,46,32,32,48,35,45,41,67,36,52,16,61,62,50,58,36,52,33,39,26,34,23,27,39,70,74,70,53,16,59,54,49,30,51,54,52,42,65,39,87,79,35,36,35,41,52,41,74,44,93,40,70,69,55,47,54,49,34,38,48,48,64,70,26,60,30,29,41,39,54,42,88,91,54,56,56,26,39,35,38,29,28,23,32,68,20,31,60,54,35,52,49,51,50,53,53,50,45,53,55,27,48,75,69,74,30,45,66,45,79,45,62,79,22,58,47,54,88,36,15,45,67,40,35,40,46,31,48,47,36,51,22,33,40,51,32,11,40,48,44,34,45,50,48,24,73,74,69,43,38,50,50,71,28,46,67,53,31,50,49,51,51,48,51,40,46,54,48,10,50,54,50,6,40,50,47,25,43,45,40,24,83,70,64,54,31,42,65,56,52,52,67,59,42,17,55,49,29,21,46,48,12,27,15,40,17,28,37,24,40,23,36,12,50,73,53,34,76,57,9,56,58,49,38,42,46,51,46,54,37,51,8,49,58,17,17,29,34,89,48,28,49,45,26,33,50,69,72,40,41,67,48,9,61,73,29,62,40,10,17,44,22,50,38,45,31,13,41,40,39,27,84,52,36,78,34,64,66,33,51,50,45,39,49,48,40,27,49,50,8,50,52,46,35,41,53,54,9,53,56,47,46,60,60,71,71,62,60,87,71,70,75,69,76,70,81,77,81,77,77,79,76,84,119

Foldseek 3Di:
DDPVVVVVVVDDPVVVVVVVLVVVLVVLQVCQQCQWFVFFAAAAAEEEEEDPDPVRVVVQVVLCPPPPRNHNYDYDHDPVRQLVCCLLVVGAKYWYDDPVDQEIEIEGACLLWVVVRVVVQVVVQVVSVVVVGGYHYDHSFDADPLAVRNQLLLVLLLVLLVLQLVLLLVCCVVPNLADQALVSLVVSLVVQLVSQLVSQLVSLCCCPVNRNNFAFDSVQSSVLSSLLSSLLNLLLSLQCNVPNNVSSSVSCCQCPSLASSLQCRSHRLSRTPPVSSVCHLLGSSNLSSVQSSSRGTSVRHPNVSSSVSSVVSNVVSSVSSNVSNHVNVVVVVPDDPVVPPPPPPPPPPPD/DDPVVVVVVVDDPVVVVVVVLVVVLVVLLVCQQCQWFVFFAAAAAEEEEEDPDPVRVVVQVVLCPPPPRRHNYDYDHDPVRQLLCCLLVVGAKYWADDPVDQEIEIEGACLLWVVVRVVVQVVVQVVSVVVVGGYHYDHSFDADPLAVRNQLLLVLLLVLLVLQLVLLLVCCVVPNLADQALVSLVVSLVVQLVSQLVSQLVSLCCCPVNRNNFAFDSVQSSVLSSLLSSLLNLLLSLQCNVPNNVSSSVSCCQCPSLASSLQCRSHRLSRTPPVSSVCHLLGSSNLSSVQSSSRGTSVRHPNVSSVVSSVVSNVVSSCSSNVSNHVNVVVVPPDDPVVPPPPPPPPPPPD

Radius of gyration: 30.5 Å; Cα contacts (8 Å, |Δi|>4): 1341; chains: 2; bounding box: 58×122×73 Å

Secondary structure (DSSP, 8-state):
--HHHHHHHH--HHHHHHHHHHHHHHHHHHHHHHHHHSS----SEEEEEE-STTHHHHHHHHHHTSTT--EEEEE-S-HHHHHHHHHTTS-SEEEE--SSSSEEEEEE-GGG-HHHHHHHHHHHHHHHHHTT-EEEEEESSPPPTTSGGG-HHHHHHHHHHHHHHHHHHHHHHHH-SS-SSHHHHHHHHHHHHHHHHHHHHHHHHIIIIIT--S-S-HHHHHHHHHHH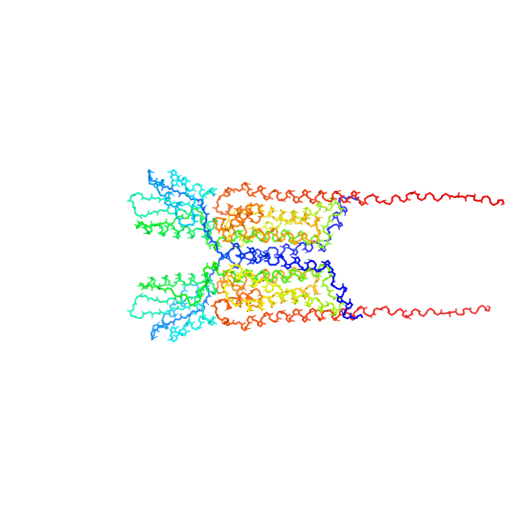HHHHHHHHHHHHHHHTTHHHHHHIIIIIIIITTTSSSSS-GGGS-HHHHHHGGGSHHHHHHHHHHHHHHSTT-S-HHHHHHHHHHHHHHHHHHHHHHHHHHHHHTS---GGG-----------/--HHHHHHHH--HHHHHHHHHHHHHHHHHHHHHHHHHSS----SEEEEEE-STTHHHHHHHHHHTSTT--EEEEE-S-HHHHHHHHHTTS-SEEEE--SSSSEEEEEE-GGG-HHHHHHHHHHHHHHHHHTT-EEEEEESSPPPTTSGGG-HHHHHHHHHHHHHHHHHHHHHHHH-SS-SSHHHHHHHHHHHHHHHHHHHHHHHHIIIIIT--S-S-HHHHHHHHHHHHHHHHHHHHHHHHHHTTHHHHHHIIIIIIIITTTSSSSS-GGGS-HHHHHHGGGSHHHHHHHHHHHHHHSTT-S-HHHHHHHHHHHHHHHHHHHHHHHHHHHHHTSS--GGG-----------

Organism: Streptomyces venezuelae (NCBI:txid54571)